Protein AF-0000000069256953 (afdb_homodimer)

Secondary structure (DSSP, 8-state):
----------TTHHHHHHHHHHHT--S---------------------HHHHHHHHHHHHHHHHHHHHHHHTS-TT-GGGT--TT--HHHHHHHHHHHHHHHHHS-HHHHHHHHHHHHHHHHT--TTS---HHHHHHHHHHHHHHHHTS-HHHHHHHHHHHHTTS-HHHHHHHHHHHS-HHHHHHHHHHHHHHHHHHHHH--/----------TTHHHHHHHHHHHT--S--TT-----------------HHHHHHHHHHHHHHHHHHHHHHHTS-TT-GGGT--TT--HHHHHHHHHHHHHHHHHS-HHHHHHHHHHHHHHHHT--TTS---HHHHHHHHHHHHHHHHTS-H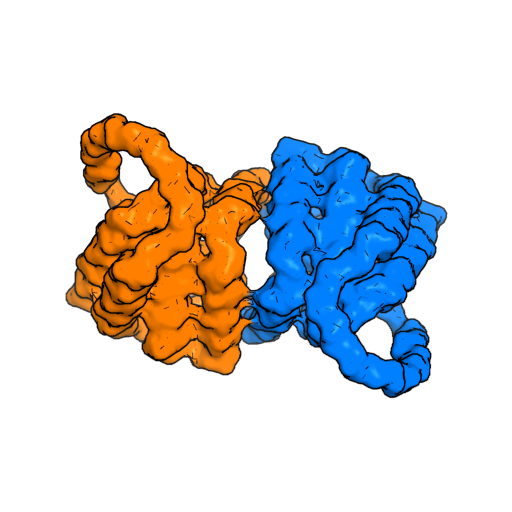HHHHHHHHHHHTTS-HHHHHHHHHTTS-HHHHHHHHHHHHHHHHHHHHH--

Sequence (404 aa):
MCRCHGRRAGPVQSLAARICAAACRPESSPWSAHVHGCGAAAVLGAAPAAFADKIDDAATKLSEASYPFLKEIDWTSPVYGSLPNANPVKVLAVINKALVMGASMDSAALKKGVLAHASAIGHVDSKGMIPLPDYTAINAAIGHMVASVPKNQVIDVFNAAGDVVRKEEVGAYMKSLVNSGDAEAAYKAFWEFKDVVAAAQRMCRCHGRRAGPVQSLAARICAAACRPESSPWSAHVHGCGAAAVLGAAPAAFADKIDDAATKLSEASYPFLKEIDWTSPVYGSLPNANPVKVLAVINKALVMGASMDSAALKKGVLAHASAIGHVDSKGMIPLPDYTAINAAIGHMVASVPKNQVIDVFNAAGDVVRKEEVGAYMKSLVNSGDAEAAYKAFWEFKDVVAAAQR

Organism: Polarella glacialis (NCBI:txid89957)

Foldseek 3Di:
DPPPPPPFQDLVLVVLVVLLVVLQDDPPPVVPPDPPPDDPPVPVDDLPPVLLVVLLVLLLQLLVLQVQLVVQDQSRDNLSRCLVDADVVLVVQLVVLVVVLQVQWDPVLVVQLVVLVVVQVVAQDPSRDGDSVSSSSNSSSVLRRQQRGDPVSVVSNSVSSSRRDPNVSSVVNSVVGGDPSSVVSSVVSVVVSVVSSVVSHD/DPPPPPPFQDLVLVVLVVLLVVLQDDPPPVPPPDPPPPDPPVPVDDLPPVLLVVLLVLLLQLLVLQVQLVVQAQSRHNLSRCLVDDDVVLVVQLVVLVVVLQVQWDPVLVVQLVVLVVVQVVAQDPSRDGDSVSSSSNSSSVLRRQLRGDPVSVVSNSVSSVRRDPNVSSVVNSVVGGDPSSVVSSVVSVVVSVV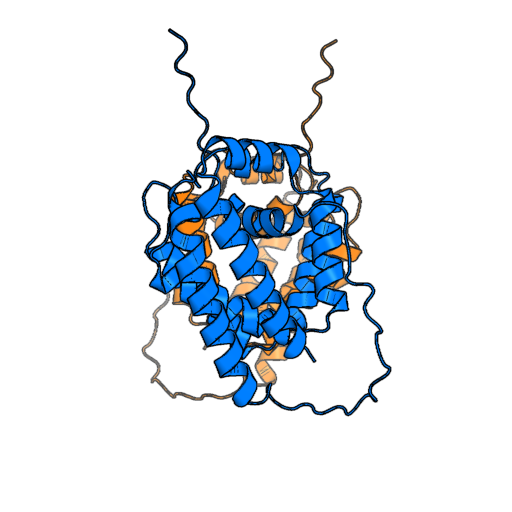SSVVSHD

InterPro domains:
  IPR003376 Peridinin-chlorophyll A binding protein [PF02429] (53-197)
  IPR036550 Peridinin-chlorophyll A binding superfamily [G3DSA:1.40.10.10] (45-201)
  IPR036550 Peridinin-chlorophyll A binding superfamily [SSF48608] (47-201)

Radius of gyration: 22.53 Å; Cα contacts (8 Å, |Δi|>4): 495; chains: 2; bounding box: 67×55×63 Å

Structure (mmCIF, N/CA/C/O backbone):
data_AF-0000000069256953-model_v1
#
loop_
_entity.id
_entity.type
_entity.pdbx_description
1 polymer 'Peridinin chlorophyll-a binding protein apoprotein'
#
loop_
_atom_site.group_PDB
_atom_site.id
_atom_site.type_symbol
_atom_site.label_atom_id
_atom_site.label_alt_id
_atom_site.label_comp_id
_atom_site.label_asym_id
_atom_site.label_entity_id
_atom_site.label_seq_id
_atom_site.pdbx_PDB_ins_code
_atom_site.Cartn_x
_atom_site.Cartn_y
_atom_site.Cartn_z
_atom_site.occupancy
_atom_site.B_iso_or_equiv
_atom_site.auth_seq_id
_atom_site.auth_comp_id
_atom_site.auth_asym_id
_atom_site.auth_atom_id
_atom_site.pdbx_PDB_model_num
ATOM 1 N N . MET A 1 1 ? 35.812 16.516 -13.414 1 21.98 1 MET A N 1
ATOM 2 C CA . MET A 1 1 ? 34.781 17.078 -12.555 1 21.98 1 MET A CA 1
ATOM 3 C C . MET A 1 1 ? 33.594 16.125 -12.461 1 21.98 1 MET A C 1
ATOM 5 O O . MET A 1 1 ? 33 15.75 -13.477 1 21.98 1 MET A O 1
ATOM 9 N N . CYS A 1 2 ? 33.594 15.156 -11.445 1 24.06 2 CYS A N 1
ATOM 10 C CA . CYS A 1 2 ? 32.781 13.945 -11.234 1 24.06 2 CYS A CA 1
ATOM 11 C C . CYS A 1 2 ? 31.312 14.297 -11.008 1 24.06 2 CYS A C 1
ATOM 13 O O . CYS A 1 2 ? 30.984 15.086 -10.117 1 24.06 2 CYS A O 1
ATOM 15 N N . ARG A 1 3 ? 30.531 14.344 -12.172 1 23.09 3 ARG A N 1
ATOM 16 C CA . ARG A 1 3 ? 29.094 14.586 -12.211 1 23.09 3 ARG A CA 1
ATOM 17 C C . ARG A 1 3 ? 28.344 13.656 -11.266 1 23.09 3 ARG A C 1
ATOM 19 O O . ARG A 1 3 ? 28.359 12.438 -11.453 1 23.09 3 ARG A O 1
ATOM 26 N N . CYS A 1 4 ? 28.328 13.984 -9.945 1 27.06 4 CYS A N 1
ATOM 27 C CA . CYS A 1 4 ? 27.516 13.352 -8.922 1 27.06 4 CYS A CA 1
ATOM 28 C C . CYS A 1 4 ? 26.062 13.203 -9.398 1 27.06 4 CYS A C 1
ATOM 30 O O . CYS A 1 4 ? 25.391 14.195 -9.641 1 27.06 4 CYS A O 1
ATOM 32 N N . HIS A 1 5 ? 25.922 12.344 -10.391 1 27.16 5 HIS A N 1
ATOM 33 C CA . HIS A 1 5 ? 24.562 12 -10.797 1 27.16 5 HIS A CA 1
ATOM 34 C C . HIS A 1 5 ? 23.719 11.57 -9.602 1 27.16 5 HIS A C 1
ATOM 36 O O . HIS A 1 5 ? 24.016 10.555 -8.961 1 27.16 5 HIS A O 1
ATOM 42 N N . GLY A 1 6 ? 23.297 12.555 -8.82 1 24.67 6 GLY A N 1
ATOM 43 C CA . GLY A 1 6 ? 22.328 12.383 -7.75 1 24.67 6 GLY A CA 1
ATOM 44 C C . GLY A 1 6 ? 21.188 11.445 -8.117 1 24.67 6 GLY A C 1
ATOM 45 O O . GLY A 1 6 ? 20.469 11.703 -9.078 1 24.67 6 GLY A O 1
ATOM 46 N N . ARG A 1 7 ? 21.484 10.172 -7.887 1 27.88 7 ARG A N 1
ATOM 47 C CA . ARG A 1 7 ? 20.453 9.148 -7.965 1 27.88 7 ARG A CA 1
ATOM 48 C C . ARG A 1 7 ? 19.188 9.586 -7.234 1 27.88 7 ARG A C 1
ATOM 50 O O . ARG A 1 7 ? 19.234 9.914 -6.047 1 27.88 7 ARG A O 1
ATOM 57 N N . ARG A 1 8 ? 18.219 10.195 -7.957 1 28.34 8 ARG A N 1
ATOM 58 C CA . ARG A 1 8 ? 16.906 10.688 -7.543 1 28.34 8 ARG A CA 1
ATOM 59 C C . ARG A 1 8 ? 16.141 9.625 -6.75 1 28.34 8 ARG A C 1
ATOM 61 O O . ARG A 1 8 ? 15.938 8.516 -7.238 1 28.34 8 ARG A O 1
ATOM 68 N N . ALA A 1 9 ? 16.156 9.797 -5.41 1 31.48 9 ALA A N 1
ATOM 69 C CA . ALA A 1 9 ? 15.422 9.008 -4.422 1 31.48 9 ALA A CA 1
ATOM 70 C C . ALA A 1 9 ? 13.922 9.039 -4.699 1 31.48 9 ALA A C 1
ATOM 72 O O . ALA A 1 9 ? 13.375 10.086 -5.047 1 31.48 9 ALA A O 1
ATOM 73 N N . GLY A 1 10 ? 13.297 7.926 -5.102 1 26.94 10 GLY A N 1
ATOM 74 C CA . GLY A 1 10 ? 11.93 7.773 -5.57 1 26.94 10 GLY A CA 1
ATOM 75 C C . GLY A 1 10 ? 10.898 8.07 -4.5 1 26.94 10 GLY A C 1
ATOM 76 O O . GLY A 1 10 ? 11.219 8.117 -3.311 1 26.94 10 GLY A O 1
ATOM 77 N N . PRO A 1 11 ? 9.742 8.602 -4.824 1 27.41 11 PRO A N 1
ATOM 78 C CA . PRO A 1 11 ? 8.633 9.172 -4.051 1 27.41 11 PRO A CA 1
ATOM 79 C C . PRO A 1 11 ? 8.016 8.164 -3.084 1 27.41 11 PRO A C 1
ATOM 81 O O . PRO A 1 11 ? 7.184 8.531 -2.25 1 27.41 11 PRO A O 1
ATOM 84 N N . VAL A 1 12 ? 8.133 6.91 -3.279 1 29.83 12 VAL A N 1
ATOM 85 C CA . VAL A 1 12 ? 7.473 5.953 -2.395 1 29.83 12 VAL A CA 1
ATOM 86 C C . VAL A 1 12 ? 7.871 6.23 -0.947 1 29.83 12 VAL A C 1
ATOM 88 O O . VAL A 1 12 ? 7.348 5.605 -0.023 1 29.83 12 VAL A O 1
ATOM 91 N N . GLN A 1 13 ? 8.695 7.055 -0.772 1 32.34 13 GLN A N 1
ATOM 92 C CA . GLN A 1 13 ? 9.328 7.309 0.518 1 32.34 13 GLN A CA 1
ATOM 93 C C . GLN A 1 13 ? 8.461 8.203 1.39 1 32.34 13 GLN A C 1
ATOM 95 O O . GLN A 1 13 ? 8.75 8.398 2.572 1 32.34 13 GLN A O 1
ATOM 100 N N . SER A 1 14 ? 7.445 8.555 0.71 1 32.25 14 SER A N 1
ATOM 101 C CA . SER A 1 14 ? 6.746 9.578 1.477 1 32.25 14 SER A CA 1
ATOM 102 C C . SER A 1 14 ? 5.875 8.961 2.566 1 32.25 14 SER A C 1
ATOM 104 O O . SER A 1 14 ? 5.805 9.484 3.682 1 32.25 14 SER A O 1
ATOM 106 N N . LEU A 1 15 ? 5.273 7.871 2.189 1 31.08 15 LEU A N 1
ATOM 107 C CA . LEU A 1 15 ? 4.434 7.305 3.24 1 31.08 15 LEU A CA 1
ATOM 108 C C . LEU A 1 15 ? 5.277 6.852 4.426 1 31.08 15 LEU A C 1
ATOM 110 O O . LEU A 1 15 ? 4.926 7.109 5.578 1 31.08 15 LEU A O 1
ATOM 114 N N . ALA A 1 16 ? 6.324 6.301 4.117 1 30.53 16 ALA A N 1
ATOM 115 C CA . ALA A 1 16 ? 7.25 5.922 5.18 1 30.53 16 ALA A CA 1
ATOM 116 C C . ALA A 1 16 ? 7.734 7.148 5.949 1 30.53 16 ALA A C 1
ATOM 118 O O . ALA A 1 16 ? 7.875 7.105 7.172 1 30.53 16 ALA A O 1
ATOM 119 N N . ALA A 1 17 ? 7.812 8.102 5.273 1 32.31 17 ALA A N 1
ATOM 120 C CA . ALA A 1 17 ? 8.281 9.32 5.914 1 32.31 17 ALA A CA 1
ATOM 121 C C . ALA A 1 17 ? 7.246 9.867 6.891 1 32.31 17 ALA A C 1
ATOM 123 O O . ALA A 1 17 ? 7.59 10.32 7.98 1 32.31 17 ALA A O 1
ATOM 124 N N . ARG A 1 18 ? 6.121 9.695 6.484 1 34.88 18 ARG A N 1
ATOM 125 C CA . ARG A 1 18 ? 5.078 10.211 7.371 1 34.88 18 ARG A CA 1
ATOM 126 C C . ARG A 1 18 ? 4.957 9.352 8.625 1 34.88 18 ARG A C 1
ATOM 128 O O . ARG A 1 18 ? 4.777 9.875 9.727 1 34.88 18 ARG A O 1
ATOM 135 N N . ILE A 1 19 ? 5.082 8.156 8.375 1 32.81 19 ILE A N 1
ATOM 136 C CA . ILE A 1 19 ? 5.09 7.27 9.531 1 32.81 19 ILE A CA 1
ATOM 137 C C . ILE A 1 19 ? 6.312 7.562 10.398 1 32.81 19 ILE A C 1
ATOM 139 O O . ILE A 1 19 ? 6.207 7.641 11.625 1 32.81 19 ILE A O 1
ATOM 143 N N . CYS A 1 20 ? 7.332 7.789 9.68 1 31.89 20 CYS A N 1
ATOM 144 C CA . CYS A 1 20 ? 8.578 8.031 10.398 1 31.89 20 CYS A CA 1
ATOM 145 C C . CYS A 1 20 ? 8.523 9.352 11.164 1 31.89 20 CYS A C 1
ATOM 147 O O . CYS A 1 20 ? 9.008 9.438 12.289 1 31.89 20 CYS A O 1
ATOM 149 N N . ALA A 1 21 ? 8.008 10.273 10.594 1 30.5 21 ALA A N 1
ATOM 150 C CA . ALA A 1 21 ? 7.949 11.555 11.289 1 30.5 21 ALA A CA 1
ATOM 151 C C . ALA A 1 21 ? 7.105 11.453 12.555 1 30.5 21 ALA A C 1
ATOM 153 O O . ALA A 1 21 ? 7.406 12.102 13.562 1 30.5 21 ALA A O 1
ATOM 154 N N . ALA A 1 22 ? 6.184 10.672 12.492 1 28.09 22 ALA A N 1
ATOM 155 C CA . ALA A 1 22 ? 5.348 10.477 13.68 1 28.09 22 ALA A CA 1
ATOM 156 C C . ALA A 1 22 ? 6.086 9.68 14.75 1 28.09 22 ALA A C 1
ATOM 158 O O . ALA A 1 22 ? 5.832 9.852 15.945 1 28.09 22 ALA A O 1
ATOM 159 N N . ALA A 1 23 ? 6.926 8.914 14.273 1 28.12 23 ALA A N 1
ATOM 160 C CA . ALA A 1 23 ? 7.609 8.016 15.195 1 28.12 23 ALA A CA 1
ATOM 161 C C . ALA A 1 23 ? 8.773 8.711 15.891 1 28.12 23 ALA A C 1
ATOM 163 O O . ALA A 1 23 ? 9.414 8.141 16.766 1 28.12 23 ALA A O 1
ATOM 164 N N . CYS A 1 24 ? 9.141 9.773 15.438 1 27.03 24 CYS A N 1
ATOM 165 C CA . CYS A 1 24 ? 10.367 10.336 15.992 1 27.03 24 CYS A CA 1
ATOM 166 C C . CYS A 1 24 ? 10.102 11 17.328 1 27.03 24 CYS A C 1
ATOM 168 O O . CYS A 1 24 ? 10.797 11.945 17.703 1 27.03 24 CYS A O 1
ATOM 170 N N . ARG A 1 25 ? 8.969 10.875 18.016 1 27.2 25 ARG A N 1
ATOM 171 C CA . ARG A 1 25 ? 9.031 11.633 19.25 1 27.2 25 ARG A CA 1
ATOM 172 C C . ARG A 1 25 ? 9.992 10.984 20.25 1 27.2 25 ARG A C 1
ATOM 174 O O . ARG A 1 25 ? 10.055 9.758 20.344 1 27.2 25 ARG A O 1
ATOM 181 N N . PRO A 1 26 ? 10.828 11.633 20.922 1 26.03 26 PRO A N 1
ATOM 182 C CA . PRO A 1 26 ? 11.586 11.211 22.109 1 26.03 26 PRO A CA 1
ATOM 183 C C . PRO A 1 26 ? 10.727 10.484 23.141 1 26.03 26 PRO A C 1
ATOM 185 O O . PRO A 1 26 ? 9.492 10.531 23.062 1 26.03 26 PRO A O 1
ATOM 188 N N . GLU A 1 27 ? 11.188 10.172 24.562 1 28.61 27 GLU A N 1
ATOM 189 C CA . GLU A 1 27 ? 10.961 9.391 25.766 1 28.61 27 GLU A CA 1
ATOM 190 C C . GLU A 1 27 ? 9.602 9.711 26.391 1 28.61 27 GLU A C 1
ATOM 192 O O . GLU A 1 27 ? 9.133 9 27.281 1 28.61 27 GLU A O 1
ATOM 197 N N . SER A 1 28 ? 9.164 10.906 26.484 1 26.03 28 SER A N 1
ATOM 198 C CA . SER A 1 28 ? 8.195 10.969 27.578 1 26.03 28 SER A CA 1
ATOM 199 C C . SER A 1 28 ? 6.875 10.32 27.188 1 26.03 28 SER A C 1
ATOM 201 O O . SER A 1 28 ? 6.109 10.883 26.406 1 26.03 28 SER A O 1
ATOM 203 N N . SER A 1 29 ? 6.891 9.07 27.016 1 28.39 29 SER A N 1
ATOM 204 C CA . SER A 1 29 ? 5.66 8.383 26.641 1 28.39 29 SER A CA 1
ATOM 205 C C . SER A 1 29 ? 4.578 8.562 27.703 1 28.39 29 SER A C 1
ATOM 207 O O . SER A 1 29 ? 4.645 7.961 28.781 1 28.39 29 SER A O 1
ATOM 209 N N . PRO A 1 30 ? 4.074 9.773 27.875 1 26.69 30 PRO A N 1
ATOM 210 C CA . PRO A 1 30 ? 3.047 9.844 28.906 1 26.69 30 PRO A CA 1
ATOM 211 C C . PRO A 1 30 ? 1.841 8.961 28.609 1 26.69 30 PRO A C 1
ATOM 213 O O . PRO A 1 30 ? 0.805 9.07 29.266 1 26.69 30 PRO A O 1
ATOM 216 N N . TRP A 1 31 ? 1.859 8.18 27.609 1 31.77 31 TRP A N 1
ATOM 217 C CA . TRP A 1 31 ? 0.591 7.52 27.312 1 31.77 31 TRP A CA 1
ATOM 218 C C . TRP A 1 31 ? 0.163 6.613 28.453 1 31.77 31 TRP A C 1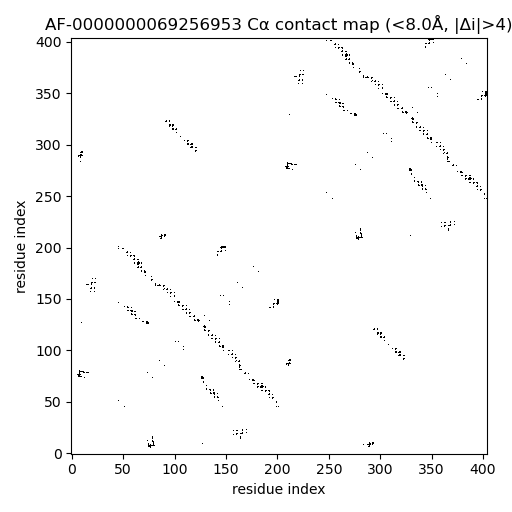
ATOM 220 O O . TRP A 1 31 ? -0.688 5.738 28.281 1 31.77 31 TRP A O 1
ATOM 230 N N . SER A 1 32 ? 0.861 6.672 29.578 1 23.8 32 SER A N 1
ATOM 231 C CA . SER A 1 32 ? 0.369 5.824 30.656 1 23.8 32 SER A CA 1
ATOM 232 C C . SER A 1 32 ? -1.028 6.246 31.109 1 23.8 32 SER A C 1
ATOM 234 O O . SER A 1 32 ? -1.287 6.395 32.312 1 23.8 32 SER A O 1
ATOM 236 N N . ALA A 1 33 ? -1.624 7.207 30.531 1 23.36 33 ALA A N 1
ATOM 237 C CA . ALA A 1 33 ? -2.826 7.496 31.297 1 23.36 33 ALA A CA 1
ATOM 238 C C . ALA A 1 33 ? -3.695 6.254 31.453 1 23.36 33 ALA A C 1
ATOM 240 O O . ALA A 1 33 ? -3.578 5.309 30.672 1 23.36 33 ALA A O 1
ATOM 241 N N . HIS A 1 34 ? -4.516 6.172 32.562 1 23.2 34 HIS A N 1
ATOM 242 C CA . HIS A 1 34 ? -5.449 5.246 33.188 1 23.2 34 HIS A CA 1
ATOM 243 C C . HIS A 1 34 ? -6.512 4.77 32.219 1 23.2 34 HIS A C 1
ATOM 245 O O . HIS A 1 34 ? -7.258 5.578 31.656 1 23.2 34 HIS A O 1
ATOM 251 N N . VAL A 1 35 ? -6.188 3.705 31.562 1 23.48 35 VAL A N 1
ATOM 252 C CA . VAL A 1 35 ? -7.176 2.918 30.828 1 23.48 35 VAL A CA 1
ATOM 253 C C . VAL A 1 35 ? -8.359 2.6 31.734 1 23.48 35 VAL A C 1
ATOM 255 O O . VAL A 1 35 ? -8.234 1.806 32.688 1 23.48 35 VAL A O 1
ATOM 258 N N . HIS A 1 36 ? -9.055 3.637 32.281 1 23.3 36 HIS A N 1
ATOM 259 C CA . HIS A 1 36 ? -10.289 3.203 32.938 1 23.3 36 HIS A CA 1
ATOM 260 C C . HIS A 1 36 ? -11.086 2.277 32 1 23.3 36 HIS A C 1
ATOM 262 O O . HIS A 1 36 ? -11.086 2.459 30.797 1 23.3 36 HIS A O 1
ATOM 268 N N . GLY A 1 37 ? -11.422 1.1 32.5 1 20.78 37 GLY A N 1
ATOM 269 C CA . GLY A 1 37 ? -12.211 -0.056 32.094 1 20.78 37 GLY A CA 1
ATOM 270 C C . GLY A 1 37 ? -13.539 0.317 31.469 1 20.78 37 GLY A C 1
ATOM 271 O O . GLY A 1 37 ? -14.555 0.418 32.156 1 20.78 37 GLY A O 1
ATOM 272 N N . CYS A 1 38 ? -13.617 1.443 30.812 1 22.2 38 CYS A N 1
ATOM 273 C CA . CYS A 1 38 ? -15.023 1.576 30.438 1 22.2 38 CYS A CA 1
ATOM 274 C C . CYS A 1 38 ? -15.492 0.374 29.625 1 22.2 38 CYS A C 1
ATOM 276 O O . CYS A 1 38 ? -14.719 -0.197 28.859 1 22.2 38 CYS A O 1
ATOM 278 N N . GLY A 1 39 ? -16.531 -0.311 30.062 1 20.34 39 GLY A N 1
ATOM 279 C CA . GLY A 1 39 ? -17.406 -1.378 29.594 1 20.34 39 GLY A CA 1
ATOM 280 C C . GLY A 1 39 ? -17.656 -1.323 28.109 1 20.34 39 GLY A C 1
ATOM 281 O O . GLY A 1 39 ? -17.641 -0.247 27.5 1 20.34 39 GLY A O 1
ATOM 282 N N . ALA A 1 40 ? -17.375 -2.48 27.5 1 20.89 40 ALA A N 1
ATOM 283 C CA . ALA A 1 40 ? -17.5 -2.969 26.125 1 20.89 40 ALA A CA 1
ATOM 284 C C . ALA A 1 40 ? -18.828 -2.533 25.516 1 20.89 40 ALA A C 1
ATOM 286 O O . ALA A 1 40 ? -19.859 -3.193 25.703 1 20.89 40 ALA A O 1
ATOM 287 N N . ALA A 1 41 ? -19.406 -1.383 25.812 1 21.17 41 ALA A N 1
ATOM 288 C CA . ALA A 1 41 ? -20.641 -1.245 25.047 1 21.17 41 ALA A CA 1
ATOM 289 C C . ALA A 1 41 ? -20.359 -1.286 23.547 1 21.17 41 ALA A C 1
ATOM 291 O O . ALA A 1 41 ? -19.516 -0.533 23.047 1 21.17 41 ALA A O 1
ATOM 292 N N . ALA A 1 42 ? -20.484 -2.434 22.891 1 24 42 ALA A N 1
ATOM 293 C CA . ALA A 1 42 ? -20.469 -2.826 21.484 1 24 42 ALA A CA 1
ATOM 294 C C . ALA A 1 42 ? -21.156 -1.778 20.625 1 24 42 ALA A C 1
ATOM 296 O O . ALA A 1 42 ? -22.359 -1.854 20.375 1 24 42 ALA A O 1
ATOM 297 N N . VAL A 1 43 ? -21.125 -0.525 20.891 1 24.41 43 VAL A N 1
ATOM 298 C CA . VAL A 1 43 ? -21.891 0.305 19.953 1 24.41 43 VAL A CA 1
ATOM 299 C C . VAL A 1 43 ? -21.281 0.205 18.562 1 24.41 43 VAL A C 1
ATOM 301 O O . VAL A 1 43 ? -20.109 0.508 18.359 1 24.41 43 VAL A O 1
ATOM 304 N N . LEU A 1 44 ? -21.562 -0.739 17.734 1 30.2 44 LEU A N 1
ATOM 305 C CA . LEU A 1 44 ? -21.359 -0.93 16.297 1 30.2 44 LEU A CA 1
ATOM 306 C C . LEU A 1 44 ? -21.328 0.409 15.562 1 30.2 44 LEU A C 1
ATOM 308 O O . LEU A 1 44 ? -21.391 0.452 14.336 1 30.2 44 LEU A O 1
ATOM 312 N N . GLY A 1 45 ? -21.812 1.52 16.219 1 30.33 45 GLY A N 1
ATOM 313 C CA . GLY A 1 45 ? -22.266 2.693 15.5 1 30.33 45 GLY A CA 1
ATOM 314 C C . GLY A 1 45 ? -21.156 3.438 14.797 1 30.33 45 GLY A C 1
ATOM 315 O O . GLY A 1 45 ? -19.984 3.295 15.156 1 30.33 45 GLY A O 1
ATOM 316 N N . ALA A 1 46 ? -21.266 3.824 13.414 1 34.12 46 ALA A N 1
ATOM 317 C CA . ALA A 1 46 ? -20.594 4.934 12.742 1 34.12 46 ALA A CA 1
ATOM 318 C C . ALA A 1 46 ? -20.125 5.98 13.75 1 34.12 46 ALA A C 1
ATOM 320 O O . ALA A 1 46 ? -20.781 6.203 14.773 1 34.12 46 ALA A O 1
ATOM 321 N N . ALA A 1 47 ? -18.828 6.113 13.914 1 40.56 47 ALA A N 1
ATOM 322 C CA . ALA A 1 47 ? -18.438 7.191 14.812 1 40.56 47 ALA A CA 1
ATOM 323 C C . ALA A 1 47 ? -19.484 8.289 14.852 1 40.56 47 ALA A C 1
ATOM 325 O O . ALA A 1 47 ? -20 8.703 13.812 1 40.56 47 ALA A O 1
ATOM 326 N N . PRO A 1 48 ? -20.094 8.602 15.906 1 45.5 48 PRO A N 1
ATOM 327 C CA . PRO A 1 48 ? -21.125 9.641 15.969 1 45.5 48 PRO A CA 1
ATOM 328 C C . PRO A 1 48 ? -20.734 10.906 15.219 1 45.5 48 PRO A C 1
ATOM 330 O O . PRO A 1 48 ? -19.562 11.266 15.172 1 45.5 48 PRO A O 1
ATOM 333 N N . ALA A 1 49 ? -21.578 11.328 14.148 1 44.38 49 ALA A N 1
ATOM 334 C CA . ALA A 1 49 ? -21.484 12.555 13.359 1 44.38 49 ALA A CA 1
ATOM 335 C C . ALA A 1 49 ? -20.766 13.648 14.141 1 44.38 49 ALA A C 1
ATOM 337 O O . ALA A 1 49 ? -20 14.438 13.57 1 44.38 49 ALA A O 1
ATOM 338 N N . ALA A 1 50 ? -20.938 13.641 15.445 1 42.72 50 ALA A N 1
ATOM 339 C CA . ALA A 1 50 ? -20.359 14.695 16.281 1 42.72 50 ALA A CA 1
ATOM 340 C C . ALA A 1 50 ? -18.828 14.617 16.281 1 42.72 50 ALA A C 1
ATOM 342 O O . ALA A 1 50 ? -18.156 15.648 16.312 1 42.72 50 ALA A O 1
ATOM 343 N N . PHE A 1 51 ? -18.281 13.5 16.188 1 58.97 51 PHE A N 1
ATOM 344 C CA . PHE A 1 51 ? -16.828 13.383 16.234 1 58.97 51 PHE A CA 1
ATOM 345 C C . PHE A 1 51 ? -16.219 13.586 14.852 1 58.97 51 PHE A C 1
ATOM 347 O O . PHE A 1 51 ? -15.062 14 14.734 1 58.97 51 PHE A O 1
ATOM 354 N N . ALA A 1 52 ? -16.984 13.398 13.906 1 68.44 52 ALA A N 1
ATOM 355 C CA . ALA A 1 52 ? -16.469 13.609 12.555 1 68.44 52 ALA A CA 1
ATOM 356 C C . ALA A 1 52 ? -16.125 15.078 12.328 1 68.44 52 ALA A C 1
ATOM 358 O O . ALA A 1 52 ? -15.055 15.391 11.797 1 68.44 52 ALA A O 1
ATOM 359 N N . ASP A 1 53 ? -16.844 15.914 12.898 1 81.31 53 ASP A N 1
ATOM 360 C CA . ASP A 1 53 ? -16.594 17.344 12.719 1 81.31 53 ASP A CA 1
ATOM 361 C C . ASP A 1 53 ? -15.375 17.797 13.523 1 81.31 53 ASP A C 1
ATOM 363 O O . ASP A 1 53 ? -14.57 18.578 13.039 1 81.31 53 ASP A O 1
ATOM 367 N N . LYS A 1 54 ? -15.281 17.188 14.656 1 93.31 54 LYS A N 1
ATOM 368 C CA . LYS A 1 54 ? -14.156 17.594 15.492 1 93.31 54 LYS A CA 1
ATOM 369 C C . LYS A 1 54 ? -12.828 17.172 14.875 1 93.31 54 LYS A C 1
ATOM 371 O O . LYS A 1 54 ? -11.836 17.906 14.969 1 93.31 54 LYS A O 1
ATOM 376 N N . ILE A 1 55 ? -12.844 16.078 14.281 1 96.44 55 ILE A N 1
ATOM 377 C CA . ILE A 1 55 ? -11.633 15.602 13.625 1 96.44 55 ILE A CA 1
ATOM 378 C C . ILE A 1 55 ? -11.312 16.484 12.43 1 96.44 55 ILE A C 1
ATOM 380 O O . ILE A 1 55 ? -10.156 16.844 12.203 1 96.44 55 ILE A O 1
ATOM 384 N N . ASP A 1 56 ? -12.328 16.875 11.711 1 97.25 56 ASP A N 1
ATOM 385 C CA . ASP A 1 56 ? -12.117 17.75 10.57 1 97.25 56 ASP A CA 1
ATOM 386 C C . ASP A 1 56 ? -11.57 19.109 11.008 1 97.25 56 ASP A C 1
ATOM 388 O O . ASP A 1 56 ? -10.656 19.641 10.383 1 97.25 56 ASP A O 1
ATOM 392 N N . ASP A 1 57 ? -12.125 19.609 12.062 1 97.19 57 ASP A N 1
ATOM 393 C CA . ASP A 1 57 ? -11.656 20.891 12.602 1 97.19 57 ASP A CA 1
ATOM 394 C C . ASP A 1 57 ? -10.203 20.781 13.062 1 97.19 57 ASP A C 1
ATOM 396 O O . ASP A 1 57 ? -9.391 21.672 12.781 1 97.19 57 ASP A O 1
ATOM 400 N N . ALA A 1 58 ? -9.93 19.75 13.719 1 97.62 58 ALA A N 1
ATOM 401 C CA . ALA A 1 58 ? -8.57 19.531 14.211 1 97.62 58 ALA A CA 1
ATOM 402 C C . ALA A 1 58 ? -7.594 19.359 13.047 1 97.62 58 ALA A C 1
ATOM 404 O O . ALA A 1 58 ? -6.453 19.812 13.109 1 97.62 58 ALA A O 1
ATOM 405 N N . ALA A 1 59 ? -8.016 18.672 12.039 1 98.12 59 ALA A N 1
ATOM 406 C CA . ALA A 1 59 ? -7.191 18.484 10.844 1 98.12 59 ALA A CA 1
ATOM 407 C C . ALA A 1 59 ? -6.891 19.812 10.172 1 98.12 59 ALA A C 1
ATOM 409 O O . ALA A 1 59 ? -5.773 20.047 9.703 1 98.12 59 ALA A O 1
ATOM 410 N N . THR A 1 60 ? -7.906 20.656 10.109 1 98.31 60 THR A N 1
ATOM 411 C CA . THR A 1 60 ? -7.707 21.984 9.539 1 98.31 60 THR A CA 1
ATOM 412 C C . THR A 1 60 ? -6.684 22.766 10.344 1 98.31 60 THR A C 1
ATOM 414 O O . THR A 1 60 ? -5.762 23.359 9.773 1 98.31 60 THR A O 1
ATOM 417 N N . LYS A 1 61 ? -6.785 22.75 11.602 1 98.12 61 LYS A N 1
ATOM 418 C CA . LYS A 1 61 ? -5.852 23.469 12.477 1 98.12 61 LYS A CA 1
ATOM 419 C C . LYS A 1 61 ? -4.438 22.922 12.328 1 98.12 61 LYS A C 1
ATOM 421 O O . LYS A 1 61 ? -3.473 23.672 12.242 1 98.12 61 LYS A O 1
ATOM 426 N N . LEU A 1 62 ? -4.324 21.609 12.305 1 98.56 62 LEU A N 1
ATOM 427 C CA . LEU A 1 62 ? -3.027 20.969 12.086 1 98.56 62 LEU A CA 1
ATOM 428 C C . LEU A 1 62 ? -2.42 21.422 10.766 1 98.56 62 LEU A C 1
ATOM 430 O O . LEU A 1 62 ? -1.254 21.828 10.711 1 98.56 62 LEU A O 1
ATOM 434 N N . SER A 1 63 ? -3.225 21.328 9.773 1 98.44 63 SER A N 1
ATOM 435 C CA . SER A 1 63 ? -2.729 21.609 8.43 1 98.44 63 SER A CA 1
ATOM 436 C C . SER A 1 63 ? -2.258 23.062 8.312 1 98.44 63 SER A C 1
ATOM 438 O O . SER A 1 63 ? -1.17 23.328 7.793 1 98.44 63 SER A O 1
ATOM 440 N N . GLU A 1 64 ? -3.01 23.969 8.805 1 98.31 64 GLU A N 1
ATOM 441 C CA . GLU A 1 64 ? -2.66 25.391 8.734 1 98.31 64 GLU A CA 1
ATOM 442 C C . GLU A 1 64 ? -1.418 25.688 9.562 1 98.31 64 GLU A C 1
ATOM 444 O O . GLU A 1 64 ? -0.549 26.453 9.133 1 98.31 64 GLU A O 1
ATOM 449 N N . ALA A 1 65 ? -1.303 25.094 10.656 1 98.12 65 ALA A N 1
ATOM 450 C CA . ALA A 1 65 ? -0.195 25.375 11.562 1 98.12 65 ALA A CA 1
ATOM 451 C C . ALA A 1 65 ? 1.097 24.734 11.07 1 98.12 65 ALA A C 1
ATOM 453 O O . ALA A 1 65 ? 2.188 25.266 11.289 1 98.12 65 ALA A O 1
ATOM 454 N N . SER A 1 66 ? 0.947 23.609 10.383 1 97.75 66 SER A N 1
ATOM 455 C CA . SER A 1 66 ? 2.141 22.844 10.031 1 97.75 66 SER A CA 1
ATOM 456 C C . SER A 1 66 ? 2.566 23.125 8.594 1 97.75 66 SER A C 1
ATOM 458 O O . SER A 1 66 ? 3.676 22.766 8.188 1 97.75 66 SER A O 1
ATOM 460 N N . TYR A 1 67 ? 1.744 23.75 7.859 1 97.69 67 TYR A N 1
ATOM 461 C CA . TYR A 1 67 ? 2.014 23.938 6.438 1 97.69 67 TYR A CA 1
ATOM 462 C C . TYR A 1 67 ? 3.285 24.75 6.227 1 97.69 67 TYR A C 1
ATOM 464 O O . TYR A 1 67 ? 4.102 24.422 5.359 1 97.69 67 TYR A O 1
ATOM 472 N N . PRO A 1 68 ? 3.574 25.828 6.977 1 96.62 68 PRO A N 1
ATOM 473 C CA . PRO A 1 68 ? 4.844 26.547 6.805 1 96.62 68 PRO A CA 1
ATOM 474 C C . PRO A 1 68 ? 6.059 25.656 7.023 1 96.62 68 PRO A C 1
ATOM 476 O O . PRO A 1 68 ? 7.047 25.75 6.293 1 96.62 68 PRO A O 1
ATOM 479 N N . PHE A 1 69 ? 5.988 24.797 8.008 1 96.06 69 PHE A N 1
ATOM 480 C CA . PHE A 1 69 ? 7.043 23.828 8.289 1 96.06 69 PHE A CA 1
ATOM 481 C C . PHE A 1 69 ? 7.262 22.906 7.098 1 96.06 69 PHE A C 1
ATOM 483 O O . PHE A 1 69 ? 8.398 22.688 6.684 1 96.06 69 PHE A O 1
ATOM 490 N N . LEU A 1 70 ? 6.227 22.422 6.512 1 95.56 70 LEU A N 1
ATOM 491 C CA . LEU A 1 70 ? 6.309 21.469 5.41 1 95.56 70 LEU A CA 1
ATOM 492 C C . LEU A 1 70 ? 6.922 22.125 4.176 1 95.56 70 LEU A C 1
ATOM 494 O O . LEU A 1 70 ? 7.625 21.469 3.404 1 95.56 70 LEU A O 1
ATOM 498 N N . LYS A 1 71 ? 6.672 23.359 4.027 1 95.19 71 LYS A N 1
ATOM 499 C CA . LYS A 1 71 ? 7.145 24.062 2.842 1 95.19 71 LYS A CA 1
ATOM 500 C C . LYS A 1 71 ? 8.656 24.25 2.875 1 95.19 71 LYS A C 1
ATOM 502 O O . LYS A 1 71 ? 9.281 24.5 1.844 1 95.19 71 LYS A O 1
ATOM 507 N N . GLU A 1 72 ? 9.25 24.031 3.988 1 95.44 72 GLU A N 1
ATOM 508 C CA . GLU A 1 72 ? 10.68 24.25 4.156 1 95.44 72 GLU A CA 1
ATOM 509 C C . GLU A 1 72 ? 11.469 23 3.793 1 95.44 72 GLU A C 1
ATOM 511 O O . GLU A 1 72 ? 12.695 23.031 3.666 1 95.44 72 GLU A O 1
ATOM 516 N N . ILE A 1 73 ? 10.766 21.953 3.574 1 90.69 73 ILE A N 1
ATOM 517 C CA . ILE A 1 73 ? 11.391 20.641 3.383 1 90.69 73 ILE A CA 1
ATOM 518 C C . ILE A 1 73 ? 11.383 20.281 1.899 1 90.69 73 ILE A C 1
ATOM 520 O O . ILE A 1 73 ? 10.391 20.516 1.203 1 90.69 73 ILE A O 1
ATOM 524 N N . ASP A 1 74 ? 12.516 19.75 1.44 1 88.56 74 ASP A N 1
ATOM 525 C CA . ASP A 1 74 ? 12.539 19.109 0.131 1 88.56 74 ASP A CA 1
ATOM 526 C C . ASP A 1 74 ? 12.156 17.641 0.236 1 88.56 74 ASP A C 1
ATOM 528 O O . ASP A 1 74 ? 12.969 16.797 0.639 1 88.56 74 ASP A O 1
ATOM 532 N N . TRP A 1 75 ? 11.008 17.391 -0.195 1 85.75 75 TRP A N 1
ATOM 533 C CA . TRP A 1 75 ? 10.43 16.062 0.004 1 85.75 75 TRP A CA 1
ATOM 534 C C . TRP A 1 75 ? 10.93 15.094 -1.057 1 85.75 75 TRP A C 1
ATOM 536 O O . TRP A 1 75 ? 10.586 13.906 -1.031 1 85.75 75 TRP A O 1
ATOM 546 N N . THR A 1 76 ? 11.773 15.508 -1.955 1 80.44 76 THR A N 1
ATOM 547 C CA . THR A 1 76 ? 12.352 14.648 -2.982 1 80.44 76 THR A CA 1
ATOM 548 C C . THR A 1 76 ? 13.742 14.18 -2.578 1 80.44 76 THR A C 1
ATOM 550 O O . THR A 1 76 ? 14.414 13.477 -3.334 1 80.44 76 THR A O 1
ATOM 553 N N . SER A 1 77 ? 14.117 14.539 -1.428 1 81.69 77 SER A N 1
ATOM 554 C CA . SER A 1 77 ? 15.453 14.195 -0.963 1 81.69 77 SER A CA 1
ATOM 555 C C . SER A 1 77 ? 15.641 12.68 -0.893 1 81.69 77 SER A C 1
ATOM 557 O O . SER A 1 77 ? 14.758 11.961 -0.423 1 81.69 77 SER A O 1
ATOM 559 N N . PRO A 1 78 ? 16.781 12.172 -1.265 1 76.62 78 PRO A N 1
ATOM 560 C CA . PRO A 1 78 ? 17.062 10.734 -1.19 1 76.62 78 PRO A CA 1
ATOM 561 C C . PRO A 1 78 ? 17.109 10.219 0.245 1 76.62 78 PRO A C 1
ATOM 563 O O . PRO A 1 78 ? 17.078 9 0.467 1 76.62 78 PRO A O 1
ATOM 566 N N . VAL A 1 79 ? 17.156 11.156 1.205 1 76.94 79 VAL A N 1
ATOM 567 C CA . VAL A 1 79 ? 17.219 10.75 2.605 1 76.94 79 VAL A CA 1
ATOM 568 C C . VAL A 1 79 ? 15.977 9.938 2.961 1 76.94 79 VAL A C 1
ATOM 570 O O . VAL A 1 79 ? 16.016 9.102 3.869 1 76.94 79 VAL A O 1
ATOM 573 N N . TYR A 1 80 ? 14.859 10.172 2.189 1 70.88 80 TYR A N 1
ATOM 574 C CA . TYR A 1 80 ? 13.609 9.492 2.488 1 70.88 80 TYR A CA 1
ATOM 575 C C . TYR A 1 80 ? 13.578 8.102 1.861 1 70.88 80 TYR A C 1
ATOM 577 O O . TYR A 1 80 ? 12.727 7.277 2.201 1 70.88 80 TYR A O 1
ATOM 585 N N . GLY A 1 81 ? 14.281 7.809 0.816 1 62.72 81 GLY A N 1
ATOM 586 C CA . GLY A 1 81 ? 14.211 6.598 0.015 1 62.72 81 GLY A CA 1
ATOM 587 C C . GLY A 1 81 ? 15.008 5.449 0.603 1 62.72 81 GLY A C 1
ATOM 588 O O . GLY A 1 81 ? 14.836 4.297 0.201 1 62.72 81 GLY A O 1
ATOM 589 N N . SER A 1 82 ? 16.031 5.812 1.33 1 53.34 82 SER A N 1
ATOM 590 C CA . SER A 1 82 ? 16.953 4.715 1.633 1 53.34 82 SER A CA 1
ATOM 591 C C . SER A 1 82 ? 16.406 3.848 2.766 1 53.34 82 SER A C 1
ATOM 593 O O . SER A 1 82 ? 16.297 4.305 3.904 1 53.34 82 SER A O 1
ATOM 595 N N . LEU A 1 83 ? 15.398 2.951 2.416 1 53.62 83 LEU A N 1
ATOM 596 C CA . LEU A 1 83 ? 15.25 1.834 3.342 1 53.62 83 LEU A CA 1
ATOM 597 C C . LEU A 1 83 ? 16.531 1 3.389 1 53.62 83 LEU A C 1
ATOM 599 O O . LEU A 1 83 ? 16.5 -0.154 3.822 1 53.62 83 LEU A O 1
ATOM 603 N N . PRO A 1 84 ? 17.578 1.454 2.977 1 50.16 84 PRO A N 1
ATOM 604 C CA . PRO A 1 84 ? 18.766 0.682 2.629 1 50.16 84 PRO A CA 1
ATOM 605 C C . PRO A 1 84 ? 19.062 -0.431 3.633 1 50.16 84 PRO A C 1
ATOM 607 O O . PRO A 1 84 ? 19.594 -1.481 3.258 1 50.16 84 PRO A O 1
ATOM 610 N N . ASN A 1 85 ? 18.547 -0.135 4.781 1 55.06 85 ASN A N 1
ATOM 611 C CA . ASN A 1 85 ? 19.125 -1.114 5.691 1 55.06 85 ASN A CA 1
ATOM 612 C C . ASN A 1 85 ? 18.047 -1.919 6.414 1 55.06 85 ASN A C 1
ATOM 614 O O . ASN A 1 85 ? 18.344 -2.615 7.387 1 55.06 85 ASN A O 1
ATOM 618 N N . ALA A 1 86 ? 16.938 -1.771 5.738 1 61.28 86 ALA A N 1
ATOM 619 C CA . ALA A 1 86 ? 15.992 -2.504 6.582 1 61.28 86 ALA A CA 1
ATOM 620 C C . ALA A 1 86 ? 15.906 -3.969 6.16 1 61.28 86 ALA A C 1
ATOM 622 O O . ALA A 1 86 ? 15.914 -4.281 4.969 1 61.28 86 ALA A O 1
ATOM 623 N N . ASN A 1 87 ? 16.109 -4.785 7.156 1 67.88 87 ASN A N 1
ATOM 624 C CA . ASN A 1 87 ? 15.852 -6.211 6.977 1 67.88 87 ASN A CA 1
ATOM 625 C C . ASN A 1 87 ? 14.5 -6.461 6.32 1 67.88 87 ASN A C 1
ATOM 627 O O . ASN A 1 87 ? 13.469 -6 6.812 1 67.88 87 ASN A O 1
ATOM 631 N N . PRO A 1 88 ? 14.438 -7.078 5.207 1 72.81 88 PRO A N 1
ATOM 632 C CA . PRO A 1 88 ? 13.164 -7.297 4.504 1 72.81 88 PRO A CA 1
ATOM 633 C C . PRO A 1 88 ? 12.109 -7.957 5.387 1 72.81 88 PRO A C 1
ATOM 635 O O . PRO A 1 88 ? 10.922 -7.656 5.258 1 72.81 88 PRO A O 1
ATOM 638 N N . VAL A 1 89 ? 12.555 -8.773 6.254 1 75.19 89 VAL A N 1
ATOM 639 C CA . VAL A 1 89 ? 11.625 -9.461 7.141 1 75.19 89 VAL A CA 1
ATOM 640 C C . VAL A 1 89 ? 10.977 -8.461 8.094 1 75.19 89 VAL A C 1
ATOM 642 O O . VAL A 1 89 ? 9.773 -8.539 8.359 1 75.19 89 VAL A O 1
ATOM 645 N N . LYS A 1 90 ? 11.758 -7.523 8.531 1 78.12 90 LYS A N 1
ATOM 646 C CA . LYS A 1 90 ? 11.211 -6.5 9.414 1 78.12 90 LYS A CA 1
ATOM 647 C C . LYS A 1 90 ? 10.242 -5.582 8.664 1 78.12 90 LYS A C 1
ATOM 649 O O . LYS A 1 90 ? 9.219 -5.172 9.211 1 78.12 90 LYS A O 1
ATOM 654 N N . VAL A 1 91 ? 10.57 -5.363 7.438 1 81.69 91 VAL A N 1
ATOM 655 C CA . VAL A 1 91 ? 9.703 -4.523 6.621 1 81.69 91 VAL A CA 1
ATOM 656 C C . VAL A 1 91 ? 8.375 -5.234 6.383 1 81.69 91 VAL A C 1
ATOM 658 O O . VAL A 1 91 ? 7.309 -4.621 6.496 1 81.69 91 VAL A O 1
ATOM 661 N N . LEU A 1 92 ? 8.453 -6.48 6.191 1 83.94 92 LEU A N 1
ATOM 662 C CA . LEU A 1 92 ? 7.234 -7.25 5.961 1 83.94 92 LEU A CA 1
ATOM 663 C C . LEU A 1 92 ? 6.371 -7.285 7.219 1 83.94 92 LEU A C 1
ATOM 665 O O . LEU A 1 92 ? 5.141 -7.27 7.133 1 83.94 92 LEU A O 1
ATOM 669 N N . ALA A 1 93 ? 7.039 -7.332 8.312 1 84.06 93 ALA A N 1
ATOM 670 C CA . ALA A 1 93 ? 6.293 -7.32 9.57 1 84.06 93 ALA A CA 1
ATOM 671 C C . ALA A 1 93 ? 5.523 -6.012 9.734 1 84.06 93 ALA A C 1
ATOM 673 O O . ALA A 1 93 ? 4.383 -6.012 10.203 1 84.06 93 ALA A O 1
ATOM 674 N N . VAL A 1 94 ? 6.176 -4.957 9.375 1 86.81 94 VAL A N 1
ATOM 675 C CA . VAL A 1 94 ? 5.504 -3.662 9.438 1 86.81 94 VAL A CA 1
ATOM 676 C C . VAL A 1 94 ? 4.309 -3.654 8.484 1 86.81 94 VAL A C 1
ATOM 678 O O . VAL A 1 94 ? 3.209 -3.246 8.875 1 86.81 94 VAL A O 1
ATOM 681 N N . ILE A 1 95 ? 4.527 -4.102 7.324 1 88.75 95 ILE A N 1
ATOM 682 C CA . ILE A 1 95 ? 3.479 -4.145 6.312 1 88.75 95 ILE A CA 1
ATOM 683 C C . ILE A 1 95 ? 2.32 -5.008 6.809 1 88.75 95 ILE A C 1
ATOM 685 O O . ILE A 1 95 ? 1.154 -4.629 6.672 1 88.75 95 ILE A O 1
ATOM 689 N N . ASN A 1 96 ? 2.68 -6.078 7.441 1 91.5 96 ASN A N 1
ATOM 690 C CA . ASN A 1 96 ? 1.642 -6.965 7.957 1 91.5 96 ASN A CA 1
ATOM 691 C C . ASN A 1 96 ? 0.776 -6.266 9 1 91.5 96 ASN A C 1
ATOM 693 O O . ASN A 1 96 ? -0.453 -6.344 8.945 1 91.5 96 ASN A O 1
ATOM 697 N N . LYS A 1 97 ? 1.43 -5.621 9.867 1 91.81 97 LYS A N 1
ATOM 698 C CA . LYS A 1 97 ? 0.685 -4.895 10.891 1 91.81 97 LYS A CA 1
ATOM 699 C C . LYS A 1 97 ? -0.193 -3.812 10.273 1 91.81 97 LYS A C 1
ATOM 701 O O . LYS A 1 97 ? -1.324 -3.596 10.711 1 91.81 97 LYS A O 1
ATOM 706 N N . ALA A 1 98 ? 0.283 -3.176 9.266 1 92.25 98 ALA A N 1
ATOM 707 C CA . ALA A 1 98 ? -0.478 -2.135 8.578 1 92.25 98 ALA A CA 1
ATOM 708 C C . ALA A 1 98 ? -1.673 -2.727 7.84 1 92.25 98 ALA A C 1
ATOM 710 O O . ALA A 1 98 ? -2.76 -2.145 7.832 1 92.25 98 ALA A O 1
ATOM 711 N N . LEU A 1 99 ? -1.455 -3.824 7.309 1 91.94 99 LEU A N 1
ATOM 712 C CA . LEU A 1 99 ? -2.533 -4.5 6.598 1 91.94 99 LEU A CA 1
ATOM 713 C C . LEU A 1 99 ? -3.652 -4.895 7.555 1 91.94 99 LEU A C 1
ATOM 715 O O . LEU A 1 99 ? -4.828 -4.648 7.277 1 91.94 99 LEU A O 1
ATOM 719 N N . VAL A 1 100 ? -3.268 -5.445 8.648 1 92.38 100 VAL A N 1
ATOM 720 C CA . VAL A 1 100 ? -4.254 -5.875 9.625 1 92.38 100 VAL A CA 1
ATOM 721 C C . VAL A 1 100 ? -5.016 -4.664 10.164 1 92.38 100 VAL A C 1
ATOM 723 O O . VAL A 1 100 ? -6.246 -4.695 10.273 1 92.38 100 VAL A O 1
ATOM 726 N N . MET A 1 101 ? -4.305 -3.656 10.352 1 93.12 101 MET A N 1
ATOM 727 C CA . MET A 1 101 ? -4.965 -2.43 10.789 1 93.12 101 MET A CA 1
ATOM 728 C C . MET A 1 101 ? -5.902 -1.899 9.703 1 93.12 101 MET A C 1
ATOM 730 O O . MET A 1 101 ? -7.047 -1.543 9.992 1 93.12 101 MET A O 1
ATOM 734 N N . GLY A 1 102 ? -5.395 -1.832 8.5 1 92.25 102 GLY A N 1
ATOM 735 C CA . GLY A 1 102 ? -6.207 -1.362 7.387 1 92.25 102 GLY A CA 1
ATOM 736 C C . GLY A 1 102 ? -7.48 -2.166 7.195 1 92.25 102 GLY A C 1
ATOM 737 O O . GLY A 1 102 ? -8.539 -1.603 6.906 1 92.25 102 GLY A O 1
ATOM 738 N N . ALA A 1 103 ? -7.418 -3.408 7.43 1 91.62 103 ALA A N 1
ATOM 739 C CA . ALA A 1 103 ? -8.578 -4.285 7.266 1 91.62 103 ALA A CA 1
ATOM 740 C C . ALA A 1 103 ? -9.625 -4.012 8.336 1 91.62 103 ALA A C 1
ATOM 742 O O . ALA A 1 103 ? -10.797 -4.344 8.164 1 91.62 103 ALA A O 1
ATOM 743 N N . SER A 1 104 ? -9.188 -3.459 9.414 1 92.19 104 SER A N 1
ATOM 744 C CA . SER A 1 104 ? -10.086 -3.199 10.531 1 92.19 104 SER A CA 1
ATOM 745 C C . SER A 1 104 ? -10.688 -1.802 10.445 1 92.19 104 SER A C 1
ATOM 747 O O . SER A 1 104 ? -11.609 -1.468 11.195 1 92.19 104 SER A O 1
ATOM 749 N N . MET A 1 105 ? -10.227 -1.001 9.477 1 92.31 105 MET A N 1
ATOM 750 C CA . MET A 1 105 ? -10.672 0.383 9.367 1 92.31 105 MET A CA 1
ATOM 751 C C . MET A 1 105 ? -12.062 0.457 8.734 1 92.31 105 MET A C 1
ATOM 753 O O . MET A 1 105 ? -12.453 -0.435 7.984 1 92.31 105 MET A O 1
ATOM 757 N N . ASP A 1 106 ? -12.758 1.589 9.109 1 92.94 106 ASP A N 1
ATOM 758 C CA . ASP A 1 106 ? -13.992 1.918 8.406 1 92.94 106 ASP A CA 1
ATOM 759 C C . ASP A 1 106 ? -13.75 2.068 6.906 1 92.94 106 ASP A C 1
ATOM 761 O O . ASP A 1 106 ? -12.914 2.865 6.484 1 92.94 106 ASP A O 1
ATOM 765 N N . SER A 1 107 ? -14.531 1.311 6.156 1 91 107 SER A N 1
ATOM 766 C CA . SER A 1 107 ? -14.273 1.261 4.719 1 91 107 SER A CA 1
ATOM 767 C C . SER A 1 107 ? -14.539 2.611 4.062 1 91 107 SER A C 1
ATOM 769 O O . SER A 1 107 ? -13.867 2.98 3.096 1 91 107 SER A O 1
ATOM 771 N N . ALA A 1 108 ? -15.469 3.359 4.543 1 90.56 108 ALA A N 1
ATOM 772 C CA . ALA A 1 108 ? -15.75 4.68 3.977 1 90.56 108 ALA A CA 1
ATOM 773 C C . ALA A 1 108 ? -14.609 5.648 4.266 1 90.56 108 ALA A C 1
ATOM 775 O O . ALA A 1 108 ? -14.219 6.438 3.4 1 90.56 108 ALA A O 1
ATOM 776 N N . ALA A 1 109 ? -14.07 5.555 5.465 1 92.75 109 ALA A N 1
ATOM 777 C CA . ALA A 1 109 ? -12.922 6.391 5.82 1 92.75 109 ALA A CA 1
ATOM 778 C C . ALA A 1 109 ? -11.703 6.035 4.977 1 92.75 109 ALA A C 1
ATOM 780 O O . ALA A 1 109 ? -10.984 6.922 4.512 1 92.75 109 ALA A O 1
ATOM 781 N N . LEU A 1 110 ? -11.508 4.75 4.762 1 93.19 110 LEU A N 1
ATOM 782 C CA . LEU A 1 110 ? -10.398 4.293 3.936 1 93.19 110 LEU A CA 1
ATOM 783 C C . LEU A 1 110 ? -10.531 4.816 2.51 1 93.19 110 LEU A C 1
ATOM 785 O O . LEU A 1 110 ? -9.562 5.312 1.934 1 93.19 110 LEU A O 1
ATOM 789 N N . LYS A 1 111 ? -11.68 4.699 2.004 1 92.06 111 LYS A N 1
ATOM 790 C CA . LYS A 1 111 ? -11.906 5.18 0.645 1 92.06 111 LYS A CA 1
ATOM 791 C C . LYS A 1 111 ? -11.648 6.68 0.54 1 92.06 111 LYS A C 1
ATOM 793 O O . LYS A 1 111 ? -11 7.141 -0.403 1 92.06 111 LYS A O 1
ATOM 798 N N . LYS A 1 112 ? -12.125 7.395 1.493 1 93.5 112 LYS A N 1
ATOM 799 C CA . LYS A 1 112 ? -11.883 8.836 1.507 1 93.5 112 LYS A CA 1
ATOM 800 C C . LYS A 1 112 ? -10.391 9.141 1.587 1 93.5 112 LYS A C 1
ATOM 802 O O . LYS A 1 112 ? -9.898 10.055 0.92 1 93.5 112 LYS A O 1
ATOM 807 N N . GLY A 1 113 ? -9.695 8.398 2.396 1 94.88 113 GLY A N 1
ATOM 808 C CA . GLY A 1 113 ? -8.258 8.586 2.514 1 94.88 113 GLY A CA 1
ATOM 809 C C . GLY A 1 113 ? -7.516 8.305 1.221 1 94.88 113 GLY A C 1
ATOM 810 O O . GLY A 1 113 ? -6.656 9.094 0.814 1 94.88 113 GLY A O 1
ATOM 811 N N . VAL A 1 114 ? -7.887 7.277 0.649 1 93.38 114 VAL A N 1
ATOM 812 C CA . VAL A 1 114 ? -7.25 6.887 -0.604 1 93.38 114 VAL A CA 1
ATOM 813 C C . VAL A 1 114 ? -7.496 7.957 -1.664 1 93.38 114 VAL A C 1
ATOM 815 O O . VAL A 1 114 ? -6.578 8.352 -2.387 1 93.38 114 VAL A O 1
ATOM 818 N N . LEU A 1 115 ? -8.688 8.438 -1.75 1 93.94 115 LEU A N 1
ATOM 819 C CA . LEU A 1 115 ? -9.016 9.43 -2.766 1 93.94 115 LEU A CA 1
ATOM 820 C C . LEU A 1 115 ? -8.344 10.766 -2.455 1 93.94 115 LEU A C 1
ATOM 822 O O . LEU A 1 115 ? -7.941 11.492 -3.369 1 93.94 115 LEU A O 1
ATOM 826 N N . ALA A 1 116 ? -8.219 11.094 -1.2 1 95.25 116 ALA A N 1
ATOM 827 C CA . ALA A 1 116 ? -7.48 12.297 -0.82 1 95.25 116 ALA A CA 1
ATOM 828 C C . ALA A 1 116 ? -6.016 12.195 -1.24 1 95.25 116 ALA A C 1
ATOM 830 O O . ALA A 1 116 ? -5.441 13.164 -1.742 1 95.25 116 ALA A O 1
ATOM 831 N N . HIS A 1 117 ? -5.5 11.078 -1.101 1 95.06 117 HIS A N 1
ATOM 832 C CA . HIS A 1 117 ? -4.117 10.875 -1.518 1 95.06 117 HIS A CA 1
ATOM 833 C C . HIS A 1 117 ? -3.988 10.922 -3.037 1 95.06 117 HIS A C 1
ATOM 835 O O . HIS A 1 117 ? -3.037 11.5 -3.566 1 95.06 117 HIS A O 1
ATOM 841 N N . ALA A 1 118 ? -4.875 10.305 -3.645 1 92.69 118 ALA A N 1
ATOM 842 C CA . ALA A 1 118 ? -4.855 10.336 -5.105 1 92.69 118 ALA A CA 1
ATOM 843 C C . ALA A 1 118 ? -4.91 11.766 -5.625 1 92.69 118 ALA A C 1
ATOM 845 O O . ALA A 1 118 ? -4.16 12.133 -6.531 1 92.69 118 ALA A O 1
ATOM 846 N N . SER A 1 119 ? -5.773 12.516 -5.035 1 94.12 119 SER A N 1
ATOM 847 C CA . SER A 1 119 ? -5.863 13.922 -5.402 1 94.12 119 SER A CA 1
ATOM 848 C C . SER A 1 119 ? -4.539 14.641 -5.16 1 94.12 119 SER A C 1
ATOM 850 O O . SER A 1 119 ? -4.059 15.383 -6.023 1 94.12 119 SER A O 1
ATOM 852 N N . ALA A 1 120 ? -3.951 14.406 -4.074 1 94.62 120 ALA A N 1
ATOM 853 C CA . ALA A 1 120 ? -2.693 15.055 -3.717 1 94.62 120 ALA A CA 1
ATOM 854 C C . ALA A 1 120 ? -1.59 14.703 -4.711 1 94.62 120 ALA A C 1
ATOM 856 O O . ALA A 1 120 ? -0.794 15.562 -5.098 1 94.62 120 ALA A O 1
ATOM 857 N N . ILE A 1 121 ? -1.544 13.453 -5.07 1 92.12 121 ILE A N 1
ATOM 858 C CA . ILE A 1 121 ? -0.547 13 -6.039 1 92.12 121 ILE A CA 1
ATOM 859 C C . ILE A 1 121 ? -0.725 13.766 -7.352 1 92.12 121 ILE A C 1
ATOM 861 O O . ILE A 1 121 ? 0.257 14.117 -8.008 1 92.12 121 ILE A O 1
ATOM 865 N N . GLY A 1 122 ? -1.888 14.031 -7.723 1 89.81 122 GLY A N 1
ATOM 866 C CA . GLY A 1 122 ? -2.166 14.766 -8.945 1 89.81 122 GLY A CA 1
ATOM 867 C C . GLY A 1 122 ? -1.724 16.219 -8.875 1 89.81 122 GLY A C 1
ATOM 868 O O . GLY A 1 122 ? -1.628 16.891 -9.906 1 89.81 122 GLY A O 1
ATOM 869 N N . HIS A 1 123 ? -1.425 16.703 -7.684 1 93.06 123 HIS A N 1
ATOM 870 C CA . HIS A 1 123 ? -1.129 18.125 -7.527 1 93.06 123 HIS A CA 1
ATOM 871 C C . HIS A 1 123 ? 0.261 18.328 -6.934 1 93.06 123 HIS A C 1
ATOM 873 O O . HIS A 1 123 ? 0.601 19.438 -6.516 1 93.06 123 HIS A O 1
ATOM 879 N N . VAL A 1 124 ? 1.013 17.297 -6.852 1 91.12 124 VAL A N 1
ATOM 880 C CA . VAL A 1 124 ? 2.33 17.422 -6.238 1 91.12 124 VAL A CA 1
ATOM 881 C C . VAL A 1 124 ? 3.219 18.328 -7.09 1 91.12 124 VAL A C 1
ATOM 883 O O . VAL A 1 124 ? 3.205 18.234 -8.32 1 91.12 124 VAL A O 1
ATOM 886 N N . ASP A 1 125 ? 4.016 19.156 -6.426 1 89.31 125 ASP A N 1
ATOM 887 C CA . ASP A 1 125 ? 4.91 20.047 -7.16 1 89.31 125 ASP A CA 1
ATOM 888 C C . ASP A 1 125 ? 6.301 19.422 -7.305 1 89.31 125 ASP A C 1
ATOM 890 O O . ASP A 1 125 ? 6.496 18.25 -6.992 1 89.31 125 ASP A O 1
ATOM 894 N N . SER A 1 126 ? 7.25 20.203 -7.809 1 86.75 126 SER A N 1
ATOM 895 C CA . SER A 1 126 ? 8.578 19.703 -8.148 1 86.75 126 SER A CA 1
ATOM 896 C C . SER A 1 126 ? 9.375 19.359 -6.891 1 86.75 126 SER A C 1
ATOM 898 O O . SER A 1 126 ? 10.375 18.641 -6.957 1 86.75 126 SER A O 1
ATOM 900 N N . LYS A 1 127 ? 8.984 19.891 -5.703 1 86.62 127 LYS A N 1
ATOM 901 C CA . LYS A 1 127 ? 9.664 19.594 -4.445 1 86.62 127 LYS A CA 1
ATOM 902 C C . LYS A 1 127 ? 8.93 18.5 -3.674 1 86.62 127 LYS A C 1
ATOM 904 O O . LYS A 1 127 ? 9.258 18.219 -2.518 1 86.62 127 LYS A O 1
ATOM 909 N N . GLY A 1 128 ? 7.84 17.984 -4.262 1 87.25 128 GLY A N 1
ATOM 910 C CA . GLY A 1 128 ? 7.066 16.953 -3.6 1 87.25 128 GLY A CA 1
ATOM 911 C C . GLY A 1 128 ? 6.012 17.5 -2.658 1 87.25 128 GLY A C 1
ATOM 912 O O . GLY A 1 128 ? 5.453 16.766 -1.845 1 87.25 128 GLY A O 1
ATOM 913 N N . MET A 1 129 ? 5.855 18.766 -2.803 1 92.19 129 MET A N 1
ATOM 914 C CA . MET A 1 129 ? 4.879 19.422 -1.938 1 92.19 129 MET A CA 1
ATOM 915 C C . MET A 1 129 ? 3.486 19.375 -2.564 1 92.19 129 MET A C 1
ATOM 917 O O . MET A 1 129 ? 3.354 19.391 -3.789 1 92.19 129 MET A O 1
ATOM 921 N N . ILE A 1 130 ? 2.533 19.25 -1.604 1 94.69 130 ILE A N 1
ATOM 922 C CA . ILE A 1 130 ? 1.142 19.266 -2.043 1 94.69 130 ILE A CA 1
ATOM 923 C C . ILE A 1 130 ? 0.455 20.531 -1.54 1 94.69 130 ILE A C 1
ATOM 925 O O . ILE A 1 130 ? 0.898 21.141 -0.563 1 94.69 130 ILE A O 1
ATOM 929 N N . PRO A 1 131 ? -0.676 21.016 -2.234 1 96.94 131 PRO A N 1
ATOM 930 C CA . PRO A 1 131 ? -1.396 22.219 -1.78 1 96.94 131 PRO A CA 1
ATOM 931 C C . PRO A 1 131 ? -2.074 22.016 -0.427 1 96.94 131 PRO A C 1
ATOM 933 O O . PRO A 1 131 ? -2.389 20.875 -0.051 1 96.94 131 PRO A O 1
ATOM 936 N N . LEU A 1 132 ? -2.312 23.094 0.229 1 98 132 LEU A N 1
ATOM 937 C CA . LEU A 1 132 ? -2.881 23.078 1.572 1 98 132 LEU A CA 1
ATOM 938 C C . LEU A 1 132 ? -4.227 22.359 1.586 1 98 132 LEU A C 1
ATOM 940 O O . LEU A 1 132 ? -4.504 21.578 2.49 1 98 132 LEU A O 1
ATOM 944 N N . PRO A 1 133 ? -5.152 22.531 0.59 1 98.06 133 PRO A N 1
ATOM 945 C CA . PRO A 1 133 ? -6.426 21.797 0.638 1 98.06 133 PRO A CA 1
ATOM 946 C C . PRO A 1 133 ? -6.246 20.281 0.594 1 98.06 133 PRO A C 1
ATOM 948 O O . PRO A 1 133 ? -6.957 19.562 1.292 1 98.06 133 PRO A O 1
ATOM 951 N N . ASP A 1 134 ? -5.305 19.859 -0.187 1 97.25 134 ASP A N 1
ATOM 952 C CA . ASP A 1 134 ? -5.023 18.422 -0.246 1 97.25 134 ASP A CA 1
ATOM 953 C C . ASP A 1 134 ? -4.438 17.922 1.072 1 97.25 134 ASP A C 1
ATOM 955 O O . ASP A 1 134 ? -4.812 16.859 1.559 1 97.25 134 ASP A O 1
ATOM 959 N N . TYR A 1 135 ? -3.541 18.703 1.535 1 97.75 135 TYR A N 1
ATOM 960 C CA . TYR A 1 135 ? -2.914 18.359 2.807 1 97.75 135 TYR A CA 1
ATOM 961 C C . TYR A 1 135 ? -3.953 18.266 3.918 1 97.75 135 TYR A C 1
ATOM 963 O O . TYR A 1 135 ? -3.914 17.328 4.734 1 97.75 135 TYR A O 1
ATOM 971 N N . THR A 1 136 ? -4.867 19.094 3.936 1 98.38 136 THR A N 1
ATOM 972 C CA . THR A 1 136 ? -5.941 19.109 4.926 1 98.38 136 THR A CA 1
ATOM 973 C C . THR A 1 136 ? -6.852 17.906 4.754 1 98.38 136 THR A C 1
ATOM 975 O O . THR A 1 136 ? -7.223 17.25 5.734 1 98.38 136 THR A O 1
ATOM 978 N N . ALA A 1 137 ? -7.207 17.625 3.523 1 97.44 137 ALA A N 1
ATOM 979 C CA . ALA A 1 137 ? -8.055 16.469 3.244 1 97.44 137 ALA A CA 1
ATOM 980 C C . ALA A 1 137 ? -7.391 15.172 3.701 1 97.44 137 ALA A C 1
ATOM 982 O O . ALA A 1 137 ? -8.055 14.289 4.246 1 97.44 137 ALA A O 1
ATOM 983 N N . ILE A 1 138 ? -6.133 15.094 3.492 1 97.19 138 ILE A N 1
ATOM 984 C CA . ILE A 1 138 ? -5.383 13.906 3.891 1 97.19 138 ILE A CA 1
ATOM 985 C C . ILE A 1 138 ? -5.391 13.781 5.414 1 97.19 138 ILE A C 1
ATOM 987 O O . ILE A 1 138 ? -5.672 12.703 5.953 1 97.19 138 ILE A O 1
ATOM 991 N N . ASN A 1 139 ? -5.078 14.82 6.082 1 97.88 139 ASN A N 1
ATOM 992 C CA . ASN A 1 139 ? -5.055 14.773 7.539 1 97.88 139 ASN A CA 1
ATOM 993 C C . ASN A 1 139 ? -6.426 14.43 8.109 1 97.88 139 ASN A C 1
ATOM 995 O O . ASN A 1 139 ? -6.531 13.648 9.062 1 97.88 139 ASN A O 1
ATOM 999 N N . ALA A 1 140 ? -7.441 15.07 7.562 1 97.69 140 ALA A N 1
ATOM 1000 C CA . ALA A 1 140 ? -8.797 14.75 8.008 1 97.69 140 ALA A CA 1
ATOM 1001 C C . ALA A 1 140 ? -9.094 13.266 7.816 1 97.69 140 ALA A C 1
ATOM 1003 O O . ALA A 1 140 ? -9.594 12.602 8.727 1 97.69 140 ALA A O 1
ATOM 1004 N N . ALA A 1 141 ? -8.797 12.766 6.668 1 96.31 141 ALA A N 1
ATOM 1005 C CA . ALA A 1 141 ? -9.047 11.352 6.371 1 96.31 141 ALA A CA 1
ATOM 1006 C C . ALA A 1 141 ? -8.266 10.445 7.316 1 96.31 141 ALA A C 1
ATOM 1008 O O . ALA A 1 141 ? -8.805 9.461 7.82 1 96.31 141 ALA A O 1
ATOM 1009 N N . ILE A 1 142 ? -7.02 10.75 7.523 1 96.5 142 ILE A N 1
ATOM 1010 C CA . ILE A 1 142 ? -6.188 9.969 8.422 1 96.5 142 ILE A CA 1
ATOM 1011 C C . ILE A 1 142 ? -6.801 9.961 9.82 1 96.5 142 ILE A C 1
ATOM 1013 O O . ILE A 1 142 ? -6.879 8.914 10.469 1 96.5 142 ILE A O 1
ATOM 1017 N N . GLY A 1 143 ? -7.211 11.117 10.242 1 96.81 143 GLY A N 1
ATOM 1018 C CA . GLY A 1 143 ? -7.871 11.18 11.539 1 96.81 143 GLY A CA 1
ATOM 1019 C C . GLY A 1 143 ? -9.07 10.258 11.641 1 96.81 143 GLY A C 1
ATOM 1020 O O . GLY A 1 143 ? -9.211 9.516 12.617 1 96.81 143 GLY A O 1
ATOM 1021 N N . HIS A 1 144 ? -9.906 10.281 10.656 1 96.38 144 HIS A N 1
ATOM 1022 C CA . HIS A 1 144 ? -11.094 9.438 10.664 1 96.38 144 HIS A CA 1
ATOM 1023 C C . HIS A 1 144 ? -10.719 7.961 10.57 1 96.38 144 HIS A C 1
ATOM 1025 O O . HIS A 1 144 ? -11.344 7.121 11.227 1 96.38 144 HIS A O 1
ATOM 1031 N N . MET A 1 145 ? -9.727 7.629 9.766 1 94.44 145 MET A N 1
ATOM 1032 C CA . MET A 1 145 ? -9.273 6.246 9.656 1 94.44 145 MET A CA 1
ATOM 1033 C C . MET A 1 145 ? -8.742 5.734 10.992 1 94.44 145 MET A C 1
ATOM 1035 O O . MET A 1 145 ? -9.156 4.676 11.461 1 94.44 145 MET A O 1
ATOM 1039 N N . VAL A 1 146 ? -7.941 6.484 11.57 1 94.88 146 VAL A N 1
ATOM 1040 C CA . VAL A 1 146 ? -7.309 6.07 12.812 1 94.88 146 VAL A CA 1
ATOM 1041 C C . VAL A 1 146 ? -8.352 5.992 13.922 1 94.88 146 VAL A C 1
ATOM 1043 O O . VAL A 1 146 ? -8.32 5.078 14.758 1 94.88 146 VAL A O 1
ATOM 1046 N N . ALA A 1 147 ? -9.266 6.879 13.93 1 95.88 147 ALA A N 1
ATOM 1047 C CA . ALA A 1 147 ? -10.32 6.871 14.938 1 95.88 147 ALA A CA 1
ATOM 1048 C C . ALA A 1 147 ? -11.172 5.613 14.836 1 95.88 147 ALA A C 1
ATOM 1050 O O . ALA A 1 147 ? -11.836 5.223 15.797 1 95.88 147 ALA A O 1
ATOM 1051 N N . SER A 1 148 ? -11.156 4.996 13.719 1 94.5 148 SER A N 1
ATOM 1052 C CA . SER A 1 148 ? -12.062 3.881 13.469 1 94.5 148 SER A CA 1
ATOM 1053 C C . SER A 1 148 ? -11.445 2.557 13.898 1 94.5 148 SER A C 1
ATOM 1055 O O . SER A 1 148 ? -12.055 1.498 13.734 1 94.5 148 SER A O 1
ATOM 1057 N N . VAL A 1 149 ? -10.227 2.543 14.398 1 94.62 149 VAL A N 1
ATOM 1058 C CA . VAL A 1 149 ? -9.578 1.294 14.789 1 94.62 149 VAL A CA 1
ATOM 1059 C C . VAL A 1 149 ? -9.188 1.351 16.266 1 94.62 149 VAL A C 1
ATOM 1061 O O . VAL A 1 149 ? -9.031 2.436 16.828 1 94.62 149 VAL A O 1
ATOM 1064 N N . PRO A 1 150 ? -9.008 0.111 16.906 1 93.25 150 PRO A N 1
ATOM 1065 C CA . PRO A 1 150 ? -8.531 0.108 18.281 1 93.25 150 PRO A CA 1
ATOM 1066 C C . PRO A 1 150 ? -7.129 0.705 18.422 1 93.25 150 PRO A C 1
ATOM 1068 O O . PRO A 1 150 ? -6.281 0.518 17.547 1 93.25 150 PRO A O 1
ATOM 1071 N N . LYS A 1 151 ? -6.934 1.326 19.516 1 92.31 151 LYS A N 1
ATOM 1072 C CA . LYS A 1 151 ? -5.68 2.01 19.812 1 92.31 151 LYS A CA 1
ATOM 1073 C C . LYS A 1 151 ? -4.496 1.048 19.719 1 92.31 151 LYS A C 1
ATOM 1075 O O . LYS A 1 151 ? -3.42 1.422 19.25 1 92.31 151 LYS A O 1
ATOM 1080 N N . ASN A 1 152 ? -4.648 -0.147 20.156 1 94.06 152 ASN A N 1
ATOM 1081 C CA . ASN A 1 152 ? -3.545 -1.099 20.172 1 94.06 152 ASN A CA 1
ATOM 1082 C C . ASN A 1 152 ? -3.043 -1.401 18.766 1 94.06 152 ASN A C 1
ATOM 1084 O O . ASN A 1 152 ? -1.856 -1.671 18.578 1 94.06 152 ASN A O 1
ATOM 1088 N N . GLN A 1 153 ? -3.865 -1.363 17.781 1 93.19 153 GLN A N 1
ATOM 1089 C CA . GLN A 1 153 ? -3.422 -1.601 16.406 1 93.19 153 GLN A CA 1
ATOM 1090 C C . GLN A 1 153 ? -2.551 -0.455 15.906 1 93.19 153 GLN A C 1
ATOM 1092 O O . GLN A 1 153 ? -1.57 -0.681 15.188 1 93.19 153 GLN A O 1
ATOM 1097 N N . VAL A 1 154 ? -3.002 0.688 16.297 1 92.62 154 VAL A N 1
ATOM 1098 C CA . VAL A 1 154 ? -2.201 1.849 15.93 1 92.62 154 VAL A CA 1
ATOM 1099 C C . VAL A 1 154 ? -0.814 1.746 16.562 1 92.62 154 VAL A C 1
ATOM 1101 O O . VAL A 1 154 ? 0.197 1.943 15.875 1 92.62 154 VAL A O 1
ATOM 1104 N N . ILE A 1 155 ? -0.721 1.411 17.719 1 91.69 155 ILE A N 1
ATOM 1105 C CA . ILE A 1 155 ? 0.531 1.286 18.469 1 91.69 155 ILE A CA 1
ATOM 1106 C C . ILE A 1 155 ? 1.375 0.165 17.859 1 91.69 155 ILE A C 1
ATOM 1108 O O . ILE A 1 155 ? 2.596 0.291 17.75 1 91.69 155 ILE A O 1
ATOM 1112 N N . ASP A 1 156 ? 0.766 -0.946 17.5 1 91.5 156 ASP A N 1
ATOM 1113 C CA . ASP A 1 156 ? 1.474 -2.053 16.859 1 91.5 156 ASP A CA 1
ATOM 1114 C C . ASP A 1 156 ? 2.186 -1.596 15.586 1 91.5 156 ASP A C 1
ATOM 1116 O O . ASP A 1 156 ? 3.352 -1.929 15.367 1 91.5 156 ASP A O 1
ATOM 1120 N N . VAL A 1 157 ? 1.457 -0.831 14.828 1 91.44 157 VAL A N 1
ATOM 1121 C CA . VAL A 1 157 ? 2.053 -0.336 13.594 1 91.44 157 VAL A CA 1
ATOM 1122 C C . VAL A 1 157 ? 3.195 0.624 13.922 1 91.44 157 VAL A C 1
ATOM 1124 O O . VAL A 1 157 ? 4.281 0.526 13.344 1 91.44 157 VAL A O 1
ATOM 1127 N N . PHE A 1 158 ? 2.943 1.483 14.789 1 86.81 158 PHE A N 1
ATOM 1128 C CA . PHE A 1 158 ? 3.949 2.463 15.18 1 86.81 158 PHE A CA 1
ATOM 1129 C C . PHE A 1 158 ? 5.211 1.772 15.688 1 86.81 158 PHE A C 1
ATOM 1131 O O . PHE A 1 158 ? 6.32 2.1 15.258 1 86.81 158 PHE A O 1
ATOM 1138 N N . ASN A 1 159 ? 5.105 0.83 16.5 1 88.12 159 ASN A N 1
ATOM 1139 C CA . ASN A 1 159 ? 6.242 0.113 17.062 1 88.12 159 ASN A CA 1
ATOM 1140 C C . ASN A 1 159 ? 7.004 -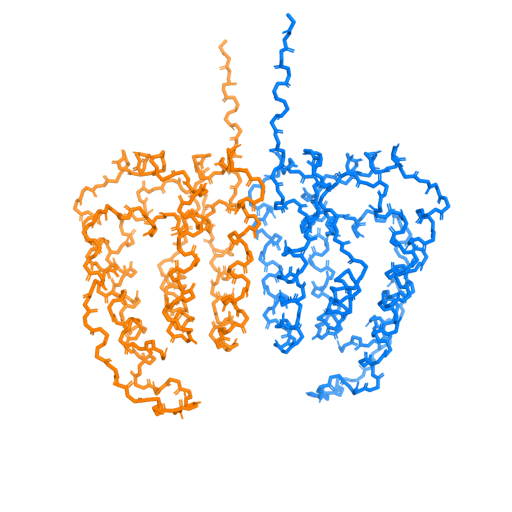0.672 16 1 88.12 159 ASN A C 1
ATOM 1142 O O . ASN A 1 159 ? 8.234 -0.667 15.977 1 88.12 159 ASN A O 1
ATOM 1146 N N . ALA A 1 160 ? 6.348 -1.265 15.156 1 86.06 160 ALA A N 1
ATOM 1147 C CA . ALA A 1 160 ? 6.996 -2.027 14.094 1 86.06 160 ALA A CA 1
ATOM 1148 C C . ALA A 1 160 ? 7.773 -1.108 13.156 1 86.06 160 ALA A C 1
ATOM 1150 O O . ALA A 1 160 ? 8.867 -1.45 12.711 1 86.06 160 ALA A O 1
ATOM 1151 N N . ALA A 1 161 ? 7.129 0.005 12.883 1 84.31 161 ALA A N 1
ATOM 1152 C CA . ALA A 1 161 ? 7.762 0.959 11.977 1 84.31 161 ALA A CA 1
ATOM 1153 C C . ALA A 1 161 ? 9.016 1.563 12.602 1 84.31 161 ALA A C 1
ATOM 1155 O O . ALA A 1 161 ? 9.969 1.898 11.898 1 84.31 161 ALA A O 1
ATOM 1156 N N . GLY A 1 162 ? 9.016 1.737 13.891 1 79.94 162 GLY A N 1
ATOM 1157 C CA . GLY A 1 162 ? 10.148 2.311 14.602 1 79.94 162 GLY A CA 1
ATOM 1158 C C . GLY A 1 162 ? 11.445 1.549 14.367 1 79.94 162 GLY A C 1
ATOM 1159 O O . GLY A 1 162 ? 12.531 2.133 14.406 1 79.94 162 GLY A O 1
ATOM 1160 N N . ASP A 1 163 ? 11.32 0.351 13.977 1 73.56 163 ASP A N 1
ATOM 1161 C CA . ASP A 1 163 ? 12.484 -0.508 13.812 1 73.56 163 ASP A CA 1
ATOM 1162 C C . ASP A 1 163 ? 13.062 -0.389 12.398 1 73.56 163 ASP A C 1
ATOM 1164 O O . ASP A 1 163 ? 14.195 -0.812 12.148 1 73.56 163 ASP A O 1
ATOM 1168 N N . VAL A 1 164 ? 12.305 0.263 11.539 1 75.88 164 VAL A N 1
ATOM 1169 C CA . VAL A 1 164 ? 12.758 0.201 10.156 1 75.88 164 VAL A CA 1
ATOM 1170 C C . VAL A 1 164 ? 13.008 1.612 9.625 1 75.88 164 VAL A C 1
ATOM 1172 O O . VAL A 1 164 ? 13.773 1.803 8.68 1 75.88 164 VAL A O 1
ATOM 1175 N N . VAL A 1 165 ? 12.422 2.529 10.195 1 72.12 165 VAL A N 1
ATOM 1176 C CA . VAL A 1 165 ? 12.555 3.9 9.711 1 72.12 165 VAL A CA 1
ATOM 1177 C C . VAL A 1 165 ? 13.844 4.516 10.258 1 72.12 165 VAL A C 1
ATOM 1179 O O . VAL A 1 165 ? 14.211 4.277 11.414 1 72.12 165 VAL A O 1
ATOM 1182 N N . ARG A 1 166 ? 14.5 5.207 9.328 1 75.5 166 ARG A N 1
ATOM 1183 C CA . ARG A 1 166 ? 15.734 5.895 9.688 1 75.5 166 ARG A CA 1
ATOM 1184 C C . ARG A 1 166 ? 15.445 7.207 10.406 1 75.5 166 ARG A C 1
ATOM 1186 O O . ARG A 1 166 ? 15.82 8.281 9.93 1 75.5 166 ARG A O 1
ATOM 1193 N N . LYS A 1 167 ? 15.156 7.117 11.609 1 76.31 167 LYS A N 1
ATOM 1194 C CA . LYS A 1 167 ? 14.648 8.258 12.359 1 76.31 167 LYS A CA 1
ATOM 1195 C C . LYS A 1 167 ? 15.742 9.305 12.594 1 76.31 167 LYS A C 1
ATOM 1197 O O . LYS A 1 167 ? 15.5 10.5 12.445 1 76.31 167 LYS A O 1
ATOM 1202 N N . GLU A 1 168 ? 16.812 8.836 12.859 1 80.06 168 GLU A N 1
ATOM 1203 C CA . GLU A 1 168 ? 17.891 9.766 13.188 1 80.06 168 GLU A CA 1
ATOM 1204 C C . GLU A 1 168 ? 18.328 10.555 11.961 1 80.06 168 GLU A C 1
ATOM 1206 O O . GLU A 1 168 ? 18.438 11.781 12.008 1 80.06 168 GLU A O 1
ATOM 1211 N N . GLU A 1 169 ? 18.469 9.93 10.859 1 81.5 169 GLU A N 1
ATOM 1212 C CA . GLU A 1 169 ? 18.922 10.586 9.633 1 81.5 169 GLU A CA 1
ATOM 1213 C C . GLU A 1 169 ? 17.859 11.531 9.086 1 81.5 169 GLU A C 1
ATOM 1215 O O . GLU A 1 169 ? 18.172 12.664 8.695 1 81.5 169 GLU A O 1
ATOM 1220 N N . VAL A 1 170 ? 16.734 11.086 9.125 1 82.12 170 VAL A N 1
ATOM 1221 C CA . VAL A 1 170 ? 15.633 11.906 8.617 1 82.12 170 VAL A CA 1
ATOM 1222 C C . VAL A 1 170 ? 15.414 13.102 9.539 1 82.12 170 VAL A C 1
ATOM 1224 O O . VAL A 1 170 ? 15.242 14.227 9.07 1 82.12 170 VAL A O 1
ATOM 1227 N N . GLY A 1 171 ? 15.406 12.82 10.781 1 84.75 171 GLY A N 1
ATOM 1228 C CA . GLY A 1 171 ? 15.266 13.906 11.742 1 84.75 171 GLY A CA 1
ATOM 1229 C C . GLY A 1 171 ? 16.344 14.961 11.617 1 84.75 171 GLY A C 1
ATOM 1230 O O . GLY A 1 171 ? 16.047 16.156 11.625 1 84.75 171 GLY A O 1
ATOM 1231 N N . ALA A 1 172 ? 17.531 14.516 11.492 1 87.25 172 ALA A N 1
ATOM 1232 C CA . ALA A 1 172 ? 18.641 15.445 11.344 1 87.25 172 ALA A CA 1
ATOM 1233 C C . ALA A 1 172 ? 18.5 16.266 10.062 1 87.25 172 ALA A C 1
ATOM 1235 O O . ALA A 1 172 ? 18.734 17.469 10.062 1 87.25 172 ALA A O 1
ATOM 1236 N N . TYR A 1 173 ? 18.141 15.602 9.023 1 87.19 173 TYR A N 1
ATOM 1237 C CA . TYR A 1 173 ? 17.922 16.281 7.746 1 87.19 173 TYR A CA 1
ATOM 1238 C C . TYR A 1 173 ? 16.859 17.344 7.863 1 87.19 173 TYR A C 1
ATOM 1240 O O . TYR A 1 173 ? 17.062 18.5 7.48 1 87.19 173 TYR A O 1
ATOM 1248 N N . MET A 1 174 ? 15.758 17 8.523 1 88.31 174 MET A N 1
ATOM 1249 C CA . MET A 1 174 ? 14.656 17.938 8.648 1 88.31 174 MET A CA 1
ATOM 1250 C C . MET A 1 174 ? 15.039 19.109 9.547 1 88.31 174 MET A C 1
ATOM 1252 O O . MET A 1 174 ? 14.758 20.266 9.227 1 88.31 174 MET A O 1
ATOM 1256 N N . LYS A 1 175 ? 15.703 18.828 10.562 1 89.69 175 LYS A N 1
ATOM 1257 C CA . LYS A 1 175 ? 16.109 19.875 11.492 1 89.69 175 LYS A CA 1
ATOM 1258 C C . LYS A 1 175 ? 17.047 20.875 10.82 1 89.69 175 LYS A C 1
ATOM 1260 O O . LYS A 1 175 ? 17.078 22.047 11.188 1 89.69 175 LYS A O 1
ATOM 1265 N N . SER A 1 176 ? 17.734 20.375 9.898 1 92.25 176 SER A N 1
ATOM 1266 C CA . SER A 1 176 ? 18.688 21.234 9.227 1 92.25 176 SER A CA 1
ATOM 1267 C C . SER A 1 176 ? 18 22.219 8.281 1 92.25 176 SER A C 1
ATOM 1269 O O . SER A 1 176 ? 18.594 23.203 7.84 1 92.25 176 SER A O 1
ATOM 1271 N N . LEU A 1 177 ? 16.781 22.047 7.992 1 93.62 177 LEU A N 1
ATOM 1272 C CA . LEU A 1 177 ? 16.125 22.844 6.961 1 93.62 177 LEU A CA 1
ATOM 1273 C C . LEU A 1 177 ? 15.07 23.766 7.574 1 93.62 177 LEU A C 1
ATOM 1275 O O . LEU A 1 177 ? 14.75 24.812 7.012 1 93.62 177 LEU A O 1
ATOM 1279 N N . VAL A 1 178 ? 14.586 23.359 8.641 1 94.88 178 VAL A N 1
ATOM 1280 C CA . VAL A 1 178 ? 13.32 23.969 9.039 1 94.88 178 VAL A CA 1
ATOM 1281 C C . VAL A 1 178 ? 13.57 25.047 10.094 1 94.88 178 VAL A C 1
ATOM 1283 O O . VAL A 1 178 ? 14.492 24.922 10.906 1 94.88 178 VAL A O 1
ATOM 1286 N N . ASN A 1 179 ? 12.68 26.125 10.086 1 96.44 179 ASN A N 1
ATOM 1287 C CA . ASN A 1 179 ? 12.617 27.109 11.156 1 96.44 179 ASN A CA 1
ATOM 1288 C C . ASN A 1 179 ? 12.07 26.5 12.445 1 96.44 179 ASN A C 1
ATOM 1290 O O . ASN A 1 179 ? 11.039 25.828 12.43 1 96.44 179 ASN A O 1
ATOM 1294 N N . SER A 1 180 ? 12.703 26.828 13.539 1 93.75 180 SER A N 1
ATOM 1295 C CA . SER A 1 180 ? 12.328 26.234 14.82 1 93.75 180 SER A CA 1
ATOM 1296 C C . SER A 1 180 ? 10.922 26.641 15.227 1 93.75 180 SER A C 1
ATOM 1298 O O . SER A 1 180 ? 10.188 25.844 15.82 1 93.75 180 SER A O 1
ATOM 1300 N N . GLY A 1 181 ? 10.562 27.859 15.016 1 96.19 181 GLY A N 1
ATOM 1301 C CA . GLY A 1 181 ? 9.219 28.312 15.328 1 96.19 181 GLY A CA 1
ATOM 1302 C C . GLY A 1 181 ? 8.148 27.562 14.562 1 96.19 181 GLY A C 1
ATOM 1303 O O . GLY A 1 181 ? 7.121 27.172 15.125 1 96.19 181 GLY A O 1
ATOM 1304 N N . ASP A 1 182 ? 8.398 27.281 13.289 1 96.62 182 ASP A N 1
ATOM 1305 C CA . ASP A 1 182 ? 7.457 26.547 12.461 1 96.62 182 ASP A CA 1
ATOM 1306 C C . ASP A 1 182 ? 7.371 25.078 12.906 1 96.62 182 ASP A C 1
ATOM 1308 O O . ASP A 1 182 ? 6.285 24.5 12.938 1 96.62 182 ASP A O 1
ATOM 1312 N N . ALA A 1 183 ? 8.523 24.547 13.211 1 95.31 183 ALA A N 1
ATOM 1313 C CA . ALA A 1 183 ? 8.555 23.172 13.703 1 95.31 183 ALA A CA 1
ATOM 1314 C C . ALA A 1 183 ? 7.766 23.031 15 1 95.31 183 ALA A C 1
ATOM 1316 O O . ALA A 1 183 ? 7.02 22.062 15.188 1 95.31 183 ALA A O 1
ATOM 1317 N N . GLU A 1 184 ? 7.973 23.922 15.875 1 95.06 184 GLU A N 1
ATOM 1318 C CA . GLU A 1 184 ? 7.266 23.891 17.156 1 95.06 184 GLU A CA 1
ATOM 1319 C C . GLU A 1 184 ? 5.758 24.031 16.953 1 95.06 184 GLU A C 1
ATOM 1321 O O . GLU A 1 184 ? 4.973 23.344 17.609 1 95.06 184 GLU A O 1
ATOM 1326 N N . ALA A 1 185 ? 5.359 24.938 16.125 1 96.88 185 ALA A N 1
ATOM 1327 C CA . ALA A 1 185 ? 3.941 25.109 15.836 1 96.88 185 ALA A CA 1
ATOM 1328 C C . ALA A 1 185 ? 3.334 23.844 15.258 1 96.88 185 ALA A C 1
ATOM 1330 O O . ALA A 1 185 ? 2.232 23.438 15.641 1 96.88 185 ALA A O 1
ATOM 1331 N N . ALA A 1 186 ? 4.055 23.25 14.344 1 96.62 186 ALA A N 1
ATOM 1332 C CA . ALA A 1 186 ? 3.604 22 13.75 1 96.62 186 ALA A CA 1
ATOM 1333 C C . ALA A 1 186 ? 3.459 20.906 14.805 1 96.62 186 ALA A C 1
ATOM 1335 O O . ALA A 1 186 ? 2.467 20.172 14.82 1 96.62 186 ALA A O 1
ATOM 1336 N N . TYR A 1 187 ? 4.426 20.828 15.625 1 95 187 TYR A N 1
ATOM 1337 C CA . TYR A 1 187 ? 4.445 19.812 16.688 1 95 187 TYR A CA 1
ATOM 1338 C C . TYR A 1 187 ? 3.252 19.984 17.609 1 95 187 TYR A C 1
ATOM 1340 O O . TYR A 1 187 ? 2.559 19.016 17.922 1 95 187 TYR A O 1
ATOM 1348 N N . LYS A 1 188 ? 3.027 21.156 18.109 1 97 188 LYS A N 1
ATOM 1349 C CA . LYS A 1 188 ? 1.911 21.422 19.016 1 97 188 LYS A CA 1
ATOM 1350 C C . LYS A 1 188 ? 0.577 21.094 18.359 1 97 188 LYS A C 1
ATOM 1352 O O . LYS A 1 188 ? -0.283 20.453 18.969 1 97 188 LYS A O 1
ATOM 1357 N N . ALA A 1 189 ? 0.448 21.516 17.125 1 97.81 189 ALA A N 1
ATOM 1358 C CA . ALA A 1 189 ? -0.791 21.25 16.406 1 97.81 189 ALA A CA 1
ATOM 1359 C C . ALA A 1 189 ? -0.998 19.75 16.203 1 97.81 189 ALA A C 1
ATOM 1361 O O . ALA A 1 189 ? -2.129 19.266 16.25 1 97.81 189 ALA A O 1
ATOM 1362 N N . PHE A 1 190 ? 0.051 19.062 15.961 1 96.81 190 PHE A N 1
ATOM 1363 C CA . PHE A 1 190 ? -0.037 17.609 15.797 1 96.81 190 PHE A CA 1
ATOM 1364 C C . PHE A 1 190 ? -0.558 16.953 17.062 1 96.81 190 PHE A C 1
ATOM 1366 O O . PHE A 1 190 ? -1.416 16.078 17.016 1 96.81 190 PHE A O 1
ATOM 1373 N N . TRP A 1 191 ? -0.051 17.328 18.156 1 96.5 191 TRP A N 1
ATOM 1374 C CA . TRP A 1 191 ? -0.473 16.734 19.422 1 96.5 191 TRP A CA 1
ATOM 1375 C C . TRP A 1 191 ? -1.942 17.031 19.688 1 96.5 191 TRP A C 1
ATOM 1377 O O . TRP A 1 191 ? -2.678 16.172 20.172 1 96.5 191 TRP A O 1
ATOM 1387 N N . GLU A 1 192 ? -2.34 18.203 19.422 1 9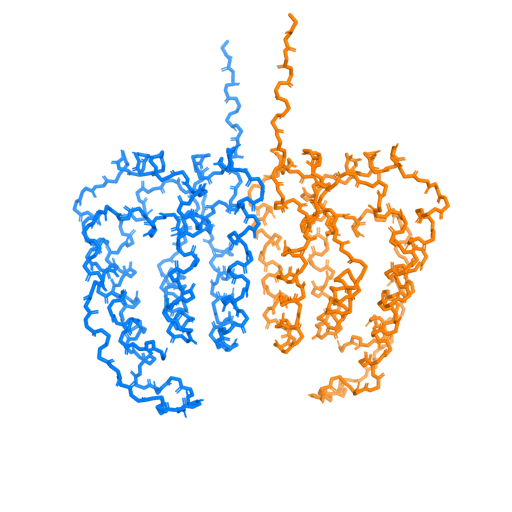6.75 192 GLU A N 1
ATOM 1388 C CA . GLU A 1 192 ? -3.752 18.547 19.578 1 96.75 192 GLU A CA 1
ATOM 1389 C C . GLU A 1 192 ? -4.625 17.672 18.672 1 96.75 192 GLU A C 1
ATOM 1391 O O . GLU A 1 192 ? -5.66 17.172 19.094 1 96.75 192 GLU A O 1
ATOM 1396 N N . PHE A 1 193 ? -4.219 17.547 17.453 1 97.06 193 PHE A N 1
ATOM 1397 C CA . PHE A 1 193 ? -4.922 16.688 16.5 1 97.06 193 PHE A CA 1
ATOM 1398 C C . PHE A 1 193 ? -4.996 15.258 17.016 1 97.06 193 PHE A C 1
ATOM 1400 O O . PHE A 1 193 ? -6.062 14.641 17 1 97.06 193 PHE A O 1
ATOM 1407 N N . LYS A 1 194 ? -3.875 14.758 17.438 1 95.44 194 LYS A N 1
ATOM 1408 C CA . LYS A 1 194 ? -3.811 13.414 17.984 1 95.44 194 LYS A CA 1
ATOM 1409 C C . LYS A 1 194 ? -4.785 13.242 19.141 1 95.44 194 LYS A C 1
ATOM 1411 O O . LYS A 1 194 ? -5.477 12.227 19.234 1 95.44 194 LYS A O 1
ATOM 1416 N N . ASP A 1 195 ? -4.863 14.188 20.016 1 94.62 195 ASP A N 1
ATOM 1417 C CA . ASP A 1 195 ? -5.758 14.109 21.172 1 94.62 195 ASP A CA 1
ATOM 1418 C C . ASP A 1 195 ? -7.219 14.047 20.719 1 94.62 195 ASP A C 1
ATOM 1420 O O . ASP A 1 195 ? -8.016 13.305 21.297 1 94.62 195 ASP A O 1
ATOM 1424 N N . VAL A 1 196 ? -7.516 14.812 19.75 1 95.69 196 VAL A N 1
ATOM 1425 C CA . VAL A 1 196 ? -8.883 14.812 19.234 1 95.69 196 VAL A CA 1
ATOM 1426 C C . VAL A 1 196 ? -9.203 13.445 18.625 1 95.69 196 VAL A C 1
ATOM 1428 O O . VAL A 1 196 ? -10.273 12.891 18.875 1 95.69 196 VAL A O 1
ATOM 1431 N N . VAL A 1 197 ? -8.289 12.906 17.891 1 95.62 197 VAL A N 1
ATOM 1432 C CA . VAL A 1 197 ? -8.5 11.602 17.266 1 95.62 197 VAL A CA 1
ATOM 1433 C C . VAL A 1 197 ? -8.609 10.523 18.344 1 95.62 197 VAL A C 1
ATOM 1435 O O . VAL A 1 197 ? -9.5 9.672 18.281 1 95.62 197 VAL A O 1
ATOM 1438 N N . ALA A 1 198 ? -7.711 10.578 19.312 1 93.12 198 ALA A N 1
ATOM 1439 C CA . ALA A 1 198 ? -7.719 9.609 20.406 1 93.12 198 ALA A CA 1
ATOM 1440 C C . ALA A 1 198 ? -9.047 9.641 21.156 1 93.12 198 ALA A C 1
ATOM 1442 O O . ALA A 1 198 ? -9.562 8.594 21.547 1 93.12 198 ALA A O 1
ATOM 1443 N N . ALA A 1 199 ? -9.609 10.758 21.328 1 92.56 199 ALA A N 1
ATOM 1444 C CA . ALA A 1 199 ? -10.867 10.906 22.047 1 92.56 199 ALA A CA 1
ATOM 1445 C C . ALA A 1 199 ? -12.023 10.297 21.25 1 92.56 199 ALA A C 1
ATOM 1447 O O . ALA A 1 199 ? -13.039 9.898 21.828 1 92.56 199 ALA A O 1
ATOM 1448 N N . ALA A 1 200 ? -11.773 10.227 19.938 1 91.19 200 ALA A N 1
ATOM 1449 C CA . ALA A 1 200 ? -12.828 9.711 19.062 1 91.19 200 ALA A CA 1
ATOM 1450 C C . ALA A 1 200 ? -12.648 8.211 18.828 1 91.19 200 ALA A C 1
ATOM 1452 O O . ALA A 1 200 ? -13.516 7.566 18.234 1 91.19 200 ALA A O 1
ATOM 1453 N N . GLN A 1 201 ? -11.516 7.719 19.172 1 87.56 201 GLN A N 1
ATOM 1454 C CA . GLN A 1 201 ? -11.188 6.328 18.859 1 87.56 201 GLN A CA 1
ATOM 1455 C C . GLN A 1 201 ? -12.039 5.367 19.688 1 87.56 201 GLN A C 1
ATOM 1457 O O . GLN A 1 201 ? -12.289 5.605 20.875 1 87.56 201 GLN A O 1
ATOM 1462 N N . ARG A 1 202 ? -12.625 4.266 19.062 1 69.25 202 ARG A N 1
ATOM 1463 C CA . ARG A 1 202 ? -13.5 3.264 19.672 1 69.25 202 ARG A CA 1
ATOM 1464 C C . ARG A 1 202 ? -12.695 2.156 20.328 1 69.25 202 ARG A C 1
ATOM 1466 O O . ARG A 1 202 ? -11.57 1.867 19.922 1 69.25 202 ARG A O 1
ATOM 1473 N N . MET B 1 1 ? 40.125 -10.781 -0.861 1 21.81 1 MET B N 1
ATOM 1474 C CA . MET B 1 1 ? 38.938 -11.438 -1.446 1 21.81 1 MET B CA 1
ATOM 1475 C C . MET B 1 1 ? 37.656 -10.695 -1.068 1 21.81 1 MET B C 1
ATOM 1477 O O . MET B 1 1 ? 37.375 -10.539 0.115 1 21.81 1 MET B O 1
ATOM 1481 N N . CYS B 1 2 ? 37.25 -9.648 -1.884 1 24.72 2 CYS B N 1
ATOM 1482 C CA . CYS B 1 2 ? 36.25 -8.609 -1.688 1 24.72 2 CYS B CA 1
ATOM 1483 C C . CYS B 1 2 ? 34.875 -9.219 -1.575 1 24.72 2 CYS B C 1
ATOM 1485 O O . CYS B 1 2 ? 34.406 -9.898 -2.494 1 24.72 2 CYS B O 1
ATOM 1487 N N . ARG B 1 3 ? 34.469 -9.68 -0.317 1 25.17 3 ARG B N 1
ATOM 1488 C CA . ARG B 1 3 ? 33.188 -10.25 0.046 1 25.17 3 ARG B CA 1
ATOM 1489 C C . ARG B 1 3 ? 32.062 -9.336 -0.398 1 25.17 3 ARG B C 1
ATOM 1491 O O . ARG B 1 3 ? 31.969 -8.18 0.027 1 25.17 3 ARG B O 1
ATOM 1498 N N . CYS B 1 4 ? 31.609 -9.492 -1.654 1 26.94 4 CYS B N 1
ATOM 1499 C CA . CYS B 1 4 ? 30.438 -8.883 -2.258 1 26.94 4 CYS B CA 1
ATOM 1500 C C . CYS B 1 4 ? 29.25 -8.945 -1.307 1 26.94 4 CYS B C 1
ATOM 1502 O O . CYS B 1 4 ? 28.797 -10.031 -0.938 1 26.94 4 CYS B O 1
ATOM 1504 N N . HIS B 1 5 ? 29.391 -8.109 -0.26 1 28.92 5 HIS B N 1
ATOM 1505 C CA . HIS B 1 5 ? 28.234 -7.93 0.622 1 28.92 5 HIS B CA 1
ATOM 1506 C C . HIS B 1 5 ? 26.984 -7.613 -0.173 1 28.92 5 HIS B C 1
ATOM 1508 O O . HIS B 1 5 ? 26.875 -6.547 -0.781 1 28.92 5 HIS B O 1
ATOM 1514 N N . GLY B 1 6 ? 26.438 -8.609 -0.876 1 24.75 6 GLY B N 1
ATOM 1515 C CA . GLY B 1 6 ? 25.156 -8.547 -1.547 1 24.75 6 GLY B CA 1
ATOM 1516 C C . GLY B 1 6 ? 24.078 -7.883 -0.707 1 24.75 6 GLY B C 1
ATOM 1517 O O . GLY B 1 6 ? 23.781 -8.336 0.401 1 24.75 6 GLY B O 1
ATOM 1518 N N . ARG B 1 7 ? 24.062 -6.551 -0.857 1 27.53 7 ARG B N 1
ATOM 1519 C CA . ARG B 1 7 ? 22.953 -5.773 -0.309 1 27.53 7 ARG B CA 1
ATOM 1520 C C . ARG B 1 7 ? 21.609 -6.426 -0.625 1 27.53 7 ARG B C 1
ATOM 1522 O O . ARG B 1 7 ? 21.281 -6.648 -1.793 1 27.53 7 ARG B O 1
ATOM 1529 N N . ARG B 1 8 ? 21.078 -7.246 0.364 1 29.19 8 ARG B N 1
ATOM 1530 C CA . ARG B 1 8 ? 19.812 -7.965 0.391 1 29.19 8 ARG B CA 1
ATOM 1531 C C . ARG B 1 8 ? 18.656 -7.051 0.008 1 29.19 8 ARG B C 1
ATOM 1533 O O . ARG B 1 8 ? 18.469 -5.984 0.597 1 29.19 8 ARG B O 1
ATOM 1540 N N . ALA B 1 9 ? 18.188 -7.199 -1.253 1 31.2 9 ALA B N 1
ATOM 1541 C CA . ALA B 1 9 ? 17.047 -6.516 -1.858 1 31.2 9 ALA B CA 1
ATOM 1542 C C . ALA B 1 9 ? 15.781 -6.738 -1.041 1 31.2 9 ALA B C 1
ATOM 1544 O O . ALA B 1 9 ? 15.539 -7.844 -0.544 1 31.2 9 ALA B O 1
ATOM 1545 N N . GLY B 1 10 ? 15.234 -5.711 -0.417 1 26.83 10 GLY B N 1
ATOM 1546 C CA . GLY B 1 10 ? 14.125 -5.727 0.522 1 26.83 10 GLY B CA 1
ATOM 1547 C C . GLY B 1 10 ? 12.828 -6.199 -0.099 1 26.83 10 GLY B C 1
ATOM 1548 O O . GLY B 1 10 ? 12.688 -6.227 -1.323 1 26.83 10 GLY B O 1
ATOM 1549 N N . PRO B 1 11 ? 11.953 -6.875 0.612 1 27.09 11 PRO B N 1
ATOM 1550 C CA . PRO B 1 11 ? 10.734 -7.617 0.275 1 27.09 11 PRO B CA 1
ATOM 1551 C C . PRO B 1 11 ? 9.672 -6.738 -0.396 1 27.09 11 PRO B C 1
ATOM 1553 O O . PRO B 1 11 ? 8.688 -7.254 -0.931 1 27.09 11 PRO B O 1
ATOM 1556 N N . VAL B 1 12 ? 9.656 -5.488 -0.204 1 30.19 12 VAL B N 1
ATOM 1557 C CA . VAL B 1 12 ? 8.594 -4.672 -0.777 1 30.19 12 VAL B CA 1
ATOM 1558 C C . VAL B 1 12 ? 8.523 -4.898 -2.285 1 30.19 12 VAL B C 1
ATOM 1560 O O . VAL B 1 12 ? 7.609 -4.402 -2.953 1 30.19 12 VAL B O 1
ATOM 1563 N N . GLN B 1 13 ? 9.367 -5.52 -2.771 1 32.25 13 GLN B N 1
ATOM 1564 C CA . GLN B 1 13 ? 9.547 -5.691 -4.211 1 32.25 13 GLN B CA 1
ATOM 1565 C C . GLN B 1 13 ? 8.609 -6.773 -4.75 1 32.25 13 GLN B C 1
ATOM 1567 O O . GLN B 1 13 ? 8.531 -6.977 -5.965 1 32.25 13 GLN B O 1
ATOM 1572 N N . SER B 1 14 ? 7.965 -7.273 -3.771 1 32.41 14 SER B N 1
ATOM 1573 C CA . SER B 1 14 ? 7.234 -8.43 -4.27 1 32.41 14 SER B CA 1
ATOM 1574 C C . SER B 1 14 ? 5.941 -8.016 -4.965 1 32.41 14 SER B C 1
ATOM 1576 O O . SER B 1 14 ? 5.574 -8.586 -5.996 1 32.41 14 SER B O 1
ATOM 1578 N N . LEU B 1 15 ? 5.332 -7.023 -4.363 1 31.3 15 LEU B N 1
ATOM 1579 C CA . LEU B 1 15 ? 4.094 -6.652 -5.039 1 31.3 15 LEU B CA 1
ATOM 1580 C C . LEU B 1 15 ? 4.379 -6.102 -6.434 1 31.3 15 LEU B C 1
ATOM 1582 O O . LEU B 1 15 ? 3.697 -6.457 -7.398 1 31.3 15 LEU B O 1
ATOM 1586 N N . ALA B 1 16 ? 5.332 -5.328 -6.484 1 31.56 16 ALA B N 1
ATOM 1587 C CA . ALA B 1 16 ? 5.75 -4.832 -7.797 1 31.56 16 ALA B CA 1
ATOM 1588 C C . ALA B 1 16 ? 6.152 -5.98 -8.711 1 31.56 16 ALA B C 1
ATOM 1590 O O . ALA B 1 16 ? 5.859 -5.957 -9.914 1 31.56 16 ALA B O 1
ATOM 1591 N N . ALA B 1 17 ? 6.621 -6.875 -8.148 1 32.22 17 ALA B N 1
ATOM 1592 C CA . ALA B 1 17 ? 7.051 -8.023 -8.938 1 32.22 17 ALA B CA 1
ATOM 1593 C C . ALA B 1 17 ? 5.855 -8.781 -9.508 1 32.22 17 ALA B C 1
ATOM 1595 O O . ALA B 1 17 ? 5.875 -9.211 -10.664 1 32.22 17 ALA B O 1
ATOM 1596 N N . ARG B 1 18 ? 4.926 -8.781 -8.719 1 35.66 18 ARG B N 1
ATOM 1597 C CA . ARG B 1 18 ? 3.744 -9.492 -9.203 1 35.66 18 ARG B CA 1
ATOM 1598 C C . ARG B 1 18 ? 3.047 -8.711 -10.312 1 35.66 18 ARG B C 1
ATOM 1600 O O . ARG B 1 18 ? 2.586 -9.289 -11.289 1 35.66 18 ARG B O 1
ATOM 1607 N N . ILE B 1 19 ? 3.051 -7.5 -10.086 1 33.47 19 ILE B N 1
ATOM 1608 C CA . ILE B 1 19 ? 2.514 -6.66 -11.148 1 33.47 19 ILE B CA 1
ATOM 1609 C C . ILE B 1 19 ? 3.395 -6.773 -12.391 1 33.47 19 ILE B C 1
ATOM 1611 O O . ILE B 1 19 ? 2.891 -6.906 -13.508 1 33.47 19 ILE B O 1
ATOM 1615 N N . CYS B 1 20 ? 4.613 -6.801 -12.094 1 32.47 20 CYS B N 1
ATOM 1616 C CA . CYS B 1 20 ? 5.562 -6.871 -13.195 1 32.47 20 CYS B CA 1
ATOM 1617 C C . CYS B 1 20 ? 5.461 -8.203 -13.922 1 32.47 20 CYS B C 1
ATOM 1619 O O . CYS B 1 20 ? 5.531 -8.258 -15.148 1 32.47 20 CYS B O 1
ATOM 1621 N N . ALA B 1 21 ? 5.32 -9.18 -13.242 1 30.91 21 ALA B N 1
ATOM 1622 C CA . ALA B 1 21 ? 5.227 -10.477 -13.906 1 30.91 21 ALA B CA 1
ATOM 1623 C C . ALA B 1 21 ? 3.99 -10.547 -14.797 1 30.91 21 ALA B C 1
ATOM 1625 O O . ALA B 1 21 ? 4.016 -11.172 -15.859 1 30.91 21 ALA B O 1
ATOM 1626 N N . ALA B 1 22 ? 3.043 -9.914 -14.398 1 28.72 22 ALA B N 1
ATOM 1627 C CA . ALA B 1 22 ? 1.826 -9.891 -15.203 1 28.72 22 ALA B CA 1
ATOM 1628 C C . ALA B 1 22 ? 2.006 -9.023 -16.453 1 28.72 22 ALA B C 1
ATOM 1630 O O . ALA B 1 22 ? 1.394 -9.281 -17.484 1 28.72 22 ALA B O 1
ATOM 1631 N N . ALA B 1 23 ? 2.814 -8.102 -16.281 1 28.44 23 ALA B N 1
ATOM 1632 C CA . ALA B 1 23 ? 2.969 -7.133 -17.359 1 28.44 23 ALA B CA 1
ATOM 1633 C C . ALA B 1 23 ? 3.922 -7.652 -18.438 1 28.44 23 ALA B C 1
ATOM 1635 O O . ALA B 1 23 ? 4.117 -7.004 -19.469 1 28.44 23 ALA B O 1
ATOM 1636 N N . CYS B 1 24 ? 4.613 -8.609 -18.172 1 27.44 24 CYS B N 1
ATOM 1637 C CA . CYS B 1 24 ? 5.652 -8.969 -19.125 1 27.44 24 CYS B CA 1
ATOM 1638 C C . CYS B 1 24 ? 5.066 -9.719 -20.328 1 27.44 24 CYS B C 1
ATOM 1640 O O . CYS B 1 24 ? 5.754 -10.523 -20.953 1 27.44 24 CYS B O 1
ATOM 1642 N N . ARG B 1 25 ? 3.76 -9.836 -20.547 1 27.72 25 ARG B N 1
ATOM 1643 C CA . ARG B 1 25 ? 3.547 -10.625 -21.75 1 27.72 25 ARG B CA 1
ATOM 1644 C C . ARG B 1 25 ? 3.959 -9.844 -23 1 27.72 25 ARG B C 1
ATOM 1646 O O . ARG B 1 25 ? 3.738 -8.633 -23.078 1 27.72 25 ARG B O 1
ATOM 1653 N N . PRO B 1 26 ? 4.602 -10.359 -23.953 1 25.97 26 PRO B N 1
ATOM 1654 C CA . PRO B 1 26 ? 4.836 -9.852 -25.297 1 25.97 26 PRO B CA 1
ATOM 1655 C C . PRO B 1 26 ? 3.568 -9.297 -25.953 1 25.97 26 PRO B C 1
ATOM 1657 O O . PRO B 1 26 ? 2.463 -9.531 -25.453 1 25.97 26 PRO B O 1
ATOM 1660 N N . GLU B 1 27 ? 3.445 -9 -27.469 1 29.06 27 GLU B N 1
ATOM 1661 C CA . GLU B 1 27 ? 2.711 -8.305 -28.516 1 29.06 27 GLU B CA 1
ATOM 1662 C C . GLU B 1 27 ? 1.271 -8.805 -28.609 1 29.06 27 GLU B C 1
ATOM 1664 O O . GLU B 1 27 ? 0.429 -8.172 -29.25 1 29.06 27 GLU B O 1
ATOM 1669 N N . SER B 1 28 ? 0.978 -10.047 -28.625 1 26.14 28 SER B N 1
ATOM 1670 C CA . SER B 1 28 ? -0.297 -10.266 -29.312 1 26.14 28 SER B CA 1
ATOM 1671 C C . SER B 1 28 ? -1.467 -9.797 -28.438 1 26.14 28 SER B C 1
ATOM 1673 O O . SER B 1 28 ? -1.819 -10.453 -27.469 1 26.14 28 SER B O 1
ATOM 1675 N N . SER B 1 29 ? -1.564 -8.547 -28.25 1 28.19 29 SER B N 1
ATOM 1676 C CA . SER B 1 29 ? -2.67 -8.023 -27.469 1 28.19 29 SER B CA 1
ATOM 1677 C C . SER B 1 29 ? -4.016 -8.414 -28.062 1 28.19 29 SER B C 1
ATOM 1679 O O . SER B 1 29 ? -4.426 -7.871 -29.094 1 28.19 29 SER B O 1
ATOM 1681 N N . PRO B 1 30 ? -4.371 -9.68 -28.031 1 26.5 30 PRO B N 1
ATOM 1682 C CA . PRO B 1 30 ? -5.668 -9.969 -28.641 1 26.5 30 PRO B CA 1
ATOM 1683 C C . PRO B 1 30 ? -6.816 -9.219 -27.984 1 26.5 30 PRO B C 1
ATOM 1685 O O . PRO B 1 30 ? -7.988 -9.492 -28.266 1 26.5 30 PRO B O 1
ATOM 1688 N N . TRP B 1 31 ? -6.555 -8.414 -27 1 31.33 31 TRP B N 1
ATOM 1689 C CA . TRP B 1 31 ? -7.738 -7.898 -26.328 1 31.33 31 TRP B CA 1
ATOM 1690 C C . TRP B 1 31 ? -8.602 -7.086 -27.281 1 31.33 31 TRP B C 1
ATOM 1692 O O . TRP B 1 31 ? -9.461 -6.312 -26.844 1 31.33 31 TRP B O 1
ATOM 1702 N N . SER B 1 32 ? -8.258 -7.055 -28.562 1 23.94 32 SER B N 1
ATOM 1703 C CA . SER B 1 32 ? -9.164 -6.312 -29.438 1 23.94 32 SER B CA 1
ATOM 1704 C C . SER B 1 32 ? -10.547 -6.953 -29.469 1 23.94 32 SER B C 1
ATOM 1706 O O . SER B 1 32 ? -11.109 -7.164 -30.547 1 23.94 32 SER B O 1
ATOM 1708 N N . ALA B 1 33 ? -10.789 -7.984 -28.766 1 23.62 33 ALA B N 1
ATOM 1709 C CA . ALA B 1 33 ? -12.117 -8.461 -29.156 1 23.62 33 ALA B CA 1
ATOM 1710 C C . ALA B 1 33 ? -13.164 -7.367 -28.969 1 23.62 33 ALA B C 1
ATOM 1712 O O . ALA B 1 33 ? -12.953 -6.418 -28.219 1 23.62 33 ALA B O 1
ATOM 1713 N N . HIS B 1 34 ? -14.273 -7.414 -29.766 1 23.34 34 HIS B N 1
ATOM 1714 C CA . HIS B 1 34 ? -15.492 -6.656 -30.047 1 23.34 34 HIS B CA 1
ATOM 1715 C C . HIS B 1 34 ? -16.266 -6.383 -28.766 1 23.34 34 HIS B C 1
ATOM 1717 O O . HIS B 1 34 ? -16.703 -7.316 -28.094 1 23.34 34 HIS B O 1
ATOM 1723 N N . VAL B 1 35 ? -15.945 -5.332 -28.141 1 23.53 35 VAL B N 1
ATOM 1724 C CA . VAL B 1 35 ? -16.797 -4.75 -27.109 1 23.53 35 VAL B CA 1
ATOM 1725 C C . VAL B 1 35 ? -18.219 -4.582 -27.641 1 23.53 35 VAL B C 1
ATOM 1727 O O . VAL B 1 35 ? -18.469 -3.748 -28.516 1 23.53 35 VAL B O 1
ATOM 1730 N N . HIS B 1 36 ? -18.891 -5.691 -28.031 1 23.31 36 HIS B N 1
ATOM 1731 C CA . HIS B 1 36 ? -20.312 -5.434 -28.25 1 23.31 36 HIS B CA 1
ATOM 1732 C C . HIS B 1 36 ? -20.906 -4.66 -27.078 1 23.31 36 HIS B C 1
ATOM 1734 O O . HIS B 1 36 ? -20.531 -4.879 -25.922 1 23.31 36 HIS B O 1
ATOM 1740 N N . GLY B 1 37 ? -21.531 -3.523 -27.359 1 20.98 37 GLY B N 1
ATOM 1741 C CA . GLY B 1 37 ? -22.297 -2.498 -26.688 1 20.98 37 GLY B CA 1
ATOM 1742 C C . GLY B 1 37 ? -23.312 -3.066 -25.719 1 20.98 37 GLY B C 1
ATOM 1743 O O . GLY B 1 37 ? -24.469 -3.289 -26.078 1 20.98 37 GLY B O 1
ATOM 1744 N N . CYS B 1 38 ? -23.062 -4.199 -25.109 1 22.27 38 CYS B N 1
ATOM 1745 C CA . CYS B 1 38 ? -24.266 -4.535 -24.359 1 22.27 38 CYS B CA 1
ATOM 1746 C C . CYS B 1 38 ? -24.641 -3.418 -23.391 1 22.27 38 CYS B C 1
ATOM 1748 O O . CYS B 1 38 ? -23.75 -2.727 -22.875 1 22.27 38 CYS B O 1
ATOM 1750 N N . GLY B 1 39 ? -25.891 -2.926 -23.438 1 20.22 39 GLY B N 1
ATOM 1751 C CA . GLY B 1 39 ? -26.719 -2.01 -22.672 1 20.22 39 GLY B CA 1
ATOM 1752 C C . GLY B 1 39 ? -26.453 -2.064 -21.188 1 20.22 39 GLY B C 1
ATOM 1753 O O . GLY B 1 39 ? -26.031 -3.098 -20.656 1 20.22 39 GLY B O 1
ATOM 1754 N N . ALA B 1 40 ? -26.234 -0.842 -20.656 1 20.42 40 ALA B N 1
ATOM 1755 C CA . ALA B 1 40 ? -25.984 -0.319 -19.312 1 20.42 40 ALA B CA 1
ATOM 1756 C C . ALA B 1 40 ? -26.906 -0.977 -18.297 1 20.42 40 ALA B C 1
ATOM 1758 O O . ALA B 1 40 ? -28.031 -0.498 -18.047 1 20.42 40 ALA B O 1
ATOM 1759 N N . ALA B 1 41 ? -27.359 -2.191 -18.406 1 20.89 41 ALA B N 1
ATOM 1760 C CA . ALA B 1 41 ? -28.219 -2.508 -17.266 1 20.89 41 ALA B CA 1
ATOM 1761 C C . ALA B 1 41 ? -27.453 -2.404 -15.961 1 20.89 41 ALA B C 1
ATOM 1763 O O . ALA B 1 41 ? -26.422 -3.051 -15.789 1 20.89 41 ALA B O 1
ATOM 1764 N N . ALA B 1 42 ? -27.469 -1.261 -15.273 1 23.47 42 ALA B N 1
ATOM 1765 C CA . ALA B 1 42 ? -27.016 -0.841 -13.953 1 23.47 42 ALA B CA 1
ATOM 1766 C C . ALA B 1 42 ? -27.281 -1.932 -12.914 1 23.47 42 ALA B C 1
ATOM 1768 O O . ALA B 1 42 ? -28.344 -1.972 -12.297 1 23.47 42 ALA B O 1
ATOM 1769 N N . VAL B 1 43 ? -27.188 -3.188 -13.203 1 24.47 43 VAL B N 1
ATOM 1770 C CA . VAL B 1 43 ? -27.516 -4.066 -12.086 1 24.47 43 VAL B CA 1
ATOM 1771 C C . VAL B 1 43 ? -26.516 -3.842 -10.945 1 24.47 43 VAL B C 1
ATOM 1773 O O . VAL B 1 43 ? -25.312 -4.004 -11.133 1 24.47 43 VAL B O 1
ATOM 1776 N N . LEU B 1 44 ? -26.625 -2.906 -10.07 1 30.47 44 LEU B N 1
ATOM 1777 C CA . LEU B 1 44 ? -25.984 -2.613 -8.789 1 30.47 44 LEU B CA 1
ATOM 1778 C C . LEU B 1 44 ? -25.562 -3.898 -8.094 1 30.47 44 LEU B C 1
ATOM 1780 O O . LEU B 1 44 ? -25.219 -3.881 -6.906 1 30.47 44 LEU B O 1
ATOM 1784 N N . GLY B 1 45 ? -26.078 -5.074 -8.539 1 30 45 GLY B N 1
ATOM 1785 C CA . GLY B 1 45 ? -26.078 -6.242 -7.672 1 30 45 GLY B CA 1
ATOM 1786 C C . GLY B 1 45 ? -24.672 -6.766 -7.371 1 30 45 GLY B C 1
ATOM 1787 O O . GLY B 1 45 ? -23.734 -6.48 -8.109 1 30 45 GLY B O 1
ATOM 1788 N N . ALA B 1 46 ? -24.266 -7.102 -6.031 1 33.81 46 ALA B N 1
ATOM 1789 C CA . ALA B 1 46 ? -23.219 -8.031 -5.617 1 33.81 46 ALA B CA 1
ATOM 1790 C C . ALA B 1 46 ? -22.938 -9.055 -6.715 1 33.81 46 ALA B C 1
ATOM 1792 O O . ALA B 1 46 ? -23.844 -9.469 -7.445 1 33.81 46 ALA B O 1
ATOM 1793 N N . ALA B 1 47 ? -21.781 -8.992 -7.301 1 39.72 47 ALA B N 1
ATOM 1794 C CA . ALA B 1 47 ? -21.5 -10.039 -8.281 1 39.72 47 ALA B CA 1
ATOM 1795 C C . ALA B 1 47 ? -22.266 -11.312 -7.949 1 39.72 47 ALA B C 1
ATOM 1797 O O . ALA B 1 47 ? -22.297 -11.742 -6.793 1 39.72 47 ALA B O 1
ATOM 1798 N N . PRO B 1 48 ? -23.141 -11.805 -8.727 1 44.88 48 PRO B N 1
ATOM 1799 C CA . PRO B 1 48 ? -23.922 -13.008 -8.43 1 44.88 48 PRO B CA 1
ATOM 1800 C C . PRO B 1 48 ? -23.062 -14.141 -7.871 1 44.88 48 PRO B C 1
ATOM 1802 O O . PRO B 1 48 ? -21.906 -14.289 -8.258 1 44.88 48 PRO B O 1
ATOM 1805 N N . ALA B 1 49 ? -23.406 -14.625 -6.566 1 44.22 49 ALA B N 1
ATOM 1806 C CA . ALA B 1 49 ? -22.844 -15.781 -5.883 1 44.22 49 ALA B CA 1
ATOM 1807 C C . ALA B 1 49 ? -22.266 -16.781 -6.883 1 44.22 49 ALA B C 1
ATOM 1809 O O . ALA B 1 49 ? -21.234 -17.422 -6.613 1 44.22 49 ALA B O 1
ATOM 1810 N N . ALA B 1 50 ? -22.859 -16.844 -8.047 1 42.41 50 ALA B N 1
ATOM 1811 C CA . ALA B 1 50 ? -22.438 -17.812 -9.047 1 42.41 50 ALA B CA 1
ATOM 1812 C C . ALA B 1 50 ? -21.047 -17.516 -9.562 1 42.41 50 ALA B C 1
ATOM 1814 O O . ALA B 1 50 ? -20.266 -18.422 -9.867 1 42.41 50 ALA B O 1
ATOM 1815 N N . PHE B 1 51 ? -20.656 -16.297 -9.648 1 56 51 PHE B N 1
ATOM 1816 C CA . PHE B 1 51 ? -19.344 -15.953 -10.188 1 56 51 PHE B CA 1
ATOM 1817 C C . PHE B 1 51 ? -18.281 -16.031 -9.094 1 56 51 PHE B C 1
ATOM 1819 O O . PHE B 1 51 ? -17.094 -16.266 -9.383 1 56 51 PHE B O 1
ATOM 1826 N N . ALA B 1 52 ? -18.672 -15.906 -7.938 1 66.75 52 ALA B N 1
ATOM 1827 C CA . ALA B 1 52 ? -17.703 -16 -6.852 1 66.75 52 ALA B CA 1
ATOM 1828 C C . ALA B 1 52 ? -17.094 -17.406 -6.789 1 66.75 52 ALA B C 1
ATOM 1830 O O . ALA B 1 52 ? -15.867 -17.547 -6.668 1 66.75 52 ALA B O 1
ATOM 1831 N N . ASP B 1 53 ? -17.828 -18.328 -7.105 1 80.62 53 ASP B N 1
ATOM 1832 C CA . ASP B 1 53 ? -17.328 -19.703 -7.062 1 80.62 53 ASP B CA 1
ATOM 1833 C C . ASP B 1 53 ? -16.406 -19.984 -8.242 1 80.62 53 ASP B C 1
ATOM 1835 O O . ASP B 1 53 ? -15.383 -20.641 -8.086 1 80.62 53 ASP B O 1
ATOM 1839 N N . LYS B 1 54 ? -16.781 -19.406 -9.328 1 93.25 54 LYS B N 1
ATOM 1840 C CA . LYS B 1 54 ? -15.961 -19.688 -10.508 1 93.25 54 LYS B CA 1
ATOM 1841 C C . LYS B 1 54 ? -14.578 -19.062 -10.375 1 93.25 54 LYS B C 1
ATOM 1843 O O . LYS B 1 54 ? -13.578 -19.641 -10.812 1 93.25 54 LYS B O 1
ATOM 1848 N N . ILE B 1 55 ? -14.555 -17.953 -9.781 1 96.5 55 ILE B N 1
ATOM 1849 C CA . ILE B 1 55 ? -13.273 -17.281 -9.562 1 96.5 55 ILE B CA 1
ATOM 1850 C C . ILE B 1 55 ? -12.438 -18.078 -8.57 1 96.5 55 ILE B C 1
ATOM 1852 O O . ILE B 1 55 ? -11.234 -18.266 -8.758 1 96.5 55 ILE B O 1
ATOM 1856 N N . ASP B 1 56 ? -13.086 -18.578 -7.555 1 97.25 56 ASP B N 1
ATOM 1857 C CA . ASP B 1 56 ? -12.367 -19.391 -6.566 1 97.25 56 ASP B CA 1
ATOM 1858 C C . ASP B 1 56 ? -11.812 -20.672 -7.195 1 97.25 56 ASP B C 1
ATOM 1860 O O . ASP B 1 56 ? -10.672 -21.047 -6.93 1 97.25 56 ASP B O 1
ATOM 1864 N N . ASP B 1 57 ? -12.625 -21.266 -8.016 1 97.12 57 ASP B N 1
ATOM 1865 C CA . ASP B 1 57 ? -12.188 -22.484 -8.711 1 97.12 57 ASP B CA 1
ATOM 1866 C C . ASP B 1 57 ? -11.008 -22.188 -9.633 1 97.12 57 ASP B C 1
ATOM 1868 O O . ASP B 1 57 ? -10.031 -22.938 -9.664 1 97.12 57 ASP B O 1
ATOM 1872 N N . ALA B 1 58 ? -11.117 -21.156 -10.328 1 97.62 58 ALA B N 1
ATOM 1873 C CA . ALA B 1 58 ? -10.047 -20.766 -11.242 1 97.62 58 ALA B CA 1
ATOM 1874 C C . ALA B 1 58 ? -8.773 -20.406 -10.477 1 97.62 58 ALA B C 1
ATOM 1876 O O . ALA B 1 58 ? -7.668 -20.703 -10.93 1 97.62 58 ALA B O 1
ATOM 1877 N N . ALA B 1 59 ? -8.922 -19.766 -9.359 1 98.12 59 ALA B N 1
ATOM 1878 C CA . ALA B 1 59 ? -7.781 -19.422 -8.523 1 98.12 59 ALA B CA 1
ATOM 1879 C C . ALA B 1 59 ? -7.082 -20.688 -8.016 1 98.12 59 ALA B C 1
ATOM 1881 O O . ALA B 1 59 ? -5.848 -20.734 -7.965 1 98.12 59 ALA B O 1
ATOM 1882 N N . THR B 1 60 ? -7.879 -21.656 -7.637 1 98.25 60 THR B N 1
ATOM 1883 C CA . THR B 1 60 ? -7.312 -22.922 -7.195 1 98.25 60 THR B CA 1
ATOM 1884 C C . THR B 1 60 ? -6.52 -23.578 -8.32 1 98.25 60 THR B C 1
ATOM 1886 O O . THR B 1 60 ? -5.387 -24.016 -8.109 1 98.25 60 THR B O 1
ATOM 1889 N N . LYS B 1 61 ? -7.055 -23.625 -9.469 1 98.06 61 LYS B N 1
ATOM 1890 C CA . LYS B 1 61 ? -6.383 -24.219 -10.617 1 98.06 61 LYS B CA 1
ATOM 1891 C C . LYS B 1 61 ? -5.098 -23.453 -10.953 1 98.06 61 LYS B C 1
ATOM 1893 O O . LYS B 1 61 ? -4.062 -24.078 -11.227 1 98.06 61 LYS B O 1
ATOM 1898 N N . LEU B 1 62 ? -5.168 -22.141 -10.945 1 98.62 62 LEU B N 1
ATOM 1899 C CA . LEU B 1 62 ? -3.979 -21.328 -11.172 1 98.62 62 LEU B CA 1
ATOM 1900 C C . LEU B 1 62 ? -2.898 -21.656 -10.141 1 98.62 62 LEU B C 1
ATOM 1902 O O . LEU B 1 62 ? -1.743 -21.875 -10.5 1 98.62 62 LEU B O 1
ATOM 1906 N N . SER B 1 63 ? -3.316 -21.641 -8.93 1 98.44 63 SER B N 1
ATOM 1907 C CA . SER B 1 63 ? -2.357 -21.812 -7.844 1 98.44 63 SER B CA 1
ATOM 1908 C C . SER B 1 63 ? -1.672 -23.172 -7.922 1 98.44 63 SER B C 1
ATOM 1910 O O . SER B 1 63 ? -0.448 -23.266 -7.809 1 98.44 63 SER B O 1
ATOM 1912 N N . GLU B 1 64 ? -2.42 -24.188 -8.156 1 98.31 64 GLU B N 1
ATOM 1913 C CA . GLU B 1 64 ? -1.867 -25.547 -8.234 1 98.31 64 GLU B CA 1
ATOM 1914 C C . GLU B 1 64 ? -0.949 -25.688 -9.445 1 98.31 64 GLU B C 1
ATOM 1916 O O . GLU B 1 64 ? 0.117 -26.297 -9.352 1 98.31 64 GLU B O 1
ATOM 1921 N N . ALA B 1 65 ? -1.299 -25.109 -10.508 1 98.06 65 ALA B N 1
ATOM 1922 C CA . ALA B 1 65 ? -0.537 -25.266 -11.742 1 98.06 65 ALA B CA 1
ATOM 1923 C C . ALA B 1 65 ? 0.739 -24.422 -11.703 1 98.06 65 ALA B C 1
ATOM 1925 O O . ALA B 1 65 ? 1.756 -24.797 -12.289 1 98.06 65 ALA B O 1
ATOM 1926 N N . SER B 1 66 ? 0.67 -23.312 -10.992 1 97.75 66 SER B N 1
ATOM 1927 C CA . SER B 1 66 ? 1.789 -22.375 -11.055 1 97.75 66 SER B CA 1
ATOM 1928 C C . SER B 1 66 ? 2.717 -22.547 -9.852 1 97.75 66 SER B C 1
ATOM 1930 O O . SER B 1 66 ? 3.834 -22.031 -9.852 1 97.75 66 SER B O 1
ATOM 1932 N N . TYR B 1 67 ? 2.291 -23.281 -8.898 1 97.69 67 TYR B N 1
ATOM 1933 C CA . TYR B 1 67 ? 3.049 -23.375 -7.656 1 97.69 67 TYR B CA 1
ATOM 1934 C C . TYR B 1 67 ? 4.422 -24 -7.902 1 97.69 67 TYR B C 1
ATOM 1936 O O . TYR B 1 67 ? 5.426 -23.531 -7.359 1 97.69 67 TYR B O 1
ATOM 1944 N N . PRO B 1 68 ? 4.598 -25.047 -8.727 1 96.5 68 PRO B N 1
ATOM 1945 C CA . PRO B 1 68 ? 5.938 -25.562 -9.016 1 96.5 68 PRO B CA 1
ATOM 1946 C C . PRO B 1 68 ? 6.863 -24.5 -9.609 1 96.5 68 PRO B C 1
ATOM 1948 O O . PRO B 1 68 ? 8.039 -24.438 -9.258 1 96.5 68 PRO B O 1
ATOM 1951 N N . PHE B 1 69 ? 6.348 -23.703 -10.492 1 95.94 69 PHE B N 1
ATOM 1952 C CA . PHE B 1 69 ? 7.086 -22.609 -11.094 1 95.94 69 PHE B CA 1
ATOM 1953 C C . PHE B 1 69 ? 7.559 -21.625 -10.031 1 95.94 69 PHE B C 1
ATOM 1955 O O . PHE B 1 69 ? 8.727 -21.219 -10.023 1 95.94 69 PHE B O 1
ATOM 1962 N N . LEU B 1 70 ? 6.723 -21.266 -9.109 1 95.56 70 LEU B N 1
ATOM 1963 C CA . LEU B 1 70 ? 7.031 -20.281 -8.086 1 95.56 70 LEU B CA 1
ATOM 1964 C C . LEU B 1 70 ? 8.117 -20.797 -7.148 1 95.56 70 LEU B C 1
ATOM 1966 O O . LEU B 1 70 ? 8.938 -20.016 -6.652 1 95.56 70 LEU B O 1
ATOM 1970 N N . LYS B 1 71 ? 8.117 -22.047 -6.949 1 95.25 71 LYS B N 1
ATOM 1971 C CA . LYS B 1 71 ? 9.062 -22.641 -6.008 1 95.25 71 LYS B CA 1
ATOM 1972 C C . LYS B 1 71 ? 10.484 -22.594 -6.559 1 95.25 71 LYS B C 1
ATOM 1974 O O . LYS B 1 71 ? 11.453 -22.734 -5.805 1 95.25 71 LYS B O 1
ATOM 1979 N N . GLU B 1 72 ? 10.625 -22.344 -7.805 1 95.44 72 GLU B N 1
ATOM 1980 C CA . GLU B 1 72 ? 11.93 -22.344 -8.453 1 95.44 72 GLU B CA 1
ATOM 1981 C C . GLU B 1 72 ? 12.602 -20.969 -8.344 1 95.44 72 GLU B C 1
ATOM 1983 O O . GLU B 1 72 ? 13.789 -20.828 -8.641 1 95.44 72 GLU B O 1
ATOM 1988 N N . ILE B 1 73 ? 11.859 -20.047 -7.883 1 90.81 73 ILE B N 1
ATOM 1989 C CA . ILE B 1 73 ? 12.312 -18.656 -7.879 1 90.81 73 ILE B CA 1
ATOM 1990 C C . ILE B 1 73 ? 12.758 -18.266 -6.477 1 90.81 73 ILE B C 1
ATOM 1992 O O . ILE B 1 73 ? 12.109 -18.625 -5.488 1 90.81 73 ILE B O 1
ATOM 1996 N N . ASP B 1 74 ? 13.898 -17.562 -6.406 1 88.56 74 ASP B N 1
ATOM 1997 C CA . ASP B 1 74 ? 14.273 -16.891 -5.168 1 88.56 74 ASP B CA 1
ATOM 1998 C C . ASP B 1 74 ? 13.664 -15.492 -5.102 1 88.56 74 ASP B C 1
ATOM 2000 O O . ASP B 1 74 ? 14.172 -14.555 -5.73 1 88.56 74 ASP B O 1
ATOM 2004 N N . TRP B 1 75 ? 12.711 -15.414 -4.305 1 85.75 75 TRP B N 1
ATOM 2005 C CA . TRP B 1 75 ? 11.914 -14.195 -4.262 1 85.75 75 TRP B CA 1
ATOM 2006 C C . TRP B 1 75 ? 12.594 -13.125 -3.414 1 85.75 75 TRP B C 1
ATOM 2008 O O . TRP B 1 75 ? 12.094 -12 -3.297 1 85.75 75 TRP B O 1
ATOM 2018 N N . THR B 1 76 ? 13.742 -13.383 -2.859 1 80.62 76 THR B N 1
ATOM 2019 C CA . THR B 1 76 ? 14.5 -12.422 -2.068 1 80.62 76 THR B CA 1
ATOM 2020 C C . THR B 1 76 ? 15.594 -11.773 -2.91 1 80.62 76 THR B C 1
ATOM 2022 O O . THR B 1 76 ? 16.359 -10.953 -2.41 1 80.62 76 THR B O 1
ATOM 2025 N N . SER B 1 77 ? 15.609 -12.086 -4.141 1 81.88 77 SER B N 1
ATOM 2026 C CA . SER B 1 77 ? 16.641 -11.562 -5.023 1 81.88 77 SER B CA 1
ATOM 2027 C C . SER B 1 77 ? 16.578 -10.047 -5.113 1 81.88 77 SER B C 1
ATOM 2029 O O . SER B 1 77 ? 15.492 -9.469 -5.242 1 81.88 77 SER B O 1
ATOM 2031 N N . PRO B 1 78 ? 17.703 -9.375 -5.121 1 76.81 78 PRO B N 1
ATOM 2032 C CA . PRO B 1 78 ? 17.734 -7.918 -5.25 1 76.81 78 PRO B CA 1
ATOM 2033 C C . PRO B 1 78 ? 17.203 -7.434 -6.598 1 76.81 78 PRO B C 1
ATOM 2035 O O . PRO B 1 78 ? 16.922 -6.246 -6.766 1 76.81 78 PRO B O 1
ATOM 2038 N N . VAL B 1 79 ? 17.062 -8.383 -7.551 1 76.94 79 VAL B N 1
ATOM 2039 C CA . VAL B 1 79 ? 16.578 -8.008 -8.875 1 76.94 79 VAL B CA 1
ATOM 2040 C C . VAL B 1 79 ? 15.188 -7.395 -8.766 1 76.94 79 VAL B C 1
ATOM 2042 O O . VAL B 1 79 ? 14.789 -6.582 -9.602 1 76.94 79 VAL B O 1
ATOM 2045 N N . TYR B 1 80 ? 14.453 -7.777 -7.664 1 71.19 80 TYR B N 1
ATOM 2046 C CA . TYR B 1 80 ? 13.086 -7.293 -7.496 1 71.19 80 TYR B CA 1
ATOM 2047 C C . TYR B 1 80 ? 13.07 -5.91 -6.859 1 71.19 80 TYR B C 1
ATOM 2049 O O . TYR B 1 80 ? 12.039 -5.23 -6.855 1 71.19 80 TYR B O 1
ATOM 2057 N N . GLY B 1 81 ? 14.055 -5.469 -6.121 1 62.97 81 GLY B N 1
ATOM 2058 C CA . GLY B 1 81 ? 14.086 -4.27 -5.297 1 62.97 81 GLY B CA 1
ATOM 2059 C C . GLY B 1 81 ? 14.453 -3.02 -6.078 1 62.97 81 GLY B C 1
ATOM 2060 O O . GLY B 1 81 ? 14.242 -1.902 -5.605 1 62.97 81 GLY B O 1
ATOM 2061 N N . SER B 1 82 ? 15.219 -3.23 -7.113 1 53.25 82 SER B N 1
ATOM 2062 C CA . SER B 1 82 ? 15.781 -2.002 -7.66 1 53.25 82 SER B CA 1
ATOM 2063 C C . SER B 1 82 ? 14.773 -1.274 -8.547 1 53.25 82 SER B C 1
ATOM 2065 O O . SER B 1 82 ? 14.32 -1.819 -9.547 1 53.25 82 SER B O 1
ATOM 2067 N N . LEU B 1 83 ? 13.836 -0.48 -7.855 1 53.75 83 LEU B N 1
ATOM 2068 C CA . LEU B 1 83 ? 13.211 0.551 -8.68 1 53.75 83 LEU B CA 1
ATOM 2069 C C . LEU B 1 83 ? 14.258 1.54 -9.188 1 53.75 83 LEU B C 1
ATOM 2071 O O . LEU B 1 83 ? 13.914 2.646 -9.609 1 53.75 83 LEU B O 1
ATOM 2075 N N . PRO B 1 84 ? 15.414 1.24 -9.156 1 50 84 PRO B N 1
ATOM 2076 C CA . PRO B 1 84 ? 16.547 2.166 -9.258 1 50 84 PRO B CA 1
ATOM 2077 C C . PRO B 1 84 ? 16.312 3.275 -10.281 1 50 84 PRO B C 1
ATOM 2079 O O . PRO B 1 84 ? 16.781 4.398 -10.094 1 50 84 PRO B O 1
ATOM 2082 N N . ASN B 1 85 ? 15.453 2.902 -11.188 1 55.31 85 ASN B N 1
ATOM 2083 C CA . ASN B 1 85 ? 15.539 3.912 -12.234 1 55.31 85 ASN B CA 1
ATOM 2084 C C . ASN B 1 85 ? 14.18 4.547 -12.508 1 55.31 85 ASN B C 1
ATOM 2086 O O . ASN B 1 85 ? 14.008 5.258 -13.5 1 55.31 85 ASN B O 1
ATOM 2090 N N . ALA B 1 86 ? 13.422 4.281 -11.5 1 61.09 86 ALA B N 1
ATOM 2091 C CA . ALA B 1 86 ? 12.156 4.848 -11.945 1 61.09 86 ALA B CA 1
ATOM 2092 C C . ALA B 1 86 ? 12.008 6.293 -11.477 1 61.09 86 ALA B C 1
ATOM 2094 O O . ALA B 1 86 ? 12.359 6.625 -10.344 1 61.09 86 ALA B O 1
ATOM 2095 N N . ASN B 1 87 ? 11.758 7.109 -12.469 1 67.94 87 ASN B N 1
ATOM 2096 C CA . ASN B 1 87 ? 11.375 8.484 -12.172 1 67.94 87 ASN B CA 1
ATOM 2097 C C . ASN B 1 87 ? 10.305 8.555 -11.086 1 67.94 87 ASN B C 1
ATOM 2099 O O . ASN B 1 87 ? 9.25 7.926 -11.211 1 67.94 87 ASN B O 1
ATOM 2103 N N . PRO B 1 88 ? 10.531 9.18 -10 1 72.81 88 PRO B N 1
ATOM 2104 C CA . PRO B 1 88 ? 9.562 9.227 -8.906 1 72.81 88 PRO B CA 1
ATOM 2105 C C . PRO B 1 88 ? 8.18 9.695 -9.359 1 72.81 88 PRO B C 1
ATOM 2107 O O . PRO B 1 88 ? 7.164 9.234 -8.836 1 72.81 88 PRO B O 1
ATOM 2110 N N . VAL B 1 89 ? 8.18 10.547 -10.32 1 75.12 89 VAL B N 1
ATOM 2111 C CA . VAL B 1 89 ? 6.91 11.07 -10.812 1 75.12 89 VAL B CA 1
ATOM 2112 C C . VAL B 1 89 ? 6.129 9.953 -11.5 1 75.12 89 VAL B C 1
ATOM 2114 O O . VAL B 1 89 ? 4.91 9.852 -11.344 1 75.12 89 VAL B O 1
ATOM 2117 N N . LYS B 1 90 ? 6.848 9.125 -12.195 1 77.62 90 LYS B N 1
ATOM 2118 C CA . LYS B 1 90 ? 6.184 8.008 -12.859 1 77.62 90 LYS B CA 1
ATOM 2119 C C . LYS B 1 90 ? 5.688 6.984 -11.844 1 77.62 90 LYS B C 1
ATOM 2121 O O . LYS B 1 90 ? 4.609 6.406 -12.016 1 77.62 90 LYS B O 1
ATOM 2126 N N . VAL B 1 91 ? 6.453 6.844 -10.812 1 81.62 91 VAL B N 1
ATOM 2127 C CA . VAL B 1 91 ? 6.055 5.914 -9.758 1 81.62 91 VAL B CA 1
ATOM 2128 C C . VAL B 1 91 ? 4.789 6.426 -9.07 1 81.62 91 VAL B C 1
ATOM 2130 O O . VAL B 1 91 ? 3.855 5.66 -8.82 1 81.62 91 VAL B O 1
ATOM 2133 N N . LEU B 1 92 ? 4.746 7.691 -8.883 1 83.88 92 LEU B N 1
ATOM 2134 C CA . LEU B 1 92 ? 3.576 8.281 -8.234 1 83.88 92 LEU B CA 1
ATOM 2135 C C . LEU B 1 92 ? 2.342 8.148 -9.117 1 83.88 92 LEU B C 1
ATOM 2137 O O . LEU B 1 92 ? 1.231 7.953 -8.617 1 83.88 92 LEU B O 1
ATOM 2141 N N . ALA B 1 93 ? 2.584 8.266 -10.375 1 84 93 ALA B N 1
ATOM 2142 C CA . ALA B 1 93 ? 1.464 8.109 -11.305 1 84 93 ALA B CA 1
ATOM 2143 C C . ALA B 1 93 ? 0.884 6.703 -11.234 1 84 93 ALA B C 1
ATOM 2145 O O . ALA B 1 93 ? -0.335 6.523 -11.273 1 84 93 ALA B O 1
ATOM 2146 N N . VAL B 1 94 ? 1.764 5.75 -11.133 1 86.81 94 VAL B N 1
ATOM 2147 C CA . VAL B 1 94 ? 1.313 4.367 -10.992 1 86.81 94 VAL B CA 1
ATOM 2148 C C . VAL B 1 94 ? 0.523 4.211 -9.695 1 86.81 94 VAL B C 1
ATOM 2150 O O . VAL B 1 94 ? -0.568 3.639 -9.688 1 86.81 94 VAL B O 1
ATOM 2153 N N . ILE B 1 95 ? 1.066 4.715 -8.664 1 88.69 95 ILE B N 1
ATOM 2154 C CA . ILE B 1 95 ? 0.432 4.637 -7.355 1 88.69 95 ILE B CA 1
ATOM 2155 C C . ILE B 1 95 ? -0.94 5.305 -7.406 1 88.69 95 ILE B C 1
ATOM 2157 O O . ILE B 1 95 ? -1.92 4.762 -6.891 1 88.69 95 ILE B O 1
ATOM 2161 N N . ASN B 1 96 ? -0.979 6.398 -8.094 1 91.56 96 ASN B N 1
ATOM 2162 C CA . ASN B 1 96 ? -2.248 7.109 -8.195 1 91.56 96 ASN B CA 1
ATOM 2163 C C . ASN B 1 96 ? -3.307 6.27 -8.906 1 91.56 96 ASN B C 1
ATOM 2165 O O . ASN B 1 96 ? -4.441 6.168 -8.438 1 91.56 96 ASN B O 1
ATOM 2169 N N . LYS B 1 97 ? -2.906 5.703 -9.961 1 91.88 97 LYS B N 1
ATOM 2170 C CA . LYS B 1 97 ? -3.842 4.852 -10.688 1 91.88 97 LYS B CA 1
ATOM 2171 C C . LYS B 1 97 ? -4.293 3.672 -9.828 1 91.88 97 LYS B C 1
ATOM 2173 O O . LYS B 1 97 ? -5.461 3.285 -9.867 1 91.88 97 LYS B O 1
ATOM 2178 N N . ALA B 1 98 ? -3.412 3.146 -9.062 1 92.12 98 ALA B N 1
ATOM 2179 C CA . ALA B 1 98 ? -3.736 2.027 -8.188 1 92.12 98 ALA B CA 1
ATOM 2180 C C . ALA B 1 98 ? -4.684 2.463 -7.07 1 92.12 98 ALA B C 1
ATOM 2182 O O . ALA B 1 98 ? -5.609 1.731 -6.711 1 92.12 98 ALA B O 1
ATOM 2183 N N . LEU B 1 99 ? -4.453 3.58 -6.613 1 91.88 99 LEU B N 1
ATOM 2184 C CA . LEU B 1 99 ? -5.312 4.113 -5.562 1 91.88 99 LEU B CA 1
ATOM 2185 C C . LEU B 1 99 ? -6.734 4.316 -6.074 1 91.88 99 LEU B C 1
ATOM 2187 O O . LEU B 1 99 ? -7.699 3.902 -5.43 1 91.88 99 LEU B O 1
ATOM 2191 N N . VAL B 1 100 ? -6.824 4.898 -7.211 1 92.5 100 VAL B N 1
ATOM 2192 C CA . VAL B 1 100 ? -8.141 5.16 -7.789 1 92.5 100 VAL B CA 1
ATOM 2193 C C . VAL B 1 100 ? -8.852 3.84 -8.07 1 92.5 100 VAL B C 1
ATOM 2195 O O . VAL B 1 100 ? -10.039 3.691 -7.754 1 92.5 100 VAL B O 1
ATOM 2198 N N . MET B 1 101 ? -8.117 2.934 -8.516 1 93.19 101 MET B N 1
ATOM 2199 C CA . MET B 1 101 ? -8.703 1.615 -8.742 1 93.19 101 MET B CA 1
ATOM 2200 C C . MET B 1 101 ? -9.133 0.981 -7.418 1 93.19 101 MET B C 1
ATOM 2202 O O . MET B 1 101 ? -10.242 0.453 -7.312 1 93.19 101 MET B O 1
ATOM 2206 N N . GLY B 1 102 ? -8.242 1.031 -6.457 1 92.19 102 GLY B N 1
ATOM 2207 C CA . GLY B 1 102 ? -8.555 0.477 -5.148 1 92.19 102 GLY B CA 1
ATOM 2208 C C . GLY B 1 102 ? -9.789 1.09 -4.516 1 92.19 102 GLY B C 1
ATOM 2209 O O . GLY B 1 102 ? -10.586 0.387 -3.896 1 92.19 102 GLY B O 1
ATOM 2210 N N . ALA B 1 103 ? -9.992 2.322 -4.723 1 91.75 103 ALA B N 1
ATOM 2211 C CA . ALA B 1 103 ? -11.141 3.023 -4.152 1 91.75 103 ALA B CA 1
ATOM 2212 C C . ALA B 1 103 ? -12.445 2.572 -4.809 1 91.75 103 ALA B C 1
ATOM 2214 O O . ALA B 1 103 ? -13.523 2.734 -4.234 1 91.75 103 ALA B O 1
ATOM 2215 N N . SER B 1 104 ? -12.328 2.051 -5.973 1 92 104 SER B N 1
ATOM 2216 C CA . SER B 1 104 ? -13.508 1.635 -6.723 1 92 104 SER B CA 1
ATOM 2217 C C . SER B 1 104 ? -13.836 0.167 -6.469 1 92 104 SER B C 1
ATOM 2219 O O . SER B 1 104 ? -14.891 -0.318 -6.871 1 92 104 SER B O 1
ATOM 2221 N N . MET B 1 105 ? -12.953 -0.527 -5.746 1 92.19 105 MET B N 1
ATOM 2222 C CA . MET B 1 105 ? -13.133 -1.959 -5.523 1 92.19 105 MET B CA 1
ATOM 2223 C C . MET B 1 105 ? -14.195 -2.217 -4.461 1 92.19 105 MET B C 1
ATOM 2225 O O . MET B 1 105 ? -14.43 -1.373 -3.592 1 92.19 105 MET B O 1
ATOM 2229 N N . ASP B 1 106 ? -14.797 -3.443 -4.598 1 92.88 106 ASP B N 1
ATOM 2230 C CA . ASP B 1 106 ? -15.656 -3.932 -3.525 1 92.88 106 ASP B CA 1
ATOM 2231 C C . ASP B 1 106 ? -14.898 -4.008 -2.201 1 92.88 106 ASP B C 1
ATOM 2233 O O . ASP B 1 106 ? -13.867 -4.668 -2.111 1 92.88 106 ASP B O 1
ATOM 2237 N N . SER B 1 107 ? -15.461 -3.344 -1.224 1 90.88 107 SER B N 1
ATOM 2238 C CA . SER B 1 107 ? -14.75 -3.223 0.04 1 90.88 107 SER B CA 1
ATOM 2239 C C . SER B 1 107 ? -14.578 -4.578 0.714 1 90.88 107 SER B C 1
ATOM 2241 O O . SER B 1 107 ? -13.578 -4.828 1.386 1 90.88 107 SER B O 1
ATOM 2243 N N . ALA B 1 108 ? -15.5 -5.469 0.563 1 90.62 108 ALA B N 1
ATOM 2244 C CA . ALA B 1 108 ? -15.383 -6.797 1.156 1 90.62 108 ALA B CA 1
ATOM 2245 C C . ALA B 1 108 ? -14.281 -7.602 0.472 1 90.62 108 ALA B C 1
ATOM 2247 O O . ALA B 1 108 ? -13.516 -8.305 1.135 1 90.62 108 ALA B O 1
ATOM 2248 N N . ALA B 1 109 ? -14.195 -7.473 -0.839 1 92.75 109 ALA B N 1
ATOM 2249 C CA . ALA B 1 109 ? -13.133 -8.148 -1.581 1 92.75 109 ALA B CA 1
ATOM 2250 C C . ALA B 1 109 ? -11.766 -7.594 -1.199 1 92.75 109 ALA B C 1
ATOM 2252 O O . ALA B 1 109 ? -10.805 -8.352 -1.028 1 92.75 109 ALA B O 1
ATOM 2253 N N . LEU B 1 110 ? -11.711 -6.293 -1.035 1 93.19 110 LEU B N 1
ATOM 2254 C CA . LEU B 1 110 ? -10.461 -5.656 -0.628 1 93.19 110 LEU B CA 1
ATOM 2255 C C . LEU B 1 110 ? -10.023 -6.152 0.746 1 93.19 110 LEU B C 1
ATOM 2257 O O . LEU B 1 110 ? -8.852 -6.488 0.945 1 93.19 110 LEU B O 1
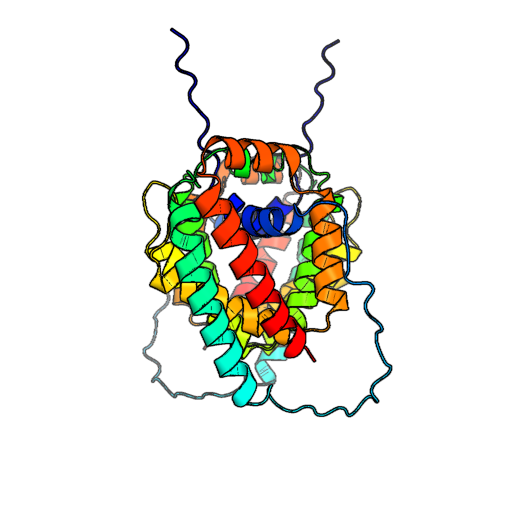ATOM 2261 N N . LYS B 1 111 ? -10.93 -6.184 1.621 1 92.12 111 LYS B N 1
ATOM 2262 C CA . LYS B 1 111 ? -10.609 -6.652 2.967 1 92.12 111 LYS B CA 1
ATOM 2263 C C . LYS B 1 111 ? -10.117 -8.094 2.943 1 92.12 111 LYS B C 1
ATOM 2265 O O . LYS B 1 111 ? -9.125 -8.43 3.592 1 92.12 111 LYS B O 1
ATOM 2270 N N . LYS B 1 112 ? -10.789 -8.898 2.195 1 93.56 112 LYS B N 1
ATOM 2271 C CA . LYS B 1 112 ? -10.359 -10.289 2.066 1 93.56 112 LYS B CA 1
ATOM 2272 C C . LYS B 1 112 ? -8.953 -10.383 1.475 1 93.56 112 LYS B C 1
ATOM 2274 O O . LYS B 1 112 ? -8.141 -11.195 1.913 1 93.56 112 LYS B O 1
ATOM 2279 N N . GLY B 1 113 ? -8.695 -9.57 0.486 1 94.81 113 GLY B N 1
ATOM 2280 C CA . GLY B 1 113 ? -7.375 -9.547 -0.12 1 94.81 113 GLY B CA 1
ATOM 2281 C C . GLY B 1 113 ? -6.281 -9.133 0.848 1 94.81 113 GLY B C 1
ATOM 2282 O O . GLY B 1 113 ? -5.23 -9.773 0.917 1 94.81 113 GLY B O 1
ATOM 2283 N N . VAL B 1 114 ? -6.582 -8.148 1.541 1 93.31 114 VAL B N 1
ATOM 2284 C CA . VAL B 1 114 ? -5.617 -7.641 2.51 1 93.31 114 VAL B CA 1
ATOM 2285 C C . VAL B 1 114 ? -5.332 -8.703 3.566 1 93.31 114 VAL B C 1
ATOM 2287 O O . VAL B 1 114 ? -4.176 -8.945 3.918 1 93.31 114 VAL B O 1
ATOM 2290 N N . LEU B 1 115 ? -6.34 -9.344 4.047 1 94.12 115 LEU B N 1
ATOM 2291 C CA . LEU B 1 115 ? -6.156 -10.344 5.086 1 94.12 115 LEU B CA 1
ATOM 2292 C C . LEU B 1 115 ? -5.441 -11.578 4.535 1 94.12 115 LEU B C 1
ATOM 2294 O O . LEU B 1 115 ? -4.652 -12.211 5.238 1 94.12 115 LEU B O 1
ATOM 2298 N N . ALA B 1 116 ? -5.715 -11.938 3.303 1 95.31 116 ALA B N 1
ATOM 2299 C CA . ALA B 1 116 ? -4.98 -13.023 2.666 1 95.31 116 ALA B CA 1
ATOM 2300 C C . ALA B 1 116 ? -3.494 -12.703 2.566 1 95.31 116 ALA B C 1
ATOM 2302 O O . ALA B 1 116 ? -2.646 -13.562 2.816 1 95.31 116 ALA B O 1
ATOM 2303 N N . HIS B 1 117 ? -3.223 -11.516 2.289 1 95 117 HIS B N 1
ATOM 2304 C CA . HIS B 1 117 ? -1.824 -11.109 2.217 1 95 117 HIS B CA 1
ATOM 2305 C C . HIS B 1 117 ? -1.182 -11.094 3.6 1 95 117 HIS B C 1
ATOM 2307 O O . HIS B 1 117 ? -0.034 -11.516 3.76 1 95 117 HIS B O 1
ATOM 2313 N N . ALA B 1 118 ? -1.884 -10.594 4.492 1 92.62 118 ALA B N 1
ATOM 2314 C CA . ALA B 1 118 ? -1.36 -10.578 5.855 1 92.62 118 ALA B CA 1
ATOM 2315 C C . ALA B 1 118 ? -1.029 -11.992 6.324 1 92.62 118 ALA B C 1
ATOM 2317 O O . ALA B 1 118 ? 0.029 -12.227 6.918 1 92.62 118 ALA B O 1
ATOM 2318 N N . SER B 1 119 ? -1.932 -12.875 6.043 1 94.12 119 SER B N 1
ATOM 2319 C CA . SER B 1 119 ? -1.686 -14.273 6.383 1 94.12 119 SER B CA 1
ATOM 2320 C C . SER B 1 119 ? -0.432 -14.797 5.691 1 94.12 119 SER B C 1
ATOM 2322 O O . SER B 1 119 ? 0.409 -15.445 6.32 1 94.12 119 SER B O 1
ATOM 2324 N N . ALA B 1 120 ? -0.284 -14.508 4.48 1 94.56 120 ALA B N 1
ATOM 2325 C CA . ALA B 1 120 ? 0.858 -14.984 3.701 1 94.56 120 ALA B CA 1
ATOM 2326 C C . ALA B 1 120 ? 2.168 -14.445 4.27 1 94.56 120 ALA B C 1
ATOM 2328 O O . ALA B 1 120 ? 3.164 -15.172 4.344 1 94.56 120 ALA B O 1
ATOM 2329 N N . ILE B 1 121 ? 2.154 -13.188 4.613 1 92.12 121 ILE B N 1
ATOM 2330 C CA . ILE B 1 121 ? 3.346 -12.57 5.191 1 92.12 121 ILE B CA 1
ATOM 2331 C C . ILE B 1 121 ? 3.736 -13.312 6.469 1 92.12 121 ILE B C 1
ATOM 2333 O O . ILE B 1 121 ? 4.926 -13.5 6.75 1 92.12 121 ILE B O 1
ATOM 2337 N N . GLY B 1 122 ? 2.822 -13.742 7.207 1 89.88 122 GLY B N 1
ATOM 2338 C CA . GLY B 1 122 ? 3.088 -14.477 8.43 1 89.88 122 GLY B CA 1
ATOM 2339 C C . GLY B 1 122 ? 3.688 -15.844 8.188 1 89.88 122 GLY B C 1
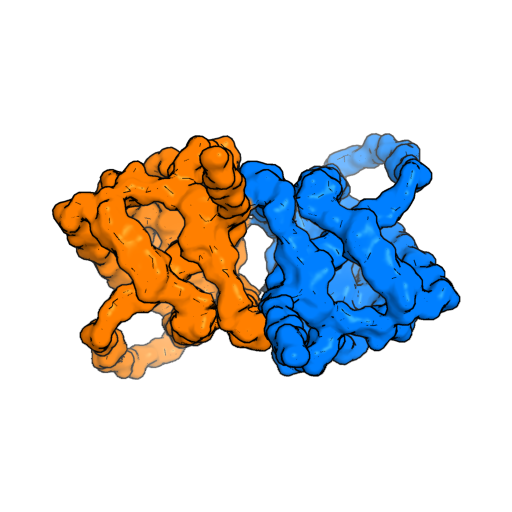ATOM 2340 O O . GLY B 1 122 ? 4.227 -16.469 9.102 1 89.88 122 GLY B O 1
ATOM 2341 N N . HIS B 1 123 ? 3.621 -16.328 6.957 1 93.06 123 HIS B N 1
ATOM 2342 C CA . HIS B 1 123 ? 4.051 -17.688 6.676 1 93.06 123 HIS B CA 1
ATOM 2343 C C . HIS B 1 123 ? 5.176 -17.719 5.648 1 93.06 123 HIS B C 1
ATOM 2345 O O . HIS B 1 123 ? 5.516 -18.781 5.117 1 93.06 123 HIS B O 1
ATOM 2351 N N . VAL B 1 124 ? 5.691 -16.594 5.324 1 91.12 124 VAL B N 1
ATOM 2352 C CA . VAL B 1 124 ? 6.734 -16.531 4.301 1 91.12 124 VAL B CA 1
ATOM 2353 C C . VAL B 1 124 ? 7.973 -17.281 4.781 1 91.12 124 VAL B C 1
ATOM 2355 O O . VAL B 1 124 ? 8.359 -17.172 5.945 1 91.12 124 VAL B O 1
ATOM 2358 N N . ASP B 1 125 ? 8.609 -18 3.871 1 89.31 125 ASP B N 1
ATOM 2359 C CA . ASP B 1 125 ? 9.82 -18.734 4.234 1 89.31 125 ASP B CA 1
ATOM 2360 C C . ASP B 1 125 ? 11.07 -17.906 3.914 1 89.31 125 ASP B C 1
ATOM 2362 O O . ASP B 1 125 ? 10.977 -16.734 3.582 1 89.31 125 ASP B O 1
ATOM 2366 N N . SER B 1 126 ? 12.234 -18.531 4.047 1 86.75 126 SER B N 1
ATOM 2367 C CA . SER B 1 126 ? 13.508 -17.812 3.928 1 86.75 126 SER B CA 1
ATOM 2368 C C . SER B 1 126 ? 13.773 -17.406 2.484 1 86.75 126 SER B C 1
ATOM 2370 O O . SER B 1 126 ? 14.625 -16.562 2.227 1 86.75 126 SER B O 1
ATOM 2372 N N . LYS B 1 127 ? 13.078 -18.031 1.484 1 86.56 127 LYS B N 1
ATOM 2373 C CA . LYS B 1 127 ? 13.242 -17.672 0.079 1 86.56 127 LYS B CA 1
ATOM 2374 C C . LYS B 1 127 ? 12.141 -16.703 -0.373 1 86.56 127 LYS B C 1
ATOM 2376 O O . LYS B 1 127 ? 12.008 -16.422 -1.564 1 86.56 127 LYS B O 1
ATOM 2381 N N . GLY B 1 128 ? 11.258 -16.344 0.569 1 87.44 128 GLY B N 1
ATOM 2382 C CA . GLY B 1 128 ? 10.164 -15.445 0.239 1 87.44 128 GLY B CA 1
ATOM 2383 C C . GLY B 1 128 ? 8.945 -16.172 -0.301 1 87.44 128 GLY B C 1
ATOM 2384 O O . GLY B 1 128 ? 8.039 -15.539 -0.856 1 87.44 128 GLY B O 1
ATOM 2385 N N . MET B 1 129 ? 9.031 -17.438 -0.149 1 92.19 129 MET B N 1
ATOM 2386 C CA . MET B 1 129 ? 7.918 -18.25 -0.649 1 92.19 129 MET B CA 1
ATOM 2387 C C . MET B 1 129 ? 6.832 -18.391 0.411 1 92.19 129 MET B C 1
ATOM 2389 O O . MET B 1 129 ? 7.125 -18.391 1.608 1 92.19 129 MET B O 1
ATOM 2393 N N . ILE B 1 130 ? 5.598 -18.438 -0.167 1 94.75 130 ILE B N 1
ATOM 2394 C CA . ILE B 1 130 ? 4.457 -18.641 0.717 1 94.75 130 ILE B CA 1
ATOM 2395 C C . ILE B 1 130 ? 3.832 -20.016 0.452 1 94.75 130 ILE B C 1
ATOM 2397 O O . ILE B 1 130 ? 3.998 -20.578 -0.632 1 94.75 130 ILE B O 1
ATOM 2401 N N . PRO B 1 131 ? 3.078 -20.625 1.474 1 97 131 PRO B N 1
ATOM 2402 C CA . PRO B 1 131 ? 2.428 -21.922 1.266 1 97 131 PRO B CA 1
ATOM 2403 C C . PRO B 1 131 ? 1.312 -21.859 0.226 1 97 131 PRO B C 1
ATOM 2405 O O . PRO B 1 131 ? 0.733 -20.797 -0.003 1 97 131 PRO B O 1
ATOM 2408 N N . LEU B 1 132 ? 1.028 -22.984 -0.327 1 97.94 132 LEU B N 1
ATOM 2409 C CA . LEU B 1 132 ? 0.04 -23.094 -1.395 1 97.94 132 LEU B CA 1
ATOM 2410 C C . LEU B 1 132 ? -1.319 -22.578 -0.933 1 97.94 132 LEU B C 1
ATOM 2412 O O . LEU B 1 132 ? -1.999 -21.859 -1.67 1 97.94 132 LEU B O 1
ATOM 2416 N N . PRO B 1 133 ? -1.811 -22.844 0.317 1 98.06 133 PRO B N 1
ATOM 2417 C CA . PRO B 1 133 ? -3.113 -22.312 0.723 1 98.06 133 PRO B CA 1
ATOM 2418 C C . PRO B 1 133 ? -3.15 -20.781 0.737 1 98.06 133 PRO B C 1
ATOM 2420 O O . PRO B 1 133 ? -4.148 -20.188 0.335 1 98.06 133 PRO B O 1
ATOM 2423 N N . ASP B 1 134 ? -2.064 -20.203 1.162 1 97.31 134 ASP B N 1
ATOM 2424 C CA . ASP B 1 134 ? -1.99 -18.734 1.155 1 97.31 134 ASP B CA 1
ATOM 2425 C C . ASP B 1 134 ? -1.97 -18.203 -0.272 1 97.31 134 ASP B C 1
ATOM 2427 O O . ASP B 1 134 ? -2.641 -17.203 -0.576 1 97.31 134 ASP B O 1
ATOM 2431 N N . TYR B 1 135 ? -1.188 -18.844 -1.042 1 97.75 135 TYR B N 1
ATOM 2432 C CA . TYR B 1 135 ? -1.092 -18.453 -2.443 1 97.75 135 TYR B CA 1
ATOM 2433 C C . TYR B 1 135 ? -2.449 -18.547 -3.131 1 97.75 135 TYR B C 1
ATOM 2435 O O . TYR B 1 135 ? -2.826 -17.641 -3.895 1 97.75 135 TYR B O 1
ATOM 2443 N N . THR B 1 136 ? -3.186 -19.5 -2.848 1 98.38 136 THR B N 1
ATOM 2444 C CA . THR B 1 136 ? -4.52 -19.703 -3.408 1 98.38 136 THR B CA 1
ATOM 2445 C C . THR B 1 136 ? -5.48 -18.625 -2.91 1 98.38 136 THR B C 1
ATOM 2447 O O . THR B 1 136 ? -6.258 -18.078 -3.691 1 98.38 136 THR B O 1
ATOM 2450 N N . ALA B 1 137 ? -5.434 -18.375 -1.623 1 97.44 137 ALA B N 1
ATOM 2451 C CA . ALA B 1 137 ? -6.293 -17.344 -1.044 1 97.44 137 ALA B CA 1
ATOM 2452 C C . ALA B 1 137 ? -6.016 -15.984 -1.672 1 97.44 137 ALA B C 1
ATOM 2454 O O . ALA B 1 137 ? -6.945 -15.211 -1.938 1 97.44 137 ALA B O 1
ATOM 2455 N N . ILE B 1 138 ? -4.785 -15.719 -1.911 1 97.12 138 ILE B N 1
ATOM 2456 C CA . ILE B 1 138 ? -4.395 -14.445 -2.514 1 97.12 138 ILE B CA 1
ATOM 2457 C C . ILE B 1 138 ? -4.938 -14.367 -3.939 1 97.12 138 ILE B C 1
ATOM 2459 O O . ILE B 1 138 ? -5.539 -13.359 -4.324 1 97.12 138 ILE B O 1
ATOM 2463 N N . ASN B 1 139 ? -4.723 -15.367 -4.695 1 97.81 139 ASN B N 1
ATOM 2464 C CA . ASN B 1 139 ? -5.203 -15.359 -6.07 1 97.81 139 ASN B CA 1
ATOM 2465 C C . ASN B 1 139 ? -6.723 -15.227 -6.133 1 97.81 139 ASN B C 1
ATOM 2467 O O . ASN B 1 139 ? -7.258 -14.5 -6.969 1 97.81 139 ASN B O 1
ATOM 2471 N N . ALA B 1 140 ? -7.375 -15.992 -5.277 1 97.69 140 ALA B N 1
ATOM 2472 C CA . ALA B 1 140 ? -8.836 -15.883 -5.223 1 97.69 140 ALA B CA 1
ATOM 2473 C C . ALA B 1 140 ? -9.266 -14.453 -4.906 1 97.69 140 ALA B C 1
ATOM 2475 O O . ALA B 1 140 ? -10.133 -13.898 -5.582 1 97.69 140 ALA B O 1
ATOM 2476 N N . ALA B 1 141 ? -8.664 -13.883 -3.92 1 96.25 141 ALA B N 1
ATOM 2477 C CA . ALA B 1 141 ? -9 -12.523 -3.52 1 96.25 141 ALA B CA 1
ATOM 2478 C C . ALA B 1 141 ? -8.727 -11.531 -4.652 1 96.25 141 ALA B C 1
ATOM 2480 O O . ALA B 1 141 ? -9.547 -10.648 -4.918 1 96.25 141 ALA B O 1
ATOM 2481 N N . ILE B 1 142 ? -7.594 -11.656 -5.285 1 96.5 142 ILE B N 1
ATOM 2482 C CA . ILE B 1 142 ? -7.242 -10.781 -6.398 1 96.5 142 ILE B CA 1
ATOM 2483 C C . ILE B 1 142 ? -8.289 -10.906 -7.504 1 96.5 142 ILE B C 1
ATOM 2485 O O . ILE B 1 142 ? -8.727 -9.898 -8.062 1 96.5 142 ILE B O 1
ATOM 2489 N N . GLY B 1 143 ? -8.656 -12.109 -7.785 1 96.81 143 GLY B N 1
ATOM 2490 C CA . GLY B 1 143 ? -9.703 -12.297 -8.781 1 96.81 143 GLY B CA 1
ATOM 2491 C C . GLY B 1 143 ? -10.984 -11.562 -8.453 1 96.81 143 GLY B C 1
ATOM 2492 O O . GLY B 1 143 ? -11.547 -10.875 -9.305 1 96.81 143 GLY B O 1
ATOM 2493 N N . HIS B 1 144 ? -11.414 -11.688 -7.242 1 96.38 144 HIS B N 1
ATOM 2494 C CA . HIS B 1 144 ? -12.641 -11.023 -6.824 1 96.38 144 HIS B CA 1
ATOM 2495 C C . HIS B 1 144 ? -12.477 -9.508 -6.824 1 96.38 144 HIS B C 1
ATOM 2497 O O . HIS B 1 144 ? -13.398 -8.773 -7.199 1 96.38 144 HIS B O 1
ATOM 2503 N N . MET B 1 145 ? -11.328 -9.016 -6.406 1 94.44 145 MET B N 1
ATOM 2504 C CA . MET B 1 145 ? -11.062 -7.578 -6.418 1 94.44 145 MET B CA 1
ATOM 2505 C C . MET B 1 145 ? -11.102 -7.027 -7.84 1 94.44 145 MET B C 1
ATOM 2507 O O . MET B 1 145 ? -11.797 -6.051 -8.117 1 94.44 145 MET B O 1
ATOM 2511 N N . VAL B 1 146 ? -10.453 -7.664 -8.68 1 9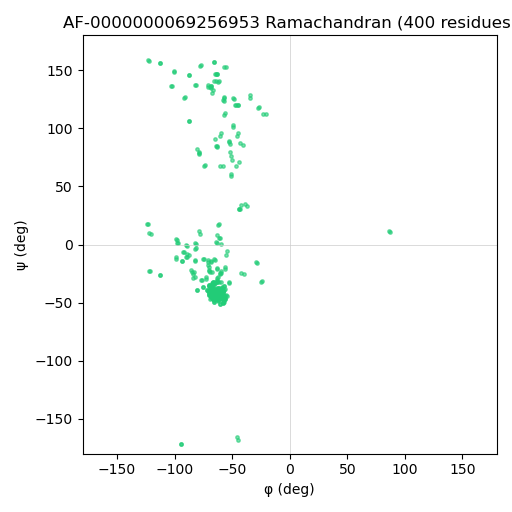4.88 146 VAL B N 1
ATOM 2512 C CA . VAL B 1 146 ? -10.344 -7.191 -10.055 1 94.88 146 VAL B CA 1
ATOM 2513 C C . VAL B 1 146 ? -11.711 -7.297 -10.742 1 94.88 146 VAL B C 1
ATOM 2515 O O . VAL B 1 146 ? -12.094 -6.414 -11.516 1 94.88 146 VAL B O 1
ATOM 2518 N N . ALA B 1 147 ? -12.43 -8.32 -10.445 1 95.75 147 ALA B N 1
ATOM 2519 C CA . ALA B 1 147 ? -13.75 -8.492 -11.039 1 95.75 147 ALA B CA 1
ATOM 2520 C C . ALA B 1 147 ? -14.695 -7.367 -10.617 1 95.75 147 ALA B C 1
ATOM 2522 O O . ALA B 1 147 ? -15.688 -7.094 -11.297 1 95.75 147 ALA B O 1
ATOM 2523 N N . SER B 1 148 ? -14.391 -6.711 -9.562 1 94.56 148 SER B N 1
ATOM 2524 C CA . SER B 1 148 ? -15.305 -5.73 -8.992 1 94.56 148 SER B CA 1
ATOM 2525 C C . SER B 1 148 ? -15.062 -4.34 -9.578 1 94.56 148 SER B C 1
ATOM 2527 O O . SER B 1 148 ? -15.719 -3.375 -9.188 1 94.56 148 SER B O 1
ATOM 2529 N N . VAL B 1 149 ? -14.109 -4.168 -10.469 1 94.75 149 VAL B N 1
ATOM 2530 C CA . VAL B 1 149 ? -13.82 -2.85 -11.023 1 94.75 149 VAL B CA 1
ATOM 2531 C C . VAL B 1 149 ? -13.938 -2.893 -12.547 1 94.75 149 VAL B C 1
ATOM 2533 O O . VAL B 1 149 ? -13.82 -3.961 -13.156 1 94.75 149 VAL B O 1
ATOM 2536 N N . PRO B 1 150 ? -14.156 -1.659 -13.172 1 93.38 150 PRO B N 1
ATOM 2537 C CA . PRO B 1 150 ? -14.18 -1.628 -14.641 1 93.38 150 PRO B CA 1
ATOM 2538 C C . PRO B 1 150 ? -12.844 -2.02 -15.258 1 93.38 150 PRO B C 1
ATOM 2540 O O . PRO B 1 150 ? -11.781 -1.686 -14.719 1 93.38 150 PRO B O 1
ATOM 2543 N N . LYS B 1 151 ? -12.938 -2.645 -16.375 1 92.56 151 LYS B N 1
ATOM 2544 C CA . LYS B 1 151 ? -11.773 -3.143 -17.094 1 92.56 151 LYS B CA 1
ATOM 2545 C C . LYS B 1 151 ? -10.781 -2.016 -17.391 1 92.56 151 LYS B C 1
ATOM 2547 O O . LYS B 1 151 ? -9.57 -2.217 -17.328 1 92.56 151 LYS B O 1
ATOM 2552 N N . ASN B 1 152 ? -11.25 -0.853 -17.719 1 94 152 ASN B N 1
ATOM 2553 C CA . ASN B 1 152 ? -10.367 0.25 -18.078 1 94 152 ASN B CA 1
ATOM 2554 C C . ASN B 1 152 ? -9.469 0.659 -16.922 1 94 152 ASN B C 1
ATOM 2556 O O . ASN B 1 152 ? -8.336 1.099 -17.125 1 94 152 ASN B O 1
ATOM 2560 N N . GLN B 1 153 ? -9.891 0.514 -15.711 1 93.25 153 GLN B N 1
ATOM 2561 C CA . GLN B 1 153 ? -9.055 0.852 -14.562 1 93.25 153 GLN B CA 1
ATOM 2562 C C . GLN B 1 153 ? -7.91 -0.142 -14.406 1 93.25 153 GLN B C 1
ATOM 2564 O O . GLN B 1 153 ? -6.789 0.242 -14.062 1 93.25 153 GLN B O 1
ATOM 2569 N N . VAL B 1 154 ? -8.297 -1.347 -14.664 1 92.75 154 VAL B N 1
ATOM 2570 C CA . VAL B 1 154 ? -7.262 -2.369 -14.602 1 92.75 154 VAL B CA 1
ATOM 2571 C C . VAL B 1 154 ? -6.195 -2.086 -15.664 1 92.75 154 VAL B C 1
ATOM 2573 O O . VAL B 1 154 ? -5 -2.115 -15.367 1 92.75 154 VAL B O 1
ATOM 2576 N N . ILE B 1 155 ? -6.547 -1.773 -16.797 1 91.88 155 ILE B N 1
ATOM 2577 C CA . ILE B 1 155 ? -5.648 -1.488 -17.906 1 91.88 155 ILE B CA 1
ATOM 2578 C C . ILE B 1 155 ? -4.828 -0.239 -17.609 1 91.88 155 ILE B C 1
ATOM 2580 O O . ILE B 1 155 ? -3.635 -0.181 -17.906 1 91.88 155 ILE B O 1
ATOM 2584 N N . ASP B 1 156 ? -5.426 0.773 -17.016 1 91.5 156 ASP B N 1
ATOM 2585 C CA . ASP B 1 156 ? -4.719 1.99 -16.625 1 91.5 156 ASP B CA 1
ATOM 2586 C C . ASP B 1 156 ? -3.561 1.678 -15.688 1 91.5 156 ASP B C 1
ATOM 2588 O O . ASP B 1 156 ? -2.453 2.188 -15.859 1 91.5 156 ASP B O 1
ATOM 2592 N N . VAL B 1 157 ? -3.877 0.832 -14.758 1 91.44 157 VAL B N 1
ATOM 2593 C CA . VAL B 1 157 ? -2.832 0.463 -13.805 1 91.44 157 VAL B CA 1
ATOM 2594 C C . VAL B 1 157 ? -1.737 -0.326 -14.523 1 91.44 157 VAL B C 1
ATOM 2596 O O . VAL B 1 157 ? -0.548 -0.052 -14.344 1 91.44 157 VAL B O 1
ATOM 2599 N N . PHE B 1 158 ? -2.135 -1.235 -15.273 1 86.75 158 PHE B N 1
ATOM 2600 C CA . PHE B 1 158 ? -1.185 -2.066 -16 1 86.75 158 PHE B CA 1
ATOM 2601 C C . PHE B 1 158 ? -0.285 -1.21 -16.891 1 86.75 158 PHE B C 1
ATOM 2603 O O . PHE B 1 158 ? 0.938 -1.358 -16.859 1 86.75 158 PHE B O 1
ATOM 2610 N N . ASN B 1 159 ? -0.799 -0.314 -17.609 1 88.38 159 ASN B N 1
ATOM 2611 C CA . ASN B 1 159 ? -0.041 0.549 -18.5 1 88.38 159 ASN B CA 1
ATOM 2612 C C . ASN B 1 159 ? 0.904 1.468 -17.734 1 88.38 159 ASN B C 1
ATOM 2614 O O . ASN B 1 159 ? 2.057 1.649 -18.125 1 88.38 159 ASN B O 1
ATOM 2618 N N . ALA B 1 160 ? 0.495 1.974 -16.703 1 86.12 160 ALA B N 1
ATOM 2619 C CA . ALA B 1 160 ? 1.343 2.854 -15.906 1 86.12 160 ALA B CA 1
ATOM 2620 C C . ALA B 1 160 ? 2.521 2.086 -15.305 1 86.12 160 ALA B C 1
ATOM 2622 O O . ALA B 1 160 ? 3.639 2.604 -15.25 1 86.12 160 ALA B O 1
ATOM 2623 N N . ALA B 1 161 ? 2.191 0.902 -14.875 1 84.44 161 ALA B N 1
ATOM 2624 C CA . ALA B 1 161 ? 3.232 0.079 -14.266 1 84.44 161 ALA B CA 1
ATOM 2625 C C . ALA B 1 161 ? 4.27 -0.351 -15.297 1 84.44 161 ALA B C 1
ATOM 2627 O O . ALA B 1 161 ? 5.445 -0.523 -14.969 1 84.44 161 ALA B O 1
ATOM 2628 N N . GLY B 1 162 ? 3.848 -0.566 -16.516 1 80.12 162 GLY B N 1
ATOM 2629 C CA . GLY B 1 162 ? 4.75 -0.985 -17.578 1 80.12 162 GLY B CA 1
ATOM 2630 C C . GLY B 1 162 ? 5.914 -0.035 -17.781 1 80.12 162 GLY B C 1
ATOM 2631 O O . GLY B 1 162 ? 6.996 -0.451 -18.188 1 80.12 162 GLY B O 1
ATOM 2632 N N . ASP B 1 163 ? 5.766 1.139 -17.312 1 73.44 163 ASP B N 1
ATOM 2633 C CA . ASP B 1 163 ? 6.781 2.164 -17.531 1 73.44 163 ASP B CA 1
ATOM 2634 C C . ASP B 1 163 ? 7.816 2.158 -16.406 1 73.44 163 ASP B C 1
ATOM 2636 O O . ASP B 1 163 ? 8.891 2.746 -16.531 1 73.44 163 ASP B O 1
ATOM 2640 N N . VAL B 1 164 ? 7.492 1.413 -15.352 1 76.12 164 VAL B N 1
ATOM 2641 C CA . VAL B 1 164 ? 8.375 1.572 -14.203 1 76.12 164 VAL B CA 1
ATOM 2642 C C . VAL B 1 164 ? 8.984 0.222 -13.82 1 76.12 164 VAL B C 1
ATOM 2644 O O . VAL B 1 164 ? 10.055 0.164 -13.219 1 76.12 164 VAL B O 1
ATOM 2647 N N . VAL B 1 165 ? 8.375 -0.779 -14.172 1 72.38 165 VAL B N 1
ATOM 2648 C CA . VAL B 1 165 ? 8.852 -2.107 -13.797 1 72.38 165 VAL B CA 1
ATOM 2649 C C . VAL B 1 165 ? 9.961 -2.545 -14.75 1 72.38 165 VAL B C 1
ATOM 2651 O O . VAL B 1 165 ? 9.891 -2.279 -15.953 1 72.38 165 VAL B O 1
ATOM 2654 N N . ARG B 1 166 ? 10.969 -3.115 -14.117 1 76 166 ARG B N 1
ATOM 2655 C CA . ARG B 1 166 ? 12.102 -3.625 -14.883 1 76 166 ARG B CA 1
ATOM 2656 C C . ARG B 1 166 ? 11.781 -4.977 -15.508 1 76 166 ARG B C 1
ATOM 2658 O O . ARG B 1 166 ? 12.438 -5.98 -15.203 1 76 166 ARG B O 1
ATOM 2665 N N . LYS B 1 167 ? 11.094 -4.973 -16.547 1 76.44 167 LYS B N 1
ATOM 2666 C CA . LYS B 1 167 ? 10.531 -6.195 -17.125 1 76.44 167 LYS B CA 1
ATOM 2667 C C . LYS B 1 167 ? 11.617 -7.074 -17.719 1 76.44 167 LYS B C 1
ATOM 2669 O O . LYS B 1 167 ? 11.625 -8.289 -17.531 1 76.44 167 LYS B O 1
ATOM 2674 N N . GLU B 1 168 ? 12.453 -6.449 -18.328 1 80.12 168 GLU B N 1
ATOM 2675 C CA . GLU B 1 168 ? 13.477 -7.223 -19.031 1 80.12 168 GLU B CA 1
ATOM 2676 C C . GLU B 1 168 ? 14.414 -7.906 -18.031 1 80.12 168 GLU B C 1
ATOM 2678 O O . GLU B 1 168 ? 14.68 -9.102 -18.156 1 80.12 168 GLU B O 1
ATOM 2683 N N . GLU B 1 169 ? 14.82 -7.223 -17.031 1 81.75 169 GLU B N 1
ATOM 2684 C CA . GLU B 1 169 ? 15.75 -7.773 -16.047 1 81.75 169 GLU B CA 1
ATOM 2685 C C . GLU B 1 169 ? 15.086 -8.852 -15.203 1 81.75 169 GLU B C 1
ATOM 2687 O O . GLU B 1 169 ? 15.664 -9.914 -14.969 1 81.75 169 GLU B O 1
ATOM 2692 N N . VAL B 1 170 ? 13.961 -8.594 -14.852 1 82.25 170 VAL B N 1
ATOM 2693 C CA . VAL B 1 170 ? 13.227 -9.555 -14.023 1 82.25 170 VAL B CA 1
ATOM 2694 C C . VAL B 1 170 ? 12.891 -10.789 -14.852 1 82.25 170 VAL B C 1
ATOM 2696 O O . VAL B 1 170 ? 13.047 -11.922 -14.383 1 82.25 170 VAL B O 1
ATOM 2699 N N . GLY B 1 171 ? 12.398 -10.531 -16.016 1 85 171 GLY B N 1
ATOM 2700 C CA . GLY B 1 171 ? 12.102 -11.641 -16.906 1 85 171 GLY B CA 1
ATOM 2701 C C . GLY B 1 171 ? 13.305 -12.531 -17.172 1 85 171 GLY B C 1
ATOM 2702 O O . GLY B 1 171 ? 13.203 -13.758 -17.109 1 85 171 GLY B O 1
ATOM 2703 N N . ALA B 1 172 ? 14.398 -11.922 -17.453 1 87.12 172 ALA B N 1
ATOM 2704 C CA . ALA B 1 172 ? 15.617 -12.68 -17.703 1 87.12 172 ALA B CA 1
ATOM 2705 C C . ALA B 1 172 ? 16.047 -13.477 -16.469 1 87.12 172 ALA B C 1
ATOM 2707 O O . ALA B 1 172 ? 16.438 -14.641 -16.578 1 87.12 172 ALA B O 1
ATOM 2708 N N . TYR B 1 173 ? 15.938 -12.859 -15.352 1 87.19 173 TYR B N 1
ATOM 2709 C CA . TYR B 1 173 ? 16.281 -13.523 -14.094 1 87.19 173 TYR B CA 1
ATOM 2710 C C . TYR B 1 173 ? 15.398 -14.742 -13.867 1 87.19 173 TYR B C 1
ATOM 2712 O O . TYR B 1 173 ? 15.898 -15.844 -13.609 1 87.19 173 TYR B O 1
ATOM 2720 N N . MET B 1 174 ? 14.109 -14.57 -14.102 1 88.31 174 MET B N 1
ATOM 2721 C CA . MET B 1 174 ? 13.18 -15.664 -13.875 1 88.31 174 MET B CA 1
ATOM 2722 C C . MET B 1 174 ? 13.398 -16.797 -14.875 1 88.31 174 MET B C 1
ATOM 2724 O O . MET B 1 174 ? 13.422 -17.969 -14.5 1 88.31 174 MET B O 1
ATOM 2728 N N . LYS B 1 175 ? 13.617 -16.453 -16.062 1 89.69 175 LYS B N 1
ATOM 2729 C CA . LYS B 1 175 ? 13.836 -17.453 -17.094 1 89.69 175 LYS B CA 1
ATOM 2730 C C . LYS B 1 175 ? 15.078 -18.281 -16.812 1 89.69 175 LYS B C 1
ATOM 2732 O O . LYS B 1 175 ? 15.156 -19.453 -17.188 1 89.69 175 LYS B O 1
ATOM 2737 N N . SER B 1 176 ? 15.938 -17.656 -16.156 1 92.44 176 SER B N 1
ATOM 2738 C CA . SER B 1 176 ? 17.188 -18.344 -15.867 1 92.44 176 SER B CA 1
ATOM 2739 C C . SER B 1 176 ? 17.016 -19.391 -14.766 1 92.44 176 SER B C 1
ATOM 2741 O O . SER B 1 176 ? 17.859 -20.25 -14.578 1 92.44 176 SER B O 1
ATOM 2743 N N . LEU B 1 177 ? 15.953 -19.391 -14.078 1 93.75 177 LEU B N 1
ATOM 2744 C CA . LEU B 1 177 ? 15.812 -20.25 -12.906 1 93.75 177 LEU B CA 1
ATOM 2745 C C . LEU B 1 177 ? 14.766 -21.328 -13.148 1 93.75 177 LEU B C 1
ATOM 2747 O O . LEU B 1 177 ? 14.82 -22.391 -12.531 1 93.75 177 LEU B O 1
ATOM 2751 N N . VAL B 1 178 ? 13.898 -21.031 -13.984 1 94.94 178 VAL B N 1
ATOM 2752 C CA . VAL B 1 178 ? 12.68 -21.844 -13.945 1 94.94 178 VAL B CA 1
ATOM 2753 C C . VAL B 1 178 ? 12.719 -22.891 -15.055 1 94.94 178 VAL B C 1
ATOM 2755 O O . VAL B 1 178 ? 13.289 -22.656 -16.125 1 94.94 178 VAL B O 1
ATOM 2758 N N . ASN B 1 179 ? 12.055 -24.062 -14.766 1 96.31 179 ASN B N 1
ATOM 2759 C CA . ASN B 1 179 ? 11.781 -25.078 -15.773 1 96.31 179 ASN B CA 1
ATOM 2760 C C . ASN B 1 179 ? 10.75 -24.594 -16.797 1 96.31 179 ASN B C 1
ATOM 2762 O O . ASN B 1 179 ? 9.695 -24.078 -16.406 1 96.31 179 ASN B O 1
ATOM 2766 N N . SER B 1 180 ? 11 -24.859 -18.062 1 93.62 180 SER B N 1
ATOM 2767 C CA . SER B 1 180 ? 10.141 -24.359 -19.125 1 93.62 180 SER B CA 1
ATOM 2768 C C . SER B 1 180 ? 8.75 -24.984 -19.031 1 93.62 180 SER B C 1
ATOM 2770 O O . SER B 1 180 ? 7.75 -24.312 -19.328 1 93.62 180 SER B O 1
ATOM 2772 N N . GLY B 1 181 ? 8.68 -26.234 -18.734 1 96.12 181 GLY B N 1
ATOM 2773 C CA . GLY B 1 181 ? 7.383 -26.891 -18.578 1 96.12 181 GLY B CA 1
ATOM 2774 C C . GLY B 1 181 ? 6.539 -26.281 -17.484 1 96.12 181 GLY B C 1
ATOM 2775 O O . GLY B 1 181 ? 5.336 -26.062 -17.656 1 96.12 181 GLY B O 1
ATOM 2776 N N . ASP B 1 182 ? 7.16 -25.953 -16.344 1 96.62 182 ASP B N 1
ATOM 2777 C CA . ASP B 1 182 ? 6.453 -25.328 -15.234 1 96.62 182 ASP B CA 1
ATOM 2778 C C . ASP B 1 182 ? 6.008 -23.906 -15.586 1 96.62 182 ASP B C 1
ATOM 2780 O O . ASP B 1 182 ? 4.906 -23.5 -15.234 1 96.62 182 ASP B O 1
ATOM 2784 N N . ALA B 1 183 ? 6.879 -23.219 -16.25 1 95.38 183 ALA B N 1
ATOM 2785 C CA . ALA B 1 183 ? 6.539 -21.859 -16.703 1 95.38 183 ALA B CA 1
ATOM 2786 C C . ALA B 1 183 ? 5.348 -21.875 -17.641 1 95.38 183 ALA B C 1
ATOM 2788 O O . ALA B 1 183 ? 4.449 -21.047 -17.547 1 95.38 183 ALA B O 1
ATOM 2789 N N . GLU B 1 184 ? 5.363 -22.75 -18.562 1 95.12 184 GLU B N 1
ATOM 2790 C CA . GLU B 1 184 ? 4.266 -22.859 -19.531 1 95.12 184 GLU B CA 1
ATOM 2791 C C . GLU B 1 184 ? 2.959 -23.219 -18.828 1 95.12 184 GLU B C 1
ATOM 2793 O O . GLU B 1 184 ? 1.904 -22.672 -19.156 1 95.12 184 GLU B O 1
ATOM 2798 N N . ALA B 1 185 ? 3.018 -24.172 -17.938 1 96.75 185 ALA B N 1
ATOM 2799 C CA . ALA B 1 185 ? 1.828 -24.547 -17.188 1 96.75 185 ALA B CA 1
ATOM 2800 C C . ALA B 1 185 ? 1.271 -23.359 -16.406 1 96.75 185 ALA B C 1
ATOM 2802 O O . ALA B 1 185 ? 0.058 -23.141 -16.375 1 96.75 185 ALA B O 1
ATOM 2803 N N . ALA B 1 186 ? 2.154 -22.641 -15.766 1 96.62 186 ALA B N 1
ATOM 2804 C CA . ALA B 1 186 ? 1.754 -21.453 -15.016 1 96.62 186 ALA B CA 1
ATOM 2805 C C . ALA B 1 186 ? 1.098 -20.422 -15.938 1 96.62 186 ALA B C 1
ATOM 2807 O O . ALA B 1 186 ? 0.062 -19.844 -15.594 1 96.62 186 ALA B O 1
ATOM 2808 N N . TYR B 1 187 ? 1.694 -20.219 -17.047 1 95.06 187 TYR B N 1
ATOM 2809 C CA . TYR B 1 187 ? 1.204 -19.25 -18.016 1 95.06 187 TYR B CA 1
ATOM 2810 C C . TYR B 1 187 ? -0.197 -19.609 -18.484 1 95.06 187 TYR B C 1
ATOM 2812 O O . TYR B 1 187 ? -1.09 -18.766 -18.531 1 95.06 187 TYR B O 1
ATOM 2820 N N . LYS B 1 188 ? -0.394 -20.812 -18.906 1 96.94 188 LYS B N 1
ATOM 2821 C CA . LYS B 1 188 ? -1.695 -21.281 -19.375 1 96.94 188 LYS B CA 1
ATOM 2822 C C . LYS B 1 188 ? -2.76 -21.109 -18.281 1 96.94 188 LYS B C 1
ATOM 2824 O O . LYS B 1 188 ? -3.861 -20.641 -18.562 1 96.94 188 LYS B O 1
ATOM 2829 N N . ALA B 1 189 ? -2.404 -21.531 -17.109 1 97.75 189 ALA B N 1
ATOM 2830 C CA . ALA B 1 189 ? -3.346 -21.422 -15.992 1 97.75 189 ALA B CA 1
ATOM 2831 C C . ALA B 1 189 ? -3.688 -19.969 -15.695 1 97.75 189 ALA B C 1
ATOM 2833 O O . ALA B 1 189 ? -4.828 -19.656 -15.344 1 97.75 189 ALA B O 1
ATOM 2834 N N . PHE B 1 190 ? -2.732 -19.109 -15.805 1 96.81 190 PHE B N 1
ATOM 2835 C CA . PHE B 1 190 ? -2.971 -17.688 -15.586 1 96.81 190 PHE B CA 1
ATOM 2836 C C . PHE B 1 190 ? -3.98 -17.156 -16.594 1 96.81 190 PHE B C 1
ATOM 2838 O O . PHE B 1 190 ? -4.887 -16.406 -16.234 1 96.81 190 PHE B O 1
ATOM 2845 N N . TRP B 1 191 ? -3.826 -17.469 -17.797 1 96.5 191 TRP B N 1
ATOM 2846 C CA . TRP B 1 191 ? -4.734 -16.984 -18.828 1 96.5 191 TRP B CA 1
ATOM 2847 C C . TRP B 1 191 ? -6.152 -17.484 -18.609 1 96.5 191 TRP B C 1
ATOM 2849 O O . TRP B 1 191 ? -7.121 -16.75 -18.781 1 96.5 191 TRP B O 1
ATOM 2859 N N . GLU B 1 192 ? -6.246 -18.719 -18.234 1 96.62 192 GLU B N 1
ATOM 2860 C CA . GLU B 1 192 ? -7.562 -19.25 -17.906 1 96.62 192 GLU B CA 1
ATOM 2861 C C . GLU B 1 192 ? -8.195 -18.5 -16.734 1 96.62 192 GLU B C 1
ATOM 2863 O O . GLU B 1 192 ? -9.375 -18.141 -16.781 1 96.62 192 GLU B O 1
ATOM 2868 N N . PHE B 1 193 ? -7.422 -18.266 -15.727 1 97.06 193 PHE B N 1
ATOM 2869 C CA . PHE B 1 193 ? -7.875 -17.484 -14.586 1 97.06 193 PHE B CA 1
ATOM 2870 C C . PHE B 1 193 ? -8.32 -16.094 -15.016 1 97.06 193 PHE B C 1
ATOM 2872 O O . PHE B 1 193 ? -9.398 -15.633 -14.625 1 97.06 193 PHE B O 1
ATOM 2879 N N . LYS B 1 194 ? -7.488 -15.461 -15.766 1 95.5 194 LYS B N 1
ATOM 2880 C CA . LYS B 1 194 ? -7.805 -14.133 -16.281 1 95.5 194 LYS B CA 1
ATOM 2881 C C . LYS B 1 194 ? -9.133 -14.133 -17.031 1 95.5 194 LYS B C 1
ATOM 2883 O O . LYS B 1 194 ? -9.945 -13.219 -16.859 1 95.5 194 LYS B O 1
ATOM 2888 N N . ASP B 1 195 ? -9.367 -15.086 -17.844 1 94.62 195 ASP B N 1
ATOM 2889 C CA . ASP B 1 195 ? -10.602 -15.164 -18.625 1 94.62 195 ASP B CA 1
ATOM 2890 C C . ASP B 1 195 ? -11.82 -15.297 -17.703 1 94.62 195 ASP B C 1
ATOM 2892 O O . ASP B 1 195 ? -12.859 -14.68 -17.953 1 94.62 195 ASP B O 1
ATOM 2896 N N . VAL B 1 196 ? -11.648 -16.094 -16.719 1 95.69 196 VAL B N 1
ATOM 2897 C CA . VAL B 1 196 ? -12.742 -16.266 -15.766 1 95.69 196 VAL B CA 1
ATOM 2898 C C . VAL B 1 196 ? -13.023 -14.945 -15.055 1 95.69 196 VAL B C 1
ATOM 2900 O O . VAL B 1 196 ? -14.188 -14.547 -14.906 1 95.69 196 VAL B O 1
ATOM 2903 N N . VAL B 1 197 ? -12.016 -14.242 -14.648 1 95.69 197 VAL B N 1
ATOM 2904 C CA . VAL B 1 197 ? -12.18 -12.969 -13.961 1 95.69 197 VAL B CA 1
ATOM 2905 C C . VAL B 1 197 ? -12.797 -11.945 -14.914 1 95.69 197 VAL B C 1
ATOM 2907 O O . VAL B 1 197 ? -13.727 -11.227 -14.539 1 95.69 197 VAL B O 1
ATOM 2910 N N . ALA B 1 198 ? -12.297 -11.898 -16.141 1 93.19 198 ALA B N 1
ATOM 2911 C CA . ALA B 1 198 ? -12.812 -10.969 -17.141 1 93.19 198 ALA B CA 1
ATOM 2912 C C . ALA B 1 198 ? -14.305 -11.211 -17.391 1 93.19 198 ALA B C 1
ATOM 2914 O O . ALA B 1 198 ? -15.07 -10.258 -17.562 1 93.19 198 ALA B O 1
ATOM 2915 N N . ALA B 1 199 ? -14.703 -12.406 -17.391 1 92.62 199 ALA B N 1
ATOM 2916 C CA . ALA B 1 199 ? -16.094 -12.75 -17.625 1 92.62 199 ALA B CA 1
ATOM 2917 C C . ALA B 1 199 ? -17 -12.289 -16.484 1 92.62 199 ALA B C 1
ATOM 2919 O O . ALA B 1 199 ? -18.188 -12.062 -16.672 1 92.62 199 ALA B O 1
ATOM 2920 N N . ALA B 1 200 ? -16.328 -12.148 -15.336 1 91.12 200 ALA B N 1
ATOM 2921 C CA . ALA B 1 200 ? -17.078 -11.758 -14.141 1 91.12 200 ALA B CA 1
ATOM 2922 C C . ALA B 1 200 ? -17.047 -10.25 -13.945 1 91.12 200 ALA B C 1
ATOM 2924 O O . ALA B 1 200 ? -17.734 -9.719 -13.07 1 91.12 200 ALA B O 1
ATOM 2925 N N . GLN B 1 201 ? -16.188 -9.609 -14.641 1 87.56 201 GLN B N 1
ATOM 2926 C CA . GLN B 1 201 ? -15.977 -8.18 -14.438 1 87.56 201 GLN B CA 1
ATOM 2927 C C . GLN B 1 201 ? -17.203 -7.375 -14.883 1 87.56 201 GLN B C 1
ATOM 2929 O O . GLN B 1 201 ? -17.797 -7.68 -15.914 1 87.56 201 GLN B O 1
ATOM 2934 N N . ARG B 1 202 ? -17.688 -6.355 -14.078 1 69.56 202 ARG B N 1
ATOM 2935 C CA . ARG B 1 202 ? -18.859 -5.508 -14.305 1 69.56 202 ARG B CA 1
ATOM 2936 C C . ARG B 1 202 ? -18.5 -4.312 -15.188 1 69.56 202 ARG B C 1
ATOM 2938 O O . ARG B 1 202 ? -17.359 -3.848 -15.18 1 69.56 202 ARG B O 1
#

Nearest PDB structures (foldseek):
  8ow6-assembly2_C  TM=8.892E-01  e=3.896E-13  Heterocapsa pygmaea
  8ow6-assembly2_D  TM=8.929E-01  e=1.406E-12  Heterocapsa pygmaea
  3iis-assembly1_M  TM=9.179E-01  e=6.598E-11  Amphidinium carterae
  1ppr-assembly1_O  TM=9.072E-01  e=9.947E-11  Amphidinium carterae
  8ov5-assembly1_O  TM=9.082E-01  e=2.922E-10  Amphidinium carterae

Solvent-accessible surface area (backbone atoms only — not comparable to full-atom values): 21564 Å² total; per-residue (Å²): 133,85,78,76,72,73,74,66,30,38,55,81,20,48,64,57,40,54,55,33,62,66,57,57,64,79,81,79,70,67,78,72,64,81,79,70,80,71,75,83,71,79,69,84,62,70,74,56,74,71,50,56,51,52,35,42,53,32,19,46,51,24,37,65,42,24,44,67,33,56,71,48,50,62,63,51,44,43,75,52,39,62,54,78,76,37,53,31,67,55,51,46,52,25,50,32,40,45,33,55,41,57,56,54,29,44,64,68,33,46,37,51,29,39,52,27,46,33,52,28,62,74,51,44,46,98,45,58,46,57,52,68,69,38,49,22,46,34,43,25,21,48,36,52,28,56,19,47,28,50,65,67,48,56,50,51,30,52,58,42,40,59,76,49,46,61,47,68,62,45,49,52,55,48,60,73,54,42,57,66,69,33,45,50,41,25,50,54,29,45,53,53,31,48,51,50,26,59,74,53,35,95,134,87,75,77,74,71,74,70,26,38,52,79,18,48,64,57,38,54,53,33,63,67,60,57,64,80,80,81,69,67,77,71,62,81,76,70,79,71,76,84,70,80,69,83,63,73,78,54,74,72,51,56,51,52,34,42,52,31,18,44,51,25,35,65,43,24,43,69,34,56,69,47,50,65,63,48,43,40,76,51,38,62,55,76,76,34,54,31,67,55,52,46,50,27,50,31,40,45,34,54,43,57,57,55,29,43,64,68,34,46,36,49,28,39,50,27,45,31,53,28,62,75,50,45,47,96,45,58,45,57,52,67,71,38,50,23,44,33,44,25,21,48,37,51,27,56,18,46,29,50,65,68,48,54,50,50,30,52,58,41,39,61,75,50,47,61,45,67,63,45,49,52,54,48,62,70,53,39,56,67,69,35,48,50,42,24,50,55,29,44,51,53,31,49,51,51,26,59,73,54,37,94

pLDDT: mean 74.3, std 27.82, range [20.22, 98.62]